Protein AF-0000000074542458 (afdb_homodimer)

Organism: Cytophaga hutchinsonii (strain ATCC 33406 / DSM 1761 / CIP 103989 / NBRC 15051 / NCIMB 9469 / D465) (NCBI:txid269798)

Foldseek 3Di:
DEWEWEAEQAKIKIWDDDPDPPPIDIFMFGGDALVVDALVRLLVRCVVGPLVPDDPLQVYAEYEAEYANFDDPVSQVRVCSSCVVSHDNHHYHYHYNQVLQCCQPQNQDWFKEWEAELFIWIFTDHRPDTPDTDDQPPLVVGRFNYLLVLLVVVLVCLLVVVDDPVLNVVLCVVDVDHNVRLVCCCPPNPPNSVVSSVSSVSLLVPCVDPVSVVSNLVSLLCCCVRGQVVDPPSLPGEYEYEADSCVSNVVSNCVSCVVVNHDYDYYYHHRVVSSVVSCSVVPD/DEWEWEAEQAKIKIWDDDPDPPPIDIFMFGGDALVVDALVRLLVRCVVRPLVPDDPLQPYAEYEAEYANFDDPVSQVRPCSSCVVSHDNHHYHYHYNQVLQCCLPQNQDWFKEWEAELFIWIFTDHRPDTPDTDDQVPLVVGRFNYLLVLLVVVLVCLLVVVDDPVLNVVLVVVDVDHNVRLVCCCPPNPPNSVVSSVSSVSLLVPCVDPVSVVSNLVSLLCCCVRGQVPDPPSLPGEYEYEADSCVSNVVSNCVSCVVVNHDYDYYYHHRVVSSVVSCSVVPD

Secondary structure (DSSP, 8-state):
-EEEEEE-SSEEEEEEE-SSTT--EEEEEE---TTT--HHHHHHHHHHHTGGG---GGG--EEEEEETT--SHHHHHHHHHHHGGGSSS-EEEEEEHHHHHHHHHHTTS-EEEEEESSSEEEEEE-SSSEEE-----HHHH--TTSHHHHHHHHHHHHHTT-S-HHHHHHHHHH-S--HHHHHHHHHTSS-HHHHHHTTHHHHHHTTTSHHHHHHHHHHHHHHHHHTGGGSTTTTTS-EEEESHHHHHTHHHHHHHHHHTT--EEEEES-SHHHHHHHHHHH--/-EEEEEE-SSEEEEEEE-SSTT--EEEEEE---TTT--HHHHHHHHHHHTGGG---GGG--EEEEEETT--SHHHHHHHHHHHGGGSSS-EEEEEEHHHHHHHHHHTTS-EEEEEESSSEEEEEE-SSSEEE-----HHHH--TTSHHHHHHHHHHHHHTT-S-HHHHHHHHHH-S--HHHHHHHHHTSS-HHHHHHTTHHHHHHTTTSHHHHHHHHHHHHHHHHHTGGGSTTTTTS-EEEESHHHHHTHHHHHHHHHHTT--EEEEES-SHHHHHHHHHHH--

Sequence (568 aa):
MIAIVDSGSTKSNWLFTGKKPGEDFSIRTTGINPYYQTVEEIQEALQKELVPNLPQISLITAVYFYGAGCELPAQQAVVARAISPLFNNCIVLVDSDLIAAARSVLGDETGICCISGTGSNTCYYDGKKIVRNINSLGLYMGDEGSGGFLGKLLARDYIRESMPLDIRARFEVFTADRKSDIMDKVYKKPFPNRYLASLAPFAILHKSDNYINELIEENFRLLFDNCICRYDDFEKLPVRFIGSIGLHLRDALEKVASDKKVKIDKIVDDPMQGLKEYHLKHTVMIAIVDSGSTKSNWLFTGKKPGEDFSIRTTGINPYYQTVEEIQEALQKELVPNLPQISLITAVYFYGAGCELPAQQAVVARAISPLFNNCIVLVDSDLIAAARSVLGDETGICCISGTGSNTCYYDGKKIVRNINSLGLYMGDEGSGGFLGKLLARDYIRESMPLDIRARFEVFTADRKSDIMDKVYKKPFPNRYLASLAPFAILHKSDNYINELIEENFRLLFDNCICRYDDFEKLPVRFIGSIGLHLRDALEKVASDKKVKIDKIVDDPMQGLKEYHLKHTV

InterPro domains:
  IPR043129 ATPase, nucleotide binding domain [SSF53067] (1-106)
  IPR043129 ATPase, nucleotide binding domain [SSF53067] (110-281)
  IPR052519 Eukaryotic-type N-acetylglucosamine Kinase [PTHR43190] (37-203)

Nearest PDB structures (foldseek):
  1zxo-assembly2_B  TM=9.609E-01  e=1.825E-32  Bacteroides thetaiotaomicron
  1zxo-assembly1_F  TM=9.566E-01  e=1.119E-31  Bacteroides thetaiotaomicron
  8oqk-assembly1_A-2  TM=9.320E-01  e=5.756E-31  Tannerella forsythia
  8oqx-assembly1_B  TM=9.581E-01  e=1.205E-29  Tannerella forsythia
  8ow9-assembly1_B  TM=9.131E-01  e=3.529E-30  Tannerella forsythia

Radius of gyration: 27.37 Å; Cα contacts (8 Å, |Δi|>4): 1146; chains: 2; bounding box: 51×84×66 Å

Solvent-accessible surface area (backbone atoms only — not comparable to full-atom values): 28735 Å² total; per-residue (Å²): 69,34,34,42,29,49,21,36,72,69,41,20,44,36,37,34,38,47,94,56,85,86,56,67,46,74,50,68,40,67,29,49,32,48,80,81,40,53,43,66,56,50,31,52,50,41,57,67,54,42,56,83,71,50,65,73,48,81,51,34,49,34,36,43,37,19,17,38,63,19,81,46,69,72,32,22,48,38,51,37,63,30,49,43,78,78,39,60,89,39,50,66,46,58,37,21,41,65,56,40,45,33,35,20,75,41,42,68,44,58,28,35,31,33,41,12,24,58,50,30,41,46,33,38,30,68,25,83,51,77,76,45,65,57,69,36,63,44,67,63,70,33,12,43,37,9,19,17,35,43,13,43,54,52,49,48,31,54,60,57,65,66,47,56,70,70,57,44,54,52,50,53,68,74,37,90,67,48,63,70,52,49,52,42,42,54,74,71,41,83,62,33,47,60,56,27,23,67,48,26,60,58,46,62,74,40,45,85,40,68,73,44,32,49,52,54,36,48,29,39,44,47,26,36,67,73,41,56,67,66,42,87,63,40,63,78,32,52,33,34,39,34,13,52,42,46,46,74,39,34,69,52,48,51,50,49,29,51,77,68,54,35,53,72,85,47,68,36,58,65,42,61,68,31,36,49,56,41,47,64,71,68,53,129,68,35,33,42,30,51,21,36,72,70,40,20,45,37,37,33,38,47,95,56,87,86,56,67,46,76,49,69,40,69,30,49,31,49,82,81,39,53,43,67,57,49,30,53,51,40,56,69,53,42,55,81,70,50,67,72,49,80,49,36,49,34,36,43,37,18,16,38,61,19,80,44,68,71,32,22,47,39,51,38,62,30,49,43,77,80,38,59,90,40,50,65,45,59,37,20,41,64,55,41,45,33,34,20,76,41,44,67,43,59,27,33,32,33,41,11,25,57,49,30,42,47,34,37,29,67,24,83,50,77,77,45,66,56,68,34,65,45,65,63,71,34,10,44,36,9,19,16,36,42,13,45,54,52,50,48,29,56,60,58,63,66,46,55,70,69,58,43,55,53,49,53,68,75,35,90,66,47,64,70,50,49,52,43,41,56,74,71,42,83,61,32,48,58,55,28,23,68,48,26,59,58,46,62,74,41,46,85,39,68,72,44,33,50,51,53,38,48,30,38,44,46,25,36,67,74,40,55,68,67,44,87,63,40,63,77,32,52,34,33,40,35,12,52,43,46,45,76,38,36,70,52,46,50,48,47,29,51,78,68,54,34,54,72,85,47,68,36,58,64,43,60,69,31,37,50,54,40,46,64,68,67,55,130

Structure (mmCIF, N/CA/C/O backbone):
data_AF-0000000074542458-model_v1
#
loop_
_entity.id
_entity.type
_entity.pdbx_description
1 polymer 'ATPase BadF/BadG/BcrA/BcrD type domain-containing protein'
#
loop_
_atom_site.group_PDB
_atom_site.id
_atom_site.type_symbol
_atom_site.label_atom_id
_atom_site.label_alt_id
_atom_site.label_comp_id
_atom_site.label_asym_id
_atom_site.label_entity_id
_atom_site.label_seq_id
_atom_site.pdbx_PDB_ins_code
_atom_site.Cartn_x
_atom_site.Cartn_y
_atom_site.Cartn_z
_atom_site.occupancy
_atom_site.B_iso_or_equiv
_atom_site.auth_seq_id
_atom_site.auth_comp_id
_atom_site.auth_asym_id
_atom_site.auth_atom_id
_atom_site.pdbx_PDB_model_num
ATOM 1 N N . MET A 1 1 ? 3.225 -32.094 -31.203 1 88.44 1 MET A N 1
ATOM 2 C CA . MET A 1 1 ? 3.957 -31.156 -30.359 1 88.44 1 MET A CA 1
ATOM 3 C C . MET A 1 1 ? 3.008 -30.156 -29.703 1 88.44 1 MET A C 1
ATOM 5 O O . MET A 1 1 ? 1.959 -29.828 -30.266 1 88.44 1 MET A O 1
ATOM 9 N N . ILE A 1 2 ? 3.324 -29.781 -28.469 1 92.44 2 ILE A N 1
ATOM 10 C CA . ILE A 1 2 ? 2.504 -28.797 -27.781 1 92.44 2 ILE A CA 1
ATOM 11 C C . ILE A 1 2 ? 3.373 -27.625 -27.328 1 92.44 2 ILE A C 1
ATOM 13 O O . ILE A 1 2 ? 4.594 -27.75 -27.219 1 92.44 2 ILE A O 1
ATOM 17 N N . ALA A 1 3 ? 2.66 -26.5 -27.141 1 94.38 3 ALA A N 1
ATOM 18 C CA . ALA A 1 3 ? 3.311 -25.344 -26.547 1 94.38 3 ALA A CA 1
ATOM 19 C C . ALA A 1 3 ? 2.777 -25.078 -25.141 1 94.38 3 ALA A C 1
ATOM 21 O O . ALA A 1 3 ? 1.563 -25.062 -24.922 1 94.38 3 ALA A O 1
ATOM 22 N N . ILE A 1 4 ? 3.709 -24.938 -24.219 1 96.56 4 ILE A N 1
ATOM 23 C CA . ILE A 1 4 ? 3.377 -24.531 -22.859 1 96.56 4 ILE A CA 1
ATOM 24 C C . ILE A 1 4 ? 3.961 -23.156 -22.562 1 96.56 4 ILE A C 1
ATOM 26 O O . ILE A 1 4 ? 5.164 -22.938 -22.703 1 96.56 4 ILE A O 1
ATOM 30 N N . VAL A 1 5 ? 3.031 -22.281 -22.094 1 97 5 VAL A N 1
ATOM 31 C CA . VAL A 1 5 ? 3.471 -20.891 -21.922 1 97 5 VAL A CA 1
ATOM 32 C C . VAL A 1 5 ? 3.234 -20.453 -20.484 1 97 5 VAL A C 1
ATOM 34 O O . VAL A 1 5 ? 2.127 -20.578 -19.953 1 97 5 VAL A O 1
ATOM 37 N N . ASP A 1 6 ? 4.207 -19.984 -19.859 1 95.88 6 ASP A N 1
ATOM 38 C CA . ASP A 1 6 ? 4.148 -19.266 -18.578 1 95.88 6 ASP A CA 1
ATOM 39 C C . ASP A 1 6 ? 4.434 -17.781 -18.766 1 95.88 6 ASP A C 1
ATOM 41 O O . ASP A 1 6 ? 5.562 -17.406 -19.094 1 95.88 6 ASP A O 1
ATOM 45 N N . SER A 1 7 ? 3.4 -17.031 -18.562 1 93.38 7 SER A N 1
ATOM 46 C CA . SER A 1 7 ? 3.525 -15.617 -18.906 1 93.38 7 SER A CA 1
ATOM 47 C C . SER A 1 7 ? 3.227 -14.734 -17.703 1 93.38 7 SER A C 1
ATOM 49 O O . SER A 1 7 ? 2.119 -14.766 -17.156 1 93.38 7 SER A O 1
ATOM 51 N N . GLY A 1 8 ? 4.242 -14.016 -17.25 1 83.5 8 GLY A N 1
ATOM 52 C CA . GLY A 1 8 ? 4.023 -12.906 -16.328 1 83.5 8 GLY A CA 1
ATOM 53 C C . GLY A 1 8 ? 3.811 -11.586 -17.047 1 83.5 8 GLY A C 1
ATOM 54 O O . GLY A 1 8 ? 3.65 -11.547 -18.266 1 83.5 8 GLY A O 1
ATOM 55 N N . SER A 1 9 ? 3.822 -10.469 -16.266 1 74.69 9 SER A N 1
ATOM 56 C CA . SER A 1 9 ? 3.633 -9.156 -16.875 1 74.69 9 SER A CA 1
ATOM 57 C C . SER A 1 9 ? 4.922 -8.656 -17.531 1 74.69 9 SER A C 1
ATOM 59 O O . SER A 1 9 ? 4.891 -7.738 -18.344 1 74.69 9 SER A O 1
ATOM 61 N N . THR A 1 10 ? 5.977 -9.281 -17.188 1 75.5 10 THR A N 1
ATOM 62 C CA . THR A 1 10 ? 7.258 -8.789 -17.688 1 75.5 10 THR A CA 1
ATOM 63 C C . THR A 1 10 ? 7.789 -9.703 -18.781 1 75.5 10 THR A C 1
ATOM 65 O O . THR A 1 10 ? 8.281 -9.234 -19.812 1 75.5 10 THR A O 1
ATOM 68 N N . LYS A 1 11 ? 7.707 -10.961 -18.625 1 87.06 11 LYS A N 1
ATOM 69 C CA . LYS A 1 11 ? 8.266 -11.914 -19.578 1 87.06 11 LYS A CA 1
ATOM 70 C C . LYS A 1 11 ? 7.352 -13.125 -19.734 1 87.06 11 LYS A C 1
ATOM 72 O O . LYS A 1 11 ? 6.562 -13.438 -18.844 1 87.06 11 LYS A O 1
ATOM 77 N N . SER A 1 12 ? 7.469 -13.734 -20.906 1 93.56 12 SER A N 1
ATOM 78 C CA . SER A 1 12 ? 6.777 -14.984 -21.203 1 93.56 12 SER A CA 1
ATOM 79 C C . SER A 1 12 ? 7.754 -16.062 -21.656 1 93.56 12 SER A C 1
ATOM 81 O O . SER A 1 12 ? 8.641 -15.797 -22.469 1 93.56 12 SER A O 1
ATOM 83 N N . ASN A 1 13 ? 7.652 -17.234 -21.078 1 95.44 13 ASN A N 1
ATOM 84 C CA . ASN A 1 13 ? 8.438 -18.391 -21.469 1 95.44 13 ASN A CA 1
ATOM 85 C C . ASN A 1 13 ? 7.582 -19.406 -22.234 1 95.44 13 ASN A C 1
ATOM 87 O O . ASN A 1 13 ? 6.633 -19.969 -21.672 1 95.44 13 ASN A O 1
ATOM 91 N N . TRP A 1 14 ? 7.961 -19.609 -23.5 1 95.81 14 TRP A N 1
ATOM 92 C CA . TRP A 1 14 ? 7.297 -20.594 -24.344 1 95.81 14 TRP A CA 1
ATOM 93 C C . TRP A 1 14 ? 8.125 -21.875 -24.453 1 95.81 14 TRP A C 1
ATOM 95 O O . TRP A 1 14 ? 9.266 -21.844 -24.922 1 95.81 14 TRP A O 1
ATOM 105 N N . LEU A 1 15 ? 7.566 -22.938 -24.031 1 95.62 15 LEU A N 1
ATOM 106 C CA . LEU A 1 15 ? 8.195 -24.234 -24.203 1 95.62 15 LEU A CA 1
ATOM 107 C C . LEU A 1 15 ? 7.453 -25.062 -25.25 1 95.62 15 LEU A C 1
ATOM 109 O O . LEU A 1 15 ? 6.246 -25.297 -25.125 1 95.62 15 LEU A O 1
ATOM 113 N N . PHE A 1 16 ? 8.148 -25.422 -26.312 1 93.25 16 PHE A N 1
ATOM 114 C CA . PHE A 1 16 ? 7.633 -26.375 -27.297 1 93.25 16 PHE A CA 1
ATOM 115 C C . PHE A 1 16 ? 8.188 -27.766 -27.047 1 93.25 16 PHE A C 1
ATOM 117 O O . PHE A 1 16 ? 9.406 -27.969 -27.047 1 93.25 16 PHE A O 1
ATOM 124 N N . THR A 1 17 ? 7.297 -28.609 -26.797 1 91.75 17 THR A N 1
ATOM 125 C CA . THR A 1 17 ? 7.762 -29.938 -26.422 1 91.75 17 THR A CA 1
ATOM 126 C C . THR A 1 17 ? 6.879 -31.016 -27.062 1 91.75 17 THR A C 1
ATOM 128 O O . THR A 1 17 ? 5.734 -30.734 -27.438 1 91.75 17 THR A O 1
ATOM 131 N N . GLY A 1 18 ? 7.551 -32.094 -27.375 1 82.38 18 GLY A N 1
ATOM 132 C CA . GLY A 1 18 ? 6.887 -33.281 -27.906 1 82.38 18 GLY A CA 1
ATOM 133 C C . GLY A 1 18 ? 7.184 -34.531 -27.094 1 82.38 18 GLY A C 1
ATOM 134 O O . GLY A 1 18 ? 7.883 -34.469 -26.094 1 82.38 18 GLY A O 1
ATOM 135 N N . LYS A 1 19 ? 6.43 -35.656 -27.422 1 72.12 19 LYS A N 1
ATOM 136 C CA . LYS A 1 19 ? 6.578 -36.906 -26.719 1 72.12 19 LYS A CA 1
ATOM 137 C C . LYS A 1 19 ? 7.98 -37.469 -26.906 1 72.12 19 LYS A C 1
ATOM 139 O O . LYS A 1 19 ? 8.453 -38.25 -26.062 1 72.12 19 LYS A O 1
ATOM 144 N N . LYS A 1 20 ? 8.594 -37.125 -28.016 1 73.19 20 LYS A N 1
ATOM 145 C CA . LYS A 1 20 ? 9.945 -37.625 -28.203 1 73.19 20 LYS A CA 1
ATOM 146 C C . LYS A 1 20 ? 10.969 -36.781 -27.469 1 73.19 20 LYS A C 1
ATOM 148 O O . LYS A 1 20 ? 10.945 -35.531 -27.547 1 73.19 20 LYS A O 1
ATOM 153 N N . PRO A 1 21 ? 11.773 -37.469 -26.672 1 66.56 21 PRO A N 1
ATOM 154 C CA . PRO A 1 21 ? 12.812 -36.75 -25.922 1 66.56 21 PRO A CA 1
ATOM 155 C C . PRO A 1 21 ? 13.781 -36 -26.828 1 66.56 21 PRO A C 1
ATOM 157 O O . PRO A 1 21 ? 14.109 -36.469 -27.922 1 66.56 21 PRO A O 1
ATOM 160 N N . GLY A 1 22 ? 14.281 -34.844 -26.562 1 69.5 22 GLY A N 1
ATOM 161 C CA . GLY A 1 22 ? 15.305 -34.094 -27.266 1 69.5 22 GLY A CA 1
ATOM 162 C C . GLY A 1 22 ? 14.727 -33.031 -28.172 1 69.5 22 GLY A C 1
ATOM 163 O O . GLY A 1 22 ? 15.477 -32.281 -28.812 1 69.5 22 GLY A O 1
ATOM 164 N N . GLU A 1 23 ? 13.469 -33 -28.188 1 76.62 23 GLU A N 1
ATOM 165 C CA . GLU A 1 23 ? 12.906 -32.062 -29.172 1 76.62 23 GLU A CA 1
ATOM 166 C C . GLU A 1 23 ? 12.414 -30.797 -28.484 1 76.62 23 GLU A C 1
ATOM 168 O O . GLU A 1 23 ? 11.758 -29.969 -29.109 1 76.62 23 GLU A O 1
ATOM 173 N N . ASP A 1 24 ? 12.789 -30.516 -27.281 1 89.12 24 ASP A N 1
ATOM 174 C CA . ASP A 1 24 ? 12.305 -29.328 -26.578 1 89.12 24 ASP A CA 1
ATOM 175 C C . ASP A 1 24 ? 12.977 -28.078 -27.125 1 89.12 24 ASP A C 1
ATOM 177 O O . ASP A 1 24 ? 14.172 -28.078 -27.422 1 89.12 24 ASP A O 1
ATOM 181 N N . PHE A 1 25 ? 12.172 -27.141 -27.391 1 90.12 25 PHE A N 1
ATOM 182 C CA . PHE A 1 25 ? 12.68 -25.844 -27.781 1 90.12 25 PHE A CA 1
ATOM 183 C C . PHE A 1 25 ? 11.898 -24.719 -27.109 1 90.12 25 PHE A C 1
ATOM 185 O O . PHE A 1 25 ? 10.688 -24.828 -26.906 1 90.12 25 PHE A O 1
ATOM 192 N N . SER A 1 26 ? 12.641 -23.672 -26.641 1 94 26 SER A N 1
ATOM 193 C CA . SER A 1 26 ? 12.008 -22.609 -25.891 1 94 26 SER A CA 1
ATOM 194 C C . SER A 1 26 ? 12.227 -21.25 -26.562 1 94 26 SER A C 1
ATOM 196 O O . SER A 1 26 ? 13.258 -21.031 -27.203 1 94 26 SER A O 1
ATOM 198 N N . ILE A 1 27 ? 11.242 -20.375 -26.422 1 94.75 27 ILE A N 1
ATOM 199 C CA . ILE A 1 27 ? 11.312 -18.984 -26.875 1 94.75 27 ILE A CA 1
ATOM 200 C C . ILE A 1 27 ? 10.867 -18.047 -25.75 1 94.75 27 ILE A C 1
ATOM 202 O O . ILE A 1 27 ? 9.938 -18.359 -25.016 1 94.75 27 ILE A O 1
ATOM 206 N N . ARG A 1 28 ? 11.578 -16.969 -25.594 1 94.31 28 ARG A N 1
ATOM 207 C CA . ARG A 1 28 ? 11.188 -15.938 -24.641 1 94.31 28 ARG A CA 1
ATOM 208 C C . ARG A 1 28 ? 10.586 -14.727 -25.328 1 94.31 28 ARG A C 1
ATOM 210 O O . ARG A 1 28 ? 11.055 -14.312 -26.391 1 94.31 28 ARG A O 1
ATOM 217 N N . THR A 1 29 ? 9.477 -14.266 -24.891 1 95.06 29 THR A N 1
ATOM 218 C CA . THR A 1 29 ? 8.852 -13.047 -25.391 1 95.06 29 THR A CA 1
ATOM 219 C C . THR A 1 29 ? 8.539 -12.094 -24.234 1 95.06 29 THR A C 1
ATOM 221 O O . THR A 1 29 ? 8.805 -12.406 -23.078 1 95.06 29 THR A O 1
ATOM 224 N N . THR A 1 30 ? 8.016 -10.945 -24.594 1 90.44 30 THR A N 1
ATOM 225 C CA . THR A 1 30 ? 7.559 -9.992 -23.594 1 90.44 30 THR A CA 1
ATOM 226 C C . THR A 1 30 ? 6.359 -10.547 -22.828 1 90.44 30 THR A C 1
ATOM 228 O O . THR A 1 30 ? 5.664 -11.438 -23.312 1 90.44 30 THR A O 1
ATOM 231 N N . GLY A 1 31 ? 6.223 -10.023 -21.703 1 90.25 31 GLY A N 1
ATOM 232 C CA . GLY A 1 31 ? 5.098 -10.43 -20.875 1 90.25 31 GLY A CA 1
ATOM 233 C C . GLY A 1 31 ? 3.756 -10.031 -21.469 1 90.25 31 GLY A C 1
ATOM 234 O O . GLY A 1 31 ? 3.658 -9.039 -22.188 1 90.25 31 GLY A O 1
ATOM 235 N N . ILE A 1 32 ? 2.771 -10.898 -21.234 1 89.25 32 ILE A N 1
ATOM 236 C CA . ILE A 1 32 ? 1.418 -10.688 -21.734 1 89.25 32 ILE A CA 1
ATOM 237 C C . ILE A 1 32 ? 0.443 -10.586 -20.562 1 89.25 32 ILE A C 1
ATOM 239 O O . ILE A 1 32 ? 0.335 -11.516 -19.75 1 89.25 32 ILE A O 1
ATOM 243 N N . ASN A 1 33 ? -0.197 -9.484 -20.406 1 86.38 33 ASN A N 1
ATOM 244 C CA . ASN A 1 33 ? -1.234 -9.266 -19.406 1 86.38 33 ASN A CA 1
ATOM 245 C C . ASN A 1 33 ? -2.469 -8.602 -20 1 86.38 33 ASN A C 1
ATOM 247 O O . ASN A 1 33 ? -2.463 -7.402 -20.281 1 86.38 33 ASN A O 1
ATOM 251 N N . PRO A 1 34 ? -3.529 -9.352 -20.141 1 89.56 34 PRO A N 1
ATOM 252 C CA . PRO A 1 34 ? -4.727 -8.867 -20.828 1 89.56 34 PRO A CA 1
ATOM 253 C C . PRO A 1 34 ? -5.445 -7.762 -20.062 1 89.56 34 PRO A C 1
ATOM 255 O O . PRO A 1 34 ? -6.352 -7.121 -20.594 1 89.56 34 PRO A O 1
ATOM 258 N N . TYR A 1 35 ? -5.043 -7.539 -18.859 1 76.12 35 TYR A N 1
ATOM 259 C CA . TYR A 1 35 ? -5.598 -6.414 -18.109 1 76.12 35 TYR A CA 1
ATOM 260 C C . TYR A 1 35 ? -5.086 -5.09 -18.656 1 76.12 35 TYR A C 1
ATOM 262 O O . TYR A 1 35 ? -5.77 -4.066 -18.562 1 76.12 35 TYR A O 1
ATOM 270 N N . TYR A 1 36 ? -3.969 -5.168 -19.266 1 78.56 36 TYR A N 1
ATOM 271 C CA . TYR A 1 36 ? -3.309 -3.938 -19.688 1 78.56 36 TYR A CA 1
ATOM 272 C C . TYR A 1 36 ? -3.121 -3.912 -21.203 1 78.56 36 TYR A C 1
ATOM 274 O O . TYR A 1 36 ? -2.729 -2.889 -21.766 1 78.56 36 TYR A O 1
ATOM 282 N N . GLN A 1 37 ? -3.326 -5.012 -21.859 1 86.31 37 GLN A N 1
ATOM 283 C CA . GLN A 1 37 ? -3.057 -5.137 -23.281 1 86.31 37 GLN A CA 1
ATOM 284 C C . GLN A 1 37 ? -4.305 -5.574 -24.047 1 86.31 37 GLN A C 1
ATOM 286 O O . GLN A 1 37 ? -5.074 -6.41 -23.562 1 86.31 37 GLN A O 1
ATOM 291 N N . THR A 1 38 ? -4.488 -4.949 -25.172 1 91.19 38 THR A N 1
ATOM 292 C CA . THR A 1 38 ? -5.555 -5.375 -26.062 1 91.19 38 THR A CA 1
ATOM 293 C C . THR A 1 38 ? -5.121 -6.582 -26.891 1 91.19 38 THR A C 1
ATOM 295 O O . THR A 1 38 ? -3.945 -6.953 -26.891 1 91.19 38 THR A O 1
ATOM 298 N N . VAL A 1 39 ? -6.121 -7.172 -27.594 1 95.44 39 VAL A N 1
ATOM 299 C CA . VAL A 1 39 ? -5.852 -8.289 -28.484 1 95.44 39 VAL A CA 1
ATOM 300 C C . VAL A 1 39 ? -4.816 -7.879 -29.531 1 95.44 39 VAL A C 1
ATOM 302 O O . VAL A 1 39 ? -3.852 -8.602 -29.781 1 95.44 39 VAL A O 1
ATOM 305 N N . GLU A 1 40 ? -4.988 -6.68 -30.031 1 95.75 40 GLU A N 1
ATOM 306 C CA . GLU A 1 40 ? -4.121 -6.188 -31.094 1 95.75 40 GLU A CA 1
ATOM 307 C C . GLU A 1 40 ? -2.695 -5.98 -30.594 1 95.75 40 GLU A C 1
ATOM 309 O O . GLU A 1 40 ? -1.733 -6.328 -31.281 1 95.75 40 GLU A O 1
ATOM 314 N N . GLU A 1 41 ? -2.578 -5.504 -29.453 1 93.62 41 GLU A N 1
ATOM 315 C CA . GLU A 1 41 ? -1.265 -5.258 -28.859 1 93.62 41 GLU A CA 1
ATOM 316 C C . GLU A 1 41 ? -0.516 -6.562 -28.609 1 93.62 41 GLU A C 1
ATOM 318 O O . GLU A 1 41 ? 0.682 -6.66 -28.891 1 93.62 41 GLU A O 1
ATOM 323 N N . ILE A 1 42 ? -1.203 -7.547 -28.125 1 94.62 42 ILE A N 1
ATOM 324 C CA . ILE A 1 42 ? -0.608 -8.852 -27.859 1 94.62 42 ILE A CA 1
ATOM 325 C C . ILE A 1 42 ? -0.194 -9.508 -29.172 1 94.62 42 ILE A C 1
ATOM 327 O O . ILE A 1 42 ? 0.918 -10.031 -29.297 1 94.62 42 ILE A O 1
ATOM 331 N N . GLN A 1 43 ? -1.062 -9.43 -30.109 1 94.88 43 GLN A N 1
ATOM 332 C CA . GLN A 1 43 ? -0.785 -10.031 -31.406 1 94.88 43 GLN A CA 1
ATOM 333 C C . GLN A 1 43 ? 0.441 -9.398 -32.062 1 94.88 43 GLN A C 1
ATOM 335 O O . GLN A 1 43 ? 1.278 -10.102 -32.625 1 94.88 43 GLN A O 1
ATOM 340 N N . GLU A 1 44 ? 0.489 -8.125 -32 1 95.12 44 GLU A N 1
ATOM 341 C CA . GLU A 1 44 ? 1.621 -7.414 -32.594 1 95.12 44 GLU A CA 1
ATOM 342 C C . GLU A 1 44 ? 2.934 -7.836 -31.922 1 95.12 44 GLU A C 1
ATOM 344 O O . GLU A 1 44 ? 3.93 -8.07 -32.625 1 95.12 44 GLU A O 1
ATOM 349 N N . ALA A 1 45 ? 2.934 -7.918 -30.641 1 93.62 45 ALA A N 1
ATOM 350 C CA . ALA A 1 45 ? 4.133 -8.32 -29.922 1 93.62 45 ALA A CA 1
ATOM 351 C C . ALA A 1 45 ? 4.551 -9.742 -30.297 1 93.62 45 ALA A C 1
ATOM 353 O O . ALA A 1 45 ? 5.73 -10 -30.547 1 93.62 45 ALA A O 1
ATOM 354 N N . LEU A 1 46 ? 3.604 -10.648 -30.375 1 94.38 46 LEU A N 1
ATOM 355 C CA . LEU A 1 46 ? 3.902 -12.047 -30.656 1 94.38 46 LEU A CA 1
ATOM 356 C C . LEU A 1 46 ? 4.324 -12.234 -32.094 1 94.38 46 LEU A C 1
ATOM 358 O O . LEU A 1 46 ? 5.16 -13.094 -32.406 1 94.38 46 LEU A O 1
ATOM 362 N N . GLN A 1 47 ? 3.725 -11.477 -33 1 93.62 47 GLN A N 1
ATOM 363 C CA . GLN A 1 47 ? 4.129 -11.523 -34.406 1 93.62 47 GLN A CA 1
ATOM 364 C C . GLN A 1 47 ? 5.598 -11.148 -34.562 1 93.62 47 GLN A C 1
ATOM 366 O O . GLN A 1 47 ? 6.309 -11.734 -35.375 1 93.62 47 GLN A O 1
ATOM 371 N N . LYS A 1 48 ? 5.977 -10.211 -33.75 1 94.94 48 LYS A N 1
ATOM 372 C CA . LYS A 1 48 ? 7.34 -9.695 -33.812 1 94.94 48 LYS A CA 1
ATOM 373 C C . LYS A 1 48 ? 8.32 -10.594 -33.062 1 94.94 48 LYS A C 1
ATOM 375 O O . LYS A 1 48 ? 9.43 -10.836 -33.531 1 94.94 48 LYS A O 1
ATOM 380 N N . GLU A 1 49 ? 7.926 -11.141 -31.938 1 95.31 49 GLU A N 1
ATOM 381 C CA . GLU A 1 49 ? 8.883 -11.773 -31.031 1 95.31 49 GLU A CA 1
ATOM 382 C C . GLU A 1 49 ? 8.812 -13.289 -31.109 1 95.31 49 GLU A C 1
ATOM 384 O O . GLU A 1 49 ? 9.797 -13.984 -30.828 1 95.31 49 GLU A O 1
ATOM 389 N N . LEU A 1 50 ? 7.668 -13.812 -31.5 1 94.31 50 LEU A N 1
ATOM 390 C CA . LEU A 1 50 ? 7.461 -15.258 -31.422 1 94.31 50 LEU A CA 1
ATOM 391 C C . LEU A 1 50 ? 7.504 -15.883 -32.812 1 94.31 50 LEU A C 1
ATOM 393 O O . LEU A 1 50 ? 8.25 -16.828 -33.031 1 94.31 50 LEU A O 1
ATOM 397 N N . VAL A 1 51 ? 6.836 -15.375 -33.812 1 90.56 51 VAL A N 1
ATOM 398 C CA . VAL A 1 51 ? 6.547 -15.984 -35.094 1 90.56 51 VAL A CA 1
ATOM 399 C C . VAL A 1 51 ? 7.848 -16.234 -35.844 1 90.56 51 VAL A C 1
ATOM 401 O O . VAL A 1 51 ? 8.047 -17.312 -36.406 1 90.56 51 VAL A O 1
ATOM 404 N N . PRO A 1 52 ? 8.766 -15.289 -35.812 1 91 52 PRO A N 1
ATOM 405 C CA . PRO A 1 52 ? 10 -15.516 -36.562 1 91 52 PRO A CA 1
ATOM 406 C C . PRO A 1 52 ? 10.797 -16.719 -36.062 1 91 52 PRO A C 1
ATOM 408 O O . PRO A 1 52 ? 11.625 -17.266 -36.781 1 91 52 PRO A O 1
ATOM 411 N N . ASN A 1 53 ? 10.547 -17.094 -34.875 1 88.69 53 ASN A N 1
ATOM 412 C CA . ASN A 1 53 ? 11.367 -18.125 -34.25 1 88.69 53 ASN A CA 1
ATOM 413 C C . ASN A 1 53 ? 10.594 -19.438 -34.062 1 88.69 53 ASN A C 1
ATOM 415 O O . ASN A 1 53 ? 11.102 -20.391 -33.469 1 88.69 53 ASN A O 1
ATOM 419 N N . LEU A 1 54 ? 9.422 -19.375 -34.562 1 85 54 LEU A N 1
ATOM 420 C CA . LEU A 1 54 ? 8.562 -20.531 -34.344 1 85 54 LEU A CA 1
ATOM 421 C C . LEU A 1 54 ? 9.023 -21.719 -35.188 1 85 54 LEU A C 1
ATOM 423 O O . LEU A 1 54 ? 9.422 -21.531 -36.344 1 85 54 LEU A O 1
ATOM 427 N N . PRO A 1 55 ? 9.086 -22.844 -34.531 1 73.62 55 PRO A N 1
ATOM 428 C CA . PRO A 1 55 ? 9.234 -24.031 -35.375 1 73.62 55 PRO A CA 1
ATOM 429 C C . PRO A 1 55 ? 8.094 -24.203 -36.375 1 73.62 55 PRO A C 1
ATOM 431 O O . PRO A 1 55 ? 7.223 -23.328 -36.469 1 73.62 55 PRO A O 1
ATOM 434 N N . GLN A 1 56 ? 8.18 -25.344 -37.062 1 76.19 56 GLN A N 1
ATOM 435 C CA . GLN A 1 56 ? 7.09 -25.625 -38 1 76.19 56 GLN A CA 1
ATOM 436 C C . GLN A 1 56 ? 5.738 -25.594 -37.281 1 76.19 56 GLN A C 1
ATOM 438 O O . GLN A 1 56 ? 5.438 -26.484 -36.5 1 76.19 56 GLN A O 1
ATOM 443 N N . ILE A 1 57 ? 4.977 -24.625 -37.531 1 73.5 57 ILE A N 1
ATOM 444 C CA . ILE A 1 57 ? 3.725 -24.281 -36.875 1 73.5 57 ILE A CA 1
ATOM 445 C C . ILE A 1 57 ? 2.744 -25.438 -37 1 73.5 57 ILE A C 1
ATOM 447 O O . ILE A 1 57 ? 1.947 -25.688 -36.062 1 73.5 57 ILE A O 1
ATOM 451 N N . SER A 1 58 ? 2.887 -26.047 -38.125 1 77.69 58 SER A N 1
ATOM 452 C CA . SER A 1 58 ? 1.952 -27.141 -38.406 1 77.69 58 SER A CA 1
ATOM 453 C C . SER A 1 58 ? 2.145 -28.297 -37.438 1 77.69 58 SER A C 1
ATOM 455 O O . SER A 1 58 ? 1.262 -29.141 -37.281 1 77.69 58 SER A O 1
ATOM 457 N N . LEU A 1 59 ? 3.213 -28.281 -36.719 1 82.56 59 LEU A N 1
ATOM 458 C CA . LEU A 1 59 ? 3.516 -29.375 -35.812 1 82.56 59 LEU A CA 1
ATOM 459 C C . LEU A 1 59 ? 2.893 -29.109 -34.438 1 82.56 59 LEU A C 1
ATOM 461 O O . LEU A 1 59 ? 2.779 -30.016 -33.625 1 82.56 59 LEU A O 1
ATOM 465 N N . ILE A 1 60 ? 2.49 -27.906 -34.25 1 88.25 60 ILE A N 1
ATOM 466 C CA . ILE A 1 60 ? 1.963 -27.547 -32.938 1 88.25 60 ILE A CA 1
ATOM 467 C C . ILE A 1 60 ? 0.459 -27.812 -32.906 1 88.25 60 ILE A C 1
ATOM 469 O O . ILE A 1 60 ? -0.304 -27.188 -33.656 1 88.25 60 ILE A O 1
ATOM 473 N N . THR A 1 61 ? 0.034 -28.672 -32.031 1 89.44 61 THR A N 1
ATOM 474 C CA . THR A 1 61 ? -1.362 -29.094 -32 1 89.44 61 THR A CA 1
ATOM 475 C C . THR A 1 61 ? -2.127 -28.375 -30.891 1 89.44 61 THR A C 1
ATOM 477 O O . THR A 1 61 ? -3.355 -28.297 -30.938 1 89.44 61 THR A O 1
ATOM 480 N N . ALA A 1 62 ? -1.422 -27.953 -29.875 1 93.62 62 ALA A N 1
ATOM 481 C CA . ALA A 1 62 ? -2.088 -27.266 -28.766 1 93.62 62 ALA A CA 1
ATOM 482 C C . ALA A 1 62 ? -1.16 -26.25 -28.109 1 93.62 62 ALA A C 1
ATOM 484 O O . ALA A 1 62 ? 0.053 -26.469 -28.031 1 93.62 62 ALA A O 1
ATOM 485 N N . VAL A 1 63 ? -1.771 -25.172 -27.656 1 95.31 63 VAL A N 1
ATOM 486 C CA . VAL A 1 63 ? -1.077 -24.156 -26.859 1 95.31 63 VAL A CA 1
ATOM 487 C C . VAL A 1 63 ? -1.74 -24.031 -25.5 1 95.31 63 VAL A C 1
ATOM 489 O O . VAL A 1 63 ? -2.926 -23.703 -25.406 1 95.31 63 VAL A O 1
ATOM 492 N N . TYR A 1 64 ? -0.963 -24.359 -24.516 1 96.81 64 TYR A N 1
ATOM 493 C CA . TYR A 1 64 ? -1.395 -24.125 -23.141 1 96.81 64 TYR A CA 1
ATOM 494 C C . TYR A 1 64 ? -0.759 -22.859 -22.578 1 96.81 64 TYR A C 1
ATOM 496 O O . TYR A 1 64 ? 0.404 -22.875 -22.172 1 96.81 64 TYR A O 1
ATOM 504 N N . PHE A 1 65 ? -1.616 -21.844 -22.484 1 97.31 65 PHE A N 1
ATOM 505 C CA . PHE A 1 65 ? -1.131 -20.547 -22.031 1 97.31 65 PHE A CA 1
ATOM 506 C C . PHE A 1 65 ? -1.563 -20.281 -20.594 1 97.31 65 PHE A C 1
ATOM 508 O O . PHE A 1 65 ? -2.758 -20.281 -20.297 1 97.31 65 PHE A O 1
ATOM 515 N N . TYR A 1 66 ? -0.555 -20.062 -19.781 1 96.81 66 TYR A N 1
ATOM 516 C CA . TYR A 1 66 ? -0.794 -19.656 -18.406 1 96.81 66 TYR A CA 1
ATOM 517 C C . TYR A 1 66 ? -0.241 -18.266 -18.141 1 96.81 66 TYR A C 1
ATOM 519 O O . TYR A 1 66 ? 0.958 -18.016 -18.297 1 96.81 66 TYR A O 1
ATOM 527 N N . GLY A 1 67 ? -1.137 -17.406 -17.656 1 92.38 67 GLY A N 1
ATOM 528 C CA . GLY A 1 67 ? -0.605 -16.062 -17.578 1 92.38 67 GLY A CA 1
ATOM 529 C C . GLY A 1 67 ? -1.174 -15.258 -16.422 1 92.38 67 GLY A C 1
ATOM 530 O O . GLY A 1 67 ? -2.229 -15.594 -15.883 1 92.38 67 GLY A O 1
ATOM 531 N N . ALA A 1 68 ? -0.408 -14.227 -16.078 1 84.94 68 ALA A N 1
ATOM 532 C CA . ALA A 1 68 ? -0.901 -13.203 -15.164 1 84.94 68 ALA A CA 1
ATOM 533 C C . ALA A 1 68 ? -2.133 -12.508 -15.734 1 84.94 68 ALA A C 1
ATOM 535 O O . ALA A 1 68 ? -2.195 -12.219 -16.922 1 84.94 68 ALA A O 1
ATOM 536 N N . GLY A 1 69 ? -3.113 -12.273 -14.867 1 82.62 69 GLY A N 1
ATOM 537 C CA . GLY A 1 69 ? -4.289 -11.531 -15.297 1 82.62 69 GLY A CA 1
ATOM 538 C C . GLY A 1 69 ? -5.305 -12.383 -16.016 1 82.62 69 GLY A C 1
ATOM 539 O O . GLY A 1 69 ? -6.285 -11.867 -16.562 1 82.62 69 GLY A O 1
ATOM 540 N N . CYS A 1 70 ? -5.109 -13.648 -16.062 1 91.38 70 CYS A N 1
ATOM 541 C CA . CYS A 1 70 ? -5.988 -14.547 -16.781 1 91.38 70 CYS A CA 1
ATOM 542 C C . CYS A 1 70 ? -6.898 -15.312 -15.836 1 91.38 70 CYS A C 1
ATOM 544 O O . CYS A 1 70 ? -7.152 -16.5 -16.031 1 91.38 70 CYS A O 1
ATOM 546 N N . GLU A 1 71 ? -7.355 -14.656 -14.883 1 84.56 71 GLU A N 1
ATOM 547 C CA . GLU A 1 71 ? -8.195 -15.289 -13.867 1 84.56 71 GLU A CA 1
ATOM 548 C C . GLU A 1 71 ? -9.625 -15.477 -14.367 1 84.56 71 GLU A C 1
ATOM 550 O O . GLU A 1 71 ? -10.281 -16.469 -14.047 1 84.56 71 GLU A O 1
ATOM 555 N N . LEU A 1 72 ? -10.109 -14.531 -15.195 1 85.56 72 LEU A N 1
ATOM 556 C CA . LEU A 1 72 ? -11.508 -14.547 -15.617 1 85.56 72 LEU A CA 1
ATOM 557 C C . LEU A 1 72 ? -11.625 -14.883 -17.094 1 85.56 72 LEU A C 1
ATOM 559 O O . LEU A 1 72 ? -10.711 -14.594 -17.875 1 85.56 72 LEU A O 1
ATOM 563 N N . PRO A 1 73 ? -12.758 -15.43 -17.453 1 90.88 73 PRO A N 1
ATOM 564 C CA . PRO A 1 73 ? -12.961 -15.852 -18.828 1 90.88 73 PRO A CA 1
ATOM 565 C C . PRO A 1 73 ? -12.781 -14.711 -19.828 1 90.88 73 PRO A C 1
ATOM 567 O O . PRO A 1 73 ? -12.25 -14.922 -20.922 1 90.88 73 PRO A O 1
ATOM 570 N N . ALA A 1 74 ? -13.18 -13.562 -19.406 1 89.81 74 ALA A N 1
ATOM 571 C CA . ALA A 1 74 ? -13.078 -12.422 -20.312 1 89.81 74 ALA A CA 1
ATOM 572 C C . ALA A 1 74 ? -11.625 -12.133 -20.672 1 89.81 74 ALA A C 1
ATOM 574 O O . ALA A 1 74 ? -11.305 -11.867 -21.828 1 89.81 74 ALA A O 1
ATOM 575 N N . GLN A 1 75 ? -10.766 -12.188 -19.719 1 90.62 75 GLN A N 1
ATOM 576 C CA . GLN A 1 75 ? -9.344 -11.961 -19.953 1 90.62 75 GLN A CA 1
ATOM 577 C C . GLN A 1 75 ? -8.719 -13.133 -20.703 1 90.62 75 GLN A C 1
ATOM 579 O O . GLN A 1 75 ? -7.844 -12.938 -21.547 1 90.62 75 GLN A O 1
ATOM 584 N N . GLN A 1 76 ? -9.188 -14.312 -20.391 1 95.06 76 GLN A N 1
ATOM 585 C CA . GLN A 1 76 ? -8.695 -15.5 -21.078 1 95.06 76 GLN A CA 1
ATOM 586 C C . GLN A 1 76 ? -9.031 -15.438 -22.562 1 95.06 76 GLN A C 1
ATOM 588 O O . GLN A 1 76 ? -8.219 -15.812 -23.406 1 95.06 76 GLN A O 1
ATOM 593 N N . ALA A 1 77 ? -10.18 -14.938 -22.859 1 95.12 77 ALA A N 1
ATOM 594 C CA . ALA A 1 77 ? -10.625 -14.844 -24.234 1 95.12 77 ALA A CA 1
ATOM 595 C C . ALA A 1 77 ? -9.766 -13.859 -25.031 1 95.12 77 ALA A C 1
ATOM 597 O O . ALA A 1 77 ? -9.484 -14.078 -26.203 1 95.12 77 ALA A O 1
ATOM 598 N N . VAL A 1 78 ? -9.359 -12.844 -24.406 1 95.19 78 VAL A N 1
ATOM 599 C CA . VAL A 1 78 ? -8.492 -11.852 -25.031 1 95.19 78 VAL A CA 1
ATOM 600 C C . VAL A 1 78 ? -7.191 -12.516 -25.484 1 95.19 78 VAL A C 1
ATOM 602 O O . VAL A 1 78 ? -6.758 -12.344 -26.625 1 95.19 78 VAL A O 1
ATOM 605 N N . VAL A 1 79 ? -6.625 -13.266 -24.625 1 96.56 79 VAL A N 1
ATOM 606 C CA . VAL A 1 79 ? -5.348 -13.914 -24.906 1 96.56 79 VAL A CA 1
ATOM 607 C C . VAL A 1 79 ? -5.539 -15 -25.953 1 96.56 79 VAL A C 1
ATOM 609 O O . VAL A 1 79 ? -4.738 -15.117 -26.891 1 96.56 79 VAL A O 1
ATOM 612 N N . ALA A 1 80 ? -6.582 -15.766 -25.844 1 96.31 80 ALA A N 1
ATOM 613 C CA . ALA A 1 80 ? -6.863 -16.828 -26.812 1 96.31 80 ALA A CA 1
ATOM 614 C C . ALA A 1 80 ? -7.051 -16.25 -28.203 1 96.31 80 ALA A C 1
ATOM 616 O O . ALA A 1 80 ? -6.543 -16.812 -29.188 1 96.31 80 ALA A O 1
ATOM 617 N N . ARG A 1 81 ? -7.727 -15.172 -28.328 1 95.44 81 ARG A N 1
ATOM 618 C CA . ARG A 1 81 ? -7.98 -14.523 -29.609 1 95.44 81 ARG A CA 1
ATOM 619 C C . ARG A 1 81 ? -6.688 -14 -30.219 1 95.44 81 ARG A C 1
ATOM 621 O O . ARG A 1 81 ? -6.523 -14 -31.438 1 95.44 81 ARG A O 1
ATOM 628 N N . ALA A 1 82 ? -5.852 -13.602 -29.328 1 96.06 82 ALA A N 1
ATOM 629 C CA . ALA A 1 82 ? -4.586 -13.047 -29.797 1 96.06 82 ALA A CA 1
ATOM 630 C C . ALA A 1 82 ? -3.654 -14.141 -30.297 1 96.06 82 ALA A C 1
ATOM 632 O O . ALA A 1 82 ? -2.91 -13.945 -31.266 1 96.06 82 ALA A O 1
ATOM 633 N N . ILE A 1 83 ? -3.723 -15.258 -29.703 1 95.44 83 ILE A N 1
ATOM 634 C CA . ILE A 1 83 ? -2.74 -16.312 -29.938 1 95.44 83 ILE A CA 1
ATOM 635 C C . ILE A 1 83 ? -3.229 -17.234 -31.062 1 95.44 83 ILE A C 1
ATOM 637 O O . ILE A 1 83 ? -2.434 -17.688 -31.891 1 95.44 83 ILE A O 1
ATOM 641 N N . SER A 1 84 ? -4.512 -17.469 -31.172 1 93.75 84 SER A N 1
ATOM 642 C CA . SER A 1 84 ? -5.102 -18.484 -32.031 1 93.75 84 SER A CA 1
ATOM 643 C C . SER A 1 84 ? -4.719 -18.266 -33.5 1 93.75 84 SER A C 1
ATOM 645 O O . SER A 1 84 ? -4.367 -19.203 -34.219 1 93.75 84 SER A O 1
ATOM 647 N N . PRO A 1 85 ? -4.723 -17.016 -33.906 1 91.44 85 PRO A N 1
ATOM 648 C CA . PRO A 1 85 ? -4.43 -16.797 -35.344 1 91.44 85 PRO A CA 1
ATOM 649 C C . PRO A 1 85 ? -2.977 -17.109 -35.688 1 91.44 85 PRO A C 1
ATOM 651 O O . PRO A 1 85 ? -2.637 -17.234 -36.875 1 91.44 85 PRO A O 1
ATOM 654 N N . LEU A 1 86 ? -2.17 -17.141 -34.719 1 89.25 86 LEU A N 1
ATOM 655 C CA . LEU A 1 86 ? -0.747 -17.344 -34.969 1 89.25 86 LEU A CA 1
ATOM 656 C C . LEU A 1 86 ? -0.453 -18.797 -35.312 1 89.25 86 LEU A C 1
ATOM 658 O O . LEU A 1 86 ? 0.617 -19.125 -35.844 1 89.25 86 LEU A O 1
ATOM 662 N N . PHE A 1 87 ? -1.404 -19.609 -34.906 1 86.88 87 PHE A N 1
ATOM 663 C CA . PHE A 1 87 ? -1.227 -21.047 -35.125 1 86.88 87 PHE A CA 1
ATOM 664 C C . PHE A 1 87 ? -2.342 -21.609 -36 1 86.88 87 PHE A C 1
ATOM 666 O O . PHE A 1 87 ? -3.475 -21.125 -35.938 1 86.88 87 PHE A O 1
ATOM 673 N N . ASN A 1 88 ? -1.918 -22.516 -36.844 1 78.19 88 ASN A N 1
ATOM 674 C CA . ASN A 1 88 ? -2.889 -23.172 -37.719 1 78.19 88 ASN A CA 1
ATOM 675 C C . ASN A 1 88 ? -3.451 -24.438 -37.094 1 78.19 88 ASN A C 1
ATOM 677 O O . ASN A 1 88 ? -2.695 -25.328 -36.688 1 78.19 88 ASN A O 1
ATOM 681 N N . ASN A 1 89 ? -4.844 -24.578 -36.969 1 80.75 89 ASN A N 1
ATOM 682 C CA . ASN A 1 89 ? -5.516 -25.781 -36.469 1 80.75 89 ASN A CA 1
ATOM 683 C C . ASN A 1 89 ? -5.035 -26.172 -35.094 1 80.75 89 ASN A C 1
ATOM 685 O O . ASN A 1 89 ? -4.738 -27.344 -34.844 1 80.75 89 ASN A O 1
ATOM 689 N N . CYS A 1 90 ? -4.727 -25.266 -34.312 1 86.88 90 CYS A N 1
ATOM 690 C CA . CYS A 1 90 ? -4.234 -25.531 -32.938 1 86.88 90 CYS A CA 1
ATOM 691 C C . CYS A 1 90 ? -5.281 -25.156 -31.906 1 86.88 90 CYS A C 1
ATOM 693 O O . CYS A 1 90 ? -6.055 -24.219 -32.094 1 86.88 90 CYS A O 1
ATOM 695 N N . ILE A 1 91 ? -5.43 -26.016 -30.875 1 92.62 91 ILE A N 1
ATOM 696 C CA . ILE A 1 91 ? -6.266 -25.688 -29.719 1 92.62 91 ILE A CA 1
ATOM 697 C C . ILE A 1 91 ? -5.5 -24.766 -28.766 1 92.62 91 ILE A C 1
ATOM 699 O O . ILE A 1 91 ? -4.348 -25.047 -28.422 1 92.62 91 ILE A O 1
ATOM 703 N N . VAL A 1 92 ? -6.156 -23.609 -28.391 1 95.88 92 VAL A N 1
ATOM 704 C CA . VAL A 1 92 ? -5.523 -22.688 -27.469 1 95.88 92 VAL A CA 1
ATOM 705 C C . VAL A 1 92 ? -6.301 -22.641 -26.156 1 95.88 92 VAL A C 1
ATOM 707 O O . VAL A 1 92 ? -7.4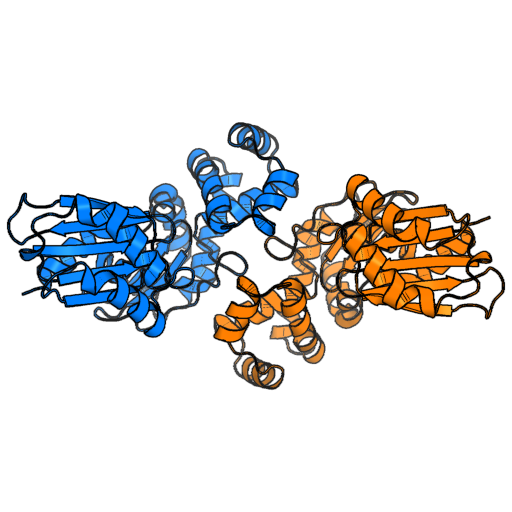8 -22.281 -26.141 1 95.88 92 VAL A O 1
ATOM 710 N N . LEU A 1 93 ? -5.691 -23.062 -25.109 1 95.88 93 LEU A N 1
ATOM 711 C CA . LEU A 1 93 ? -6.27 -23.047 -23.766 1 95.88 93 LEU A CA 1
ATOM 712 C C . LEU A 1 93 ? -5.539 -22.047 -22.891 1 95.88 93 LEU A C 1
ATOM 714 O O . LEU A 1 93 ? -4.309 -22.062 -22.797 1 95.88 93 LEU A O 1
ATOM 718 N N . VAL A 1 94 ? -6.32 -21.156 -22.297 1 96.88 94 VAL A N 1
ATOM 719 C CA . VAL A 1 94 ? -5.738 -20.094 -21.484 1 96.88 94 VAL A CA 1
ATOM 720 C C . VAL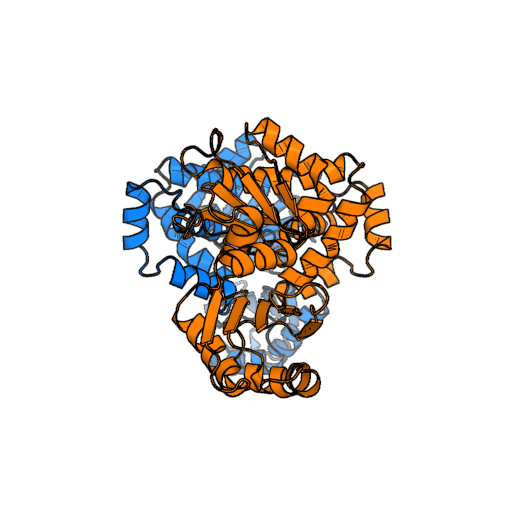 A 1 94 ? -6.215 -20.219 -20.047 1 96.88 94 VAL A C 1
ATOM 722 O O . VAL A 1 94 ? -7.406 -20.422 -19.797 1 96.88 94 VAL A O 1
ATOM 725 N N . ASP A 1 95 ? -5.27 -20.172 -19.156 1 95.44 95 ASP A N 1
ATOM 726 C CA . ASP A 1 95 ? -5.586 -20.188 -17.734 1 95.44 95 ASP A CA 1
ATOM 727 C C . ASP A 1 95 ? -4.664 -19.25 -16.953 1 95.44 95 ASP A C 1
ATOM 729 O O . ASP A 1 95 ? -3.783 -18.609 -17.531 1 95.44 95 ASP A O 1
ATOM 733 N N . SER A 1 96 ? -4.867 -19.172 -15.703 1 94 96 SER A N 1
ATOM 734 C CA . SER A 1 96 ? -4.121 -18.234 -14.859 1 94 96 SER A CA 1
ATOM 735 C C . SER A 1 96 ? -2.77 -18.828 -14.453 1 94 96 SER A C 1
ATOM 737 O O . SER A 1 96 ? -2.559 -20.031 -14.539 1 94 96 SER A O 1
ATOM 739 N N . ASP A 1 97 ? -1.962 -17.922 -14.031 1 92.5 97 ASP A N 1
ATOM 740 C CA . ASP A 1 97 ? -0.667 -18.328 -13.492 1 92.5 97 ASP A CA 1
ATOM 741 C C . ASP A 1 97 ? -0.837 -19.203 -12.242 1 92.5 97 ASP A C 1
ATOM 743 O O . ASP A 1 97 ? -0.009 -20.062 -11.969 1 92.5 97 ASP A O 1
ATOM 747 N N . LEU A 1 98 ? -1.899 -19.031 -11.578 1 94.5 98 LEU A N 1
ATOM 748 C CA . LEU A 1 98 ? -2.143 -19.797 -10.359 1 94.5 98 LEU A CA 1
ATOM 749 C C . LEU A 1 98 ? -2.443 -21.25 -10.688 1 94.5 98 LEU A C 1
ATOM 751 O O . LEU A 1 98 ? -1.972 -22.156 -9.992 1 94.5 98 LEU A O 1
ATOM 755 N N . ILE A 1 99 ? -3.18 -21.453 -11.719 1 96.12 99 ILE A N 1
ATOM 756 C CA . ILE A 1 99 ? -3.441 -22.812 -12.172 1 96.12 99 ILE A CA 1
ATOM 757 C C . ILE A 1 99 ? -2.143 -23.469 -12.656 1 96.12 99 ILE A C 1
ATOM 759 O O . ILE A 1 99 ? -1.899 -24.641 -12.406 1 96.12 99 ILE A O 1
ATOM 763 N N . ALA A 1 100 ? -1.372 -22.656 -13.344 1 96.56 100 ALA A N 1
ATOM 764 C CA . ALA A 1 100 ? -0.063 -23.141 -13.773 1 96.56 100 ALA A CA 1
ATOM 765 C C . ALA A 1 100 ? 0.76 -23.625 -12.578 1 96.56 100 ALA A C 1
ATOM 767 O O . ALA A 1 100 ? 1.354 -24.703 -12.617 1 96.56 100 ALA A O 1
ATOM 768 N N . ALA A 1 101 ? 0.769 -22.828 -11.602 1 96.56 101 ALA A N 1
ATOM 769 C CA . ALA A 1 101 ? 1.529 -23.156 -10.398 1 96.56 101 ALA A CA 1
ATOM 770 C C . ALA A 1 101 ? 1.006 -24.438 -9.75 1 96.56 101 ALA A C 1
ATOM 772 O O . ALA A 1 101 ? 1.782 -25.344 -9.43 1 96.56 101 ALA A O 1
ATOM 773 N N . ALA A 1 102 ? -0.26 -24.531 -9.617 1 97.75 102 ALA A N 1
ATOM 774 C CA . ALA A 1 102 ? -0.881 -25.688 -8.977 1 97.75 102 ALA A CA 1
ATOM 775 C C . ALA A 1 102 ? -0.583 -26.969 -9.75 1 97.75 102 ALA A C 1
ATOM 777 O O . ALA A 1 102 ? -0.153 -27.969 -9.172 1 97.75 102 ALA A O 1
ATOM 778 N N . ARG A 1 103 ? -0.769 -26.906 -11.047 1 97.5 103 ARG A N 1
ATOM 779 C CA . ARG A 1 103 ? -0.517 -28.078 -11.883 1 97.5 103 ARG A CA 1
ATOM 780 C C . ARG A 1 103 ? 0.959 -28.453 -11.859 1 97.5 103 ARG A C 1
ATOM 782 O O . ARG A 1 103 ? 1.301 -29.641 -11.906 1 97.5 103 ARG A O 1
ATOM 789 N N . SER A 1 104 ? 1.758 -27.484 -11.797 1 97.69 104 SER A N 1
ATOM 790 C CA . SER A 1 104 ? 3.199 -27.719 -11.82 1 97.69 104 SER A CA 1
ATOM 791 C C . SER A 1 104 ? 3.662 -28.453 -10.562 1 97.69 104 SER A C 1
ATOM 793 O O . SER A 1 104 ? 4.441 -29.406 -10.656 1 97.69 104 SER A O 1
ATOM 795 N N . VAL A 1 105 ? 3.178 -28.078 -9.398 1 97.88 105 VAL A N 1
ATOM 796 C CA . VAL A 1 105 ? 3.805 -28.594 -8.188 1 97.88 105 VAL A CA 1
ATOM 797 C C . VAL A 1 105 ? 2.904 -29.641 -7.543 1 97.88 105 VAL A C 1
ATOM 799 O O . VAL A 1 105 ? 3.373 -30.484 -6.777 1 97.88 105 VAL A O 1
ATOM 802 N N . LEU A 1 106 ? 1.62 -29.641 -7.879 1 97.75 106 LEU A N 1
ATOM 803 C CA . LEU A 1 106 ? 0.71 -30.594 -7.246 1 97.75 106 LEU A CA 1
ATOM 804 C C . LEU A 1 106 ? 0.246 -31.656 -8.242 1 97.75 106 LEU A C 1
ATOM 806 O O . LEU A 1 106 ? -0.21 -32.719 -7.848 1 97.75 106 LEU A O 1
ATOM 810 N N . GLY A 1 107 ? 0.289 -31.297 -9.523 1 96.94 107 GLY A N 1
ATOM 811 C CA . GLY A 1 107 ? -0.209 -32.25 -10.516 1 96.94 107 GLY A CA 1
ATOM 812 C C . GLY A 1 107 ? -1.666 -32.594 -10.312 1 96.94 107 GLY A C 1
ATOM 813 O O . GLY A 1 107 ? -2.543 -31.734 -10.359 1 96.94 107 GLY A O 1
ATOM 814 N N . ASP A 1 108 ? -1.847 -33.906 -9.922 1 97.56 108 ASP A N 1
ATOM 815 C CA . ASP A 1 108 ? -3.207 -34.375 -9.695 1 97.56 108 ASP A CA 1
ATOM 816 C C . ASP A 1 108 ? -3.5 -34.531 -8.203 1 97.56 108 ASP A C 1
ATOM 818 O O . ASP A 1 108 ? -4.539 -35.094 -7.824 1 97.56 108 ASP A O 1
ATOM 822 N N . GLU A 1 109 ? -2.627 -34.094 -7.371 1 97.38 109 GLU A N 1
ATOM 823 C CA . GLU A 1 109 ? -2.779 -34.219 -5.922 1 97.38 109 GLU A CA 1
ATOM 824 C C . GLU A 1 109 ? -3.518 -33.031 -5.344 1 97.38 109 GLU A C 1
ATOM 826 O O . GLU A 1 109 ? -3.346 -31.891 -5.816 1 97.38 109 GLU A O 1
ATOM 831 N N . THR A 1 110 ? -4.32 -33.281 -4.312 1 97.69 110 THR A N 1
ATOM 832 C CA . THR A 1 110 ? -4.973 -32.219 -3.545 1 97.69 110 THR A CA 1
ATOM 833 C C . THR A 1 110 ? -3.977 -31.547 -2.611 1 97.69 110 THR A C 1
ATOM 835 O O . THR A 1 110 ? -3.139 -32.219 -1.997 1 97.69 110 THR A O 1
ATOM 838 N N . GLY A 1 111 ? -4.043 -30.25 -2.578 1 98.06 111 GLY A N 1
ATOM 839 C CA . GLY A 1 111 ? -3.15 -29.531 -1.683 1 98.06 111 GLY A CA 1
ATOM 840 C C . GLY A 1 111 ? -3.225 -28.016 -1.847 1 98.06 111 GLY A C 1
ATOM 841 O O . GLY A 1 111 ? -4.141 -27.5 -2.49 1 98.06 111 GLY A O 1
ATOM 842 N N . ILE A 1 112 ? -2.359 -27.312 -1.128 1 98.31 112 ILE A N 1
ATOM 843 C CA . ILE A 1 112 ? -2.238 -25.859 -1.203 1 98.31 112 ILE A CA 1
ATOM 844 C C . ILE A 1 112 ? -0.999 -25.484 -2.014 1 98.31 112 ILE A C 1
ATOM 846 O O . ILE A 1 112 ? 0.09 -26.016 -1.771 1 98.31 112 ILE A O 1
ATOM 850 N N . CYS A 1 113 ? -1.206 -24.672 -3.012 1 98.06 113 CYS A N 1
ATOM 851 C CA . CYS A 1 113 ? -0.123 -24.125 -3.822 1 98.06 113 CYS A CA 1
ATOM 852 C C . CYS A 1 113 ? 0.097 -22.656 -3.516 1 98.06 113 CYS A C 1
ATOM 854 O O . CYS A 1 113 ? -0.863 -21.906 -3.352 1 98.06 113 CYS A O 1
ATOM 856 N N . CYS A 1 114 ? 1.389 -22.312 -3.473 1 98.06 114 CYS A N 1
ATOM 857 C CA . CYS A 1 114 ? 1.741 -20.922 -3.176 1 98.06 114 CYS A CA 1
ATOM 858 C C . CYS A 1 114 ? 2.729 -20.375 -4.203 1 98.06 114 CYS A C 1
ATOM 860 O O . CYS A 1 114 ? 3.689 -21.062 -4.566 1 98.06 114 CYS A O 1
ATOM 862 N N . ILE A 1 115 ? 2.434 -19.281 -4.711 1 95.44 115 ILE A N 1
ATOM 863 C CA . ILE A 1 115 ? 3.383 -18.531 -5.523 1 95.44 115 ILE A CA 1
ATOM 864 C C . ILE A 1 115 ? 4.102 -17.5 -4.66 1 95.44 115 ILE A C 1
ATOM 866 O O . ILE A 1 115 ? 3.461 -16.766 -3.904 1 95.44 115 ILE A O 1
ATOM 870 N N . SER A 1 116 ? 5.395 -17.453 -4.699 1 96.19 116 SER A N 1
ATOM 871 C CA . SER A 1 116 ? 6.223 -16.5 -3.969 1 96.19 116 SER A CA 1
ATOM 872 C C . SER A 1 116 ? 7.348 -15.953 -4.844 1 96.19 116 SER A C 1
ATOM 874 O O . SER A 1 116 ? 8.492 -16.406 -4.742 1 96.19 116 SER A O 1
ATOM 876 N N . GLY A 1 117 ? 7.102 -15.023 -5.668 1 92.5 117 GLY A N 1
ATOM 877 C CA . GLY A 1 117 ? 8.023 -14.32 -6.543 1 92.5 117 GLY A CA 1
ATOM 878 C C . GLY A 1 117 ? 7.934 -12.812 -6.418 1 92.5 117 GLY A C 1
ATOM 879 O O . GLY A 1 117 ? 7.992 -12.266 -5.312 1 92.5 117 GLY A O 1
ATOM 880 N N . THR A 1 118 ? 7.66 -12.148 -7.59 1 88.88 118 THR A N 1
ATOM 881 C CA . THR A 1 118 ? 7.414 -10.711 -7.539 1 88.88 118 THR A CA 1
ATOM 882 C C . THR A 1 118 ? 6.184 -10.398 -6.691 1 88.88 118 THR A C 1
ATOM 884 O O . THR A 1 118 ? 6.215 -9.5 -5.848 1 88.88 118 THR A O 1
ATOM 887 N N . GLY A 1 119 ? 5.191 -11.102 -6.988 1 91.94 119 GLY A N 1
ATOM 888 C CA . GLY A 1 119 ? 4.004 -11.125 -6.152 1 91.94 119 GLY A CA 1
ATOM 889 C C . GLY A 1 119 ? 3.773 -12.461 -5.477 1 91.94 119 GLY A C 1
ATOM 890 O O . GLY A 1 119 ? 4.617 -13.352 -5.555 1 91.94 119 GLY A O 1
ATOM 891 N N . SER A 1 120 ? 2.693 -12.539 -4.781 1 94.88 120 SER A N 1
ATOM 892 C CA . SER A 1 120 ? 2.326 -13.789 -4.133 1 94.88 120 SER A CA 1
ATOM 893 C C . SER A 1 120 ? 0.869 -14.148 -4.406 1 94.88 120 SER A C 1
ATOM 895 O O . SER A 1 120 ? 0.083 -13.297 -4.824 1 94.88 120 SER A O 1
ATOM 897 N N . ASN A 1 121 ? 0.625 -15.398 -4.32 1 94.56 121 ASN A N 1
ATOM 898 C CA . ASN A 1 121 ? -0.729 -15.93 -4.434 1 94.56 121 ASN A CA 1
ATOM 899 C C . ASN A 1 121 ? -0.825 -17.344 -3.873 1 94.56 121 ASN A C 1
ATOM 901 O O . ASN A 1 121 ? 0.189 -18.031 -3.734 1 94.56 121 ASN A O 1
ATOM 905 N N . THR A 1 122 ? -2.008 -17.703 -3.438 1 97.38 122 THR A N 1
ATOM 906 C CA . THR A 1 122 ? -2.221 -19.047 -2.893 1 97.38 122 THR A CA 1
ATOM 907 C C . THR A 1 122 ? -3.557 -19.609 -3.363 1 97.38 122 THR A C 1
ATOM 909 O O . THR A 1 122 ? -4.465 -18.859 -3.723 1 97.38 122 THR A O 1
ATOM 912 N N . CYS A 1 123 ? -3.641 -20.938 -3.377 1 97.56 123 CYS A N 1
ATOM 913 C CA . CYS A 1 123 ? -4.934 -21.547 -3.646 1 97.56 123 CYS A CA 1
ATOM 914 C C . CYS A 1 123 ? -5.004 -22.953 -3.057 1 97.56 123 CYS A C 1
ATOM 916 O O . CYS A 1 123 ? -3.973 -23.578 -2.797 1 97.56 123 CYS A O 1
ATOM 918 N N . TYR A 1 124 ? -6.199 -23.344 -2.746 1 98.19 124 TYR A N 1
ATOM 919 C CA . TYR A 1 124 ? -6.523 -24.75 -2.508 1 98.19 124 TYR A CA 1
ATOM 920 C C . TYR A 1 124 ? -6.934 -25.438 -3.801 1 98.19 124 TYR A C 1
ATOM 922 O O . TYR A 1 124 ? -7.895 -25.031 -4.453 1 98.19 124 TYR A O 1
ATOM 930 N N . TYR A 1 125 ? -6.172 -26.438 -4.18 1 97.88 125 TYR A N 1
ATOM 931 C CA . TYR A 1 125 ? -6.316 -27.219 -5.41 1 97.88 125 TYR A CA 1
ATOM 932 C C . TYR A 1 125 ? -6.754 -28.641 -5.113 1 97.88 125 TYR A C 1
ATOM 934 O O . TYR A 1 125 ? -6.203 -29.297 -4.219 1 97.88 125 TYR A O 1
ATOM 942 N N . ASP A 1 126 ? -7.773 -29.156 -5.809 1 97.81 126 ASP A N 1
ATOM 943 C CA . ASP A 1 126 ? -8.32 -30.469 -5.469 1 97.81 126 ASP A CA 1
ATOM 944 C C . ASP A 1 126 ? -7.73 -31.562 -6.363 1 97.81 126 ASP A C 1
ATOM 946 O O . ASP A 1 126 ? -8.227 -32.688 -6.387 1 97.81 126 ASP A O 1
ATOM 950 N N . GLY A 1 127 ? -6.77 -31.188 -7.148 1 96.62 127 GLY A N 1
ATOM 951 C CA . GLY A 1 127 ? -6.16 -32.125 -8.086 1 96.62 127 GLY A CA 1
ATOM 952 C C . GLY A 1 127 ? -6.59 -31.891 -9.516 1 96.62 127 GLY A C 1
ATOM 953 O O . GLY A 1 127 ? -5.984 -32.438 -10.445 1 96.62 127 GLY A O 1
ATOM 954 N N . LYS A 1 128 ? -7.605 -31.094 -9.68 1 95.56 128 LYS A N 1
ATOM 955 C CA . LYS A 1 128 ? -8.125 -30.828 -11.016 1 95.56 128 LYS A CA 1
ATOM 956 C C . LYS A 1 128 ? -8.344 -29.328 -11.219 1 95.56 128 LYS A C 1
ATOM 958 O O . LYS A 1 128 ? -8.047 -28.781 -12.281 1 95.56 128 LYS A O 1
ATOM 963 N N . LYS A 1 129 ? -8.891 -28.734 -10.219 1 95.62 129 LYS A N 1
ATOM 964 C CA . LYS A 1 129 ? -9.211 -27.312 -10.32 1 95.62 129 LYS A CA 1
ATOM 965 C C . LYS A 1 129 ? -8.93 -26.594 -9 1 95.62 129 LYS A C 1
ATOM 967 O O . LYS A 1 129 ? -8.773 -27.234 -7.961 1 95.62 129 LYS A O 1
ATOM 972 N N . ILE A 1 130 ? -8.867 -25.328 -9.062 1 96.06 130 ILE A N 1
ATOM 973 C CA . ILE A 1 130 ? -8.781 -24.5 -7.863 1 96.06 130 ILE A CA 1
ATOM 974 C C . ILE A 1 130 ? -10.156 -24.391 -7.207 1 96.06 130 ILE A C 1
ATOM 976 O O . ILE A 1 130 ? -11.109 -23.906 -7.828 1 96.06 130 ILE A O 1
ATOM 980 N N . VAL A 1 131 ? -10.211 -24.766 -5.988 1 96.81 131 VAL A N 1
ATOM 981 C CA . VAL A 1 131 ? -11.477 -24.812 -5.273 1 96.81 131 VAL A CA 1
ATOM 982 C C . VAL A 1 131 ? -11.656 -23.531 -4.457 1 96.81 131 VAL A C 1
ATOM 984 O O . VAL A 1 131 ? -12.773 -23.062 -4.27 1 96.81 131 VAL A O 1
ATOM 987 N N . ARG A 1 132 ? -10.57 -23.047 -3.959 1 96 132 ARG A N 1
ATOM 988 C CA . ARG A 1 132 ? -10.586 -21.844 -3.145 1 96 132 ARG A CA 1
ATOM 989 C C . ARG A 1 132 ? -9.312 -21.016 -3.346 1 96 132 ARG A C 1
ATOM 991 O O . ARG A 1 132 ? -8.227 -21.594 -3.475 1 96 132 ARG A O 1
ATOM 998 N N . ASN A 1 133 ? -9.484 -19.797 -3.457 1 95.56 133 ASN A N 1
ATOM 999 C CA . ASN A 1 133 ? -8.383 -18.844 -3.557 1 95.56 133 ASN A CA 1
ATOM 1000 C C . ASN A 1 133 ? -8.594 -17.656 -2.633 1 95.56 133 ASN A C 1
ATOM 1002 O O . ASN A 1 133 ? -9.656 -17.016 -2.66 1 95.56 133 ASN A O 1
ATOM 1006 N N . ILE A 1 134 ? -7.711 -17.469 -1.74 1 94.56 134 ILE A N 1
ATOM 1007 C CA . ILE A 1 134 ? -7.723 -16.281 -0.91 1 94.56 134 ILE A CA 1
ATOM 1008 C C . ILE A 1 134 ? -6.98 -15.148 -1.625 1 94.56 134 ILE A C 1
ATOM 1010 O O . ILE A 1 134 ? -5.801 -15.281 -1.957 1 94.56 134 ILE A O 1
ATOM 1014 N N . ASN A 1 135 ? -7.668 -14.039 -1.772 1 92.38 135 ASN A N 1
ATOM 1015 C CA . ASN A 1 135 ? -7.129 -12.93 -2.543 1 92.38 135 ASN A CA 1
ATOM 1016 C C . ASN A 1 135 ? -5.836 -12.398 -1.932 1 92.38 135 ASN A C 1
ATOM 1018 O O . ASN A 1 135 ? -5.758 -12.172 -0.722 1 92.38 135 ASN A O 1
ATOM 1022 N N . SER A 1 136 ? -4.855 -12.258 -2.705 1 91.62 136 SER A N 1
ATOM 1023 C CA . SER A 1 136 ? -3.566 -11.742 -2.254 1 91.62 136 SER A CA 1
ATOM 1024 C C . SER A 1 136 ? -3.617 -10.227 -2.057 1 91.62 136 SER A C 1
ATOM 1026 O O . SER A 1 136 ? -2.734 -9.648 -1.419 1 91.62 136 SER A O 1
ATOM 1028 N N . LEU A 1 137 ? -4.492 -9.508 -2.666 1 92.5 137 LEU A N 1
ATOM 1029 C CA . LEU A 1 137 ? -4.824 -8.102 -2.516 1 92.5 137 LEU A CA 1
ATOM 1030 C C . LEU A 1 137 ? -3.799 -7.219 -3.221 1 92.5 137 LEU A C 1
ATOM 1032 O O . LEU A 1 137 ? -3.885 -5.988 -3.162 1 92.5 137 LEU A O 1
ATOM 1036 N N . GLY A 1 138 ? -2.822 -7.789 -3.852 1 88 138 GLY A N 1
ATOM 1037 C CA . GLY A 1 138 ? -1.813 -6.988 -4.527 1 88 138 GLY A CA 1
ATOM 1038 C C . GLY A 1 138 ? -0.917 -6.227 -3.572 1 88 138 GLY A C 1
ATOM 1039 O O . GLY A 1 138 ? -1.103 -6.289 -2.355 1 88 138 GLY A O 1
ATOM 1040 N N . LEU A 1 139 ? -0.015 -5.496 -4.152 1 84.62 139 LEU A N 1
ATOM 1041 C CA . LEU A 1 139 ? 1.084 -4.906 -3.396 1 84.62 139 LEU A CA 1
ATOM 1042 C C . LEU A 1 139 ? 0.568 -3.854 -2.422 1 84.62 139 LEU A C 1
ATOM 1044 O O . LEU A 1 139 ? 1.036 -3.771 -1.285 1 84.62 139 LEU A O 1
ATOM 1048 N N . TYR A 1 140 ? -0.41 -3.076 -2.77 1 85.56 140 TYR A N 1
ATOM 1049 C CA . TYR A 1 140 ? -0.826 -1.922 -1.981 1 85.56 140 TYR A CA 1
ATOM 1050 C C . TYR A 1 140 ? -1.575 -2.359 -0.728 1 85.56 140 TYR A C 1
ATOM 1052 O O . TYR A 1 140 ? -1.523 -1.682 0.301 1 85.56 140 TYR A O 1
ATOM 1060 N N . MET A 1 141 ? -2.201 -3.545 -0.814 1 92.19 141 MET A N 1
ATOM 1061 C CA . MET A 1 141 ? -3.027 -3.947 0.321 1 92.19 141 MET A CA 1
ATOM 1062 C C . MET A 1 141 ? -2.58 -5.301 0.866 1 92.19 141 MET A C 1
ATOM 1064 O O . MET A 1 141 ? -3.008 -5.711 1.946 1 92.19 141 MET A O 1
ATOM 1068 N N . GLY A 1 142 ? -1.683 -5.898 0.165 1 93.88 142 GLY A N 1
ATOM 1069 C CA . GLY A 1 142 ? -1.255 -7.227 0.572 1 93.88 142 GLY A CA 1
ATOM 1070 C C . GLY A 1 142 ? 0.018 -7.68 -0.118 1 93.88 142 GLY A C 1
ATOM 1071 O O . GLY A 1 142 ? 1.028 -6.977 -0.094 1 93.88 142 GLY A O 1
ATOM 1072 N N . ASP A 1 143 ? -0.012 -8.906 -0.643 1 94.25 143 ASP A N 1
ATOM 1073 C CA . ASP A 1 143 ? 1.084 -9.516 -1.391 1 94.25 143 ASP A CA 1
ATOM 1074 C C . ASP A 1 143 ? 2.197 -9.977 -0.454 1 94.25 143 ASP A C 1
ATOM 1076 O O . ASP A 1 143 ? 3.369 -10 -0.838 1 94.25 143 ASP A O 1
ATOM 1080 N N . GLU A 1 144 ? 1.807 -10.352 0.759 1 97.5 144 GLU A N 1
ATOM 1081 C CA . GLU A 1 144 ? 2.785 -10.859 1.715 1 97.5 144 GLU A CA 1
ATOM 1082 C C . GLU A 1 144 ? 3.445 -12.141 1.203 1 97.5 144 GLU A C 1
ATOM 1084 O O . GLU A 1 144 ? 2.807 -12.938 0.518 1 97.5 144 GLU A O 1
ATOM 1089 N N . GLY A 1 145 ? 4.66 -12.312 1.565 1 98 145 GLY A N 1
ATOM 1090 C CA . GLY A 1 145 ? 5.414 -13.477 1.118 1 98 145 GLY A CA 1
ATOM 1091 C C . GLY A 1 145 ? 6.086 -13.266 -0.227 1 98 145 GLY A C 1
ATOM 1092 O O . GLY A 1 145 ? 6.797 -14.148 -0.713 1 98 145 GLY A O 1
ATOM 1093 N N . SER A 1 146 ? 5.914 -12.156 -0.829 1 97 146 SER A N 1
ATOM 1094 C CA . SER A 1 146 ? 6.48 -11.867 -2.143 1 97 146 SER A CA 1
ATOM 1095 C C . SER A 1 146 ? 7.754 -11.031 -2.025 1 97 146 SER A C 1
ATOM 1097 O O . SER A 1 146 ? 8.078 -10.531 -0.945 1 97 146 SER A O 1
ATOM 1099 N N . GLY A 1 147 ? 8.406 -10.969 -3.152 1 96.88 147 GLY A N 1
ATOM 1100 C CA . GLY A 1 147 ? 9.523 -10.047 -3.23 1 96.88 147 GLY A CA 1
ATOM 1101 C C . GLY A 1 147 ? 9.109 -8.594 -3.162 1 96.88 147 GLY A C 1
ATOM 1102 O O . GLY A 1 147 ? 9.812 -7.762 -2.58 1 96.88 147 GLY A O 1
ATOM 1103 N N . GLY A 1 148 ? 7.996 -8.32 -3.814 1 95.19 148 GLY A N 1
ATOM 1104 C CA . GLY A 1 148 ? 7.477 -6.965 -3.732 1 95.19 148 GLY A CA 1
ATOM 1105 C C . GLY A 1 148 ? 7.223 -6.508 -2.307 1 95.19 148 GLY A C 1
ATOM 1106 O O . GLY A 1 148 ? 7.629 -5.41 -1.92 1 95.19 148 GLY A O 1
ATOM 1107 N N . PHE A 1 149 ? 6.586 -7.359 -1.565 1 97.06 149 PHE A N 1
ATOM 1108 C CA . PHE A 1 149 ? 6.285 -7.02 -0.18 1 97.06 149 PHE A CA 1
ATOM 1109 C C . PHE A 1 149 ? 7.566 -6.91 0.641 1 97.06 149 PHE A C 1
ATOM 1111 O O . PHE A 1 149 ? 7.691 -6.02 1.483 1 97.06 149 PHE A O 1
ATOM 1118 N N . LEU A 1 150 ? 8.461 -7.797 0.43 1 98 150 LEU A N 1
ATOM 1119 C CA . LEU A 1 150 ? 9.742 -7.742 1.128 1 98 150 LEU A CA 1
ATOM 1120 C C . LEU A 1 150 ? 10.484 -6.453 0.8 1 98 150 LEU A C 1
ATOM 1122 O O . LEU A 1 150 ? 11.047 -5.812 1.69 1 98 150 LEU A O 1
ATOM 1126 N N . GLY A 1 151 ? 10.508 -6.137 -0.462 1 97.62 151 GLY A N 1
ATOM 1127 C CA . GLY A 1 151 ? 11.07 -4.859 -0.868 1 97.62 151 GLY A CA 1
ATOM 1128 C C . GLY A 1 151 ? 10.398 -3.672 -0.203 1 97.62 151 GLY A C 1
ATOM 1129 O O . GLY A 1 151 ? 11.062 -2.697 0.154 1 97.62 151 GLY A O 1
ATOM 1130 N N . LYS A 1 152 ? 9.109 -3.762 -0.072 1 97.06 152 LYS A N 1
ATOM 1131 C CA . LYS A 1 152 ? 8.336 -2.725 0.609 1 97.06 152 LYS A CA 1
ATOM 1132 C C . LYS A 1 152 ? 8.789 -2.564 2.057 1 97.06 152 LYS A C 1
ATOM 1134 O O . LYS A 1 152 ? 8.938 -1.443 2.549 1 97.06 152 LYS A O 1
ATOM 1139 N N . LEU A 1 153 ? 8.977 -3.68 2.74 1 97.38 153 LEU A N 1
ATOM 1140 C CA . LEU A 1 153 ? 9.453 -3.637 4.117 1 97.38 153 LEU A CA 1
ATOM 1141 C C . LEU A 1 153 ? 10.82 -2.965 4.199 1 97.38 153 LEU A C 1
ATOM 1143 O O . LEU A 1 153 ? 11.07 -2.158 5.098 1 97.38 153 LEU A O 1
ATOM 1147 N N . LEU A 1 154 ? 11.68 -3.27 3.289 1 98.19 154 LEU A N 1
ATOM 1148 C CA . LEU A 1 154 ? 13.008 -2.664 3.248 1 98.19 154 LEU A CA 1
ATOM 1149 C C . LEU A 1 154 ? 12.914 -1.163 3 1 98.19 154 LEU A C 1
ATOM 1151 O O . LEU A 1 154 ? 13.555 -0.374 3.701 1 98.19 154 LEU A O 1
ATOM 1155 N N . ALA A 1 155 ? 12.125 -0.813 2.025 1 97.56 155 ALA A N 1
ATOM 1156 C CA . ALA A 1 155 ? 11.969 0.592 1.659 1 97.56 155 ALA A CA 1
ATOM 1157 C C . ALA A 1 155 ? 11.398 1.402 2.822 1 97.56 155 ALA A C 1
ATOM 1159 O O . ALA A 1 155 ? 11.883 2.5 3.113 1 97.56 155 ALA A O 1
ATOM 1160 N N . ARG A 1 156 ? 10.391 0.867 3.412 1 96.31 156 ARG A N 1
ATOM 1161 C CA . ARG A 1 156 ? 9.758 1.519 4.555 1 96.31 156 ARG A CA 1
ATOM 1162 C C . ARG A 1 156 ? 10.766 1.799 5.656 1 96.31 156 ARG A C 1
ATOM 1164 O O . ARG A 1 156 ? 10.867 2.926 6.148 1 96.31 156 ARG A O 1
ATOM 1171 N N . ASP A 1 157 ? 11.531 0.775 6.016 1 96.75 157 ASP A N 1
ATOM 1172 C CA . ASP A 1 157 ? 12.492 0.908 7.109 1 96.75 157 ASP A CA 1
ATOM 1173 C C . ASP A 1 157 ? 13.617 1.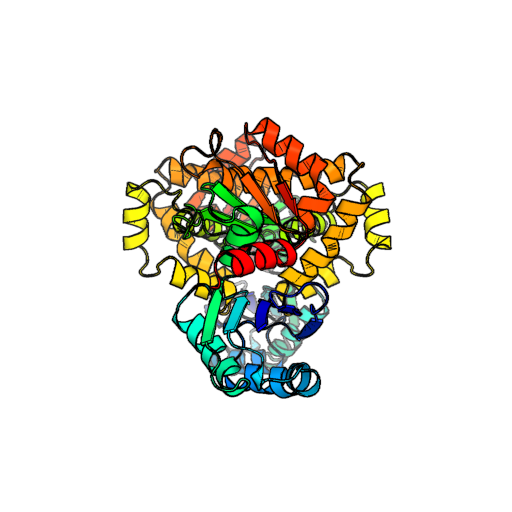867 6.734 1 96.75 157 ASP A C 1
ATOM 1175 O O . ASP A 1 157 ? 14.141 2.586 7.59 1 96.75 157 ASP A O 1
ATOM 1179 N N . TYR A 1 158 ? 14.016 1.857 5.48 1 97.75 158 TYR A N 1
ATOM 1180 C CA . TYR A 1 158 ? 15.047 2.768 4.996 1 97.75 158 TYR A CA 1
ATOM 1181 C C . TYR A 1 158 ? 14.578 4.215 5.086 1 97.75 158 TYR A C 1
ATOM 1183 O O . TYR A 1 158 ? 15.281 5.062 5.648 1 97.75 158 TYR A O 1
ATOM 1191 N N . ILE A 1 159 ? 13.367 4.484 4.633 1 96.25 159 ILE A N 1
ATOM 1192 C CA . ILE A 1 159 ? 12.852 5.844 4.547 1 96.25 159 ILE A CA 1
ATOM 1193 C C . ILE A 1 159 ? 12.562 6.375 5.949 1 96.25 159 ILE A C 1
ATOM 1195 O O . ILE A 1 159 ? 12.836 7.539 6.246 1 96.25 159 ILE A O 1
ATOM 1199 N N . ARG A 1 160 ? 12.125 5.477 6.836 1 94.56 160 ARG A N 1
ATOM 1200 C CA . ARG A 1 160 ? 11.789 5.906 8.188 1 94.56 160 ARG A CA 1
ATOM 1201 C C . ARG A 1 160 ? 12.992 5.816 9.117 1 94.56 160 ARG A C 1
ATOM 1203 O O . ARG A 1 160 ? 12.867 5.973 10.328 1 94.56 160 ARG A O 1
ATOM 1210 N N . GLU A 1 161 ? 14.141 5.406 8.57 1 93.56 161 GLU A N 1
ATOM 1211 C CA . GLU A 1 161 ? 15.406 5.363 9.289 1 93.56 161 GLU A CA 1
ATOM 1212 C C . GLU A 1 161 ? 15.352 4.391 10.461 1 93.56 161 GLU A C 1
ATOM 1214 O O . GLU A 1 161 ? 15.82 4.699 11.555 1 93.56 161 GLU A O 1
ATOM 1219 N N . SER A 1 162 ? 14.734 3.312 10.156 1 93 162 SER A N 1
ATOM 1220 C CA . SER A 1 162 ? 14.617 2.283 11.188 1 93 162 SER A CA 1
ATOM 1221 C C . SER A 1 162 ? 15.609 1.151 10.945 1 93 162 SER A C 1
ATOM 1223 O O . SER A 1 162 ? 15.734 0.24 11.773 1 93 162 SER A O 1
ATOM 1225 N N . MET A 1 163 ? 16.375 1.23 9.859 1 95.62 163 MET A N 1
ATOM 1226 C CA . MET A 1 163 ? 17.422 0.251 9.594 1 95.62 163 MET A CA 1
ATOM 1227 C C . MET A 1 163 ? 18.625 0.496 10.492 1 95.62 163 MET A C 1
ATOM 1229 O O . MET A 1 163 ? 19.047 1.641 10.672 1 95.62 163 MET A O 1
ATOM 1233 N N . PRO A 1 164 ? 19.156 -0.627 10.977 1 97.31 164 PRO A N 1
ATOM 1234 C CA . PRO A 1 164 ? 20.438 -0.434 11.633 1 97.31 164 PRO A CA 1
ATOM 1235 C C . PRO A 1 164 ? 21.469 0.255 10.727 1 97.31 164 PRO A C 1
ATOM 1237 O O . PRO A 1 164 ? 21.469 0.036 9.516 1 97.31 164 PRO A O 1
ATOM 1240 N N . LEU A 1 165 ? 22.375 1.02 11.352 1 97.19 165 LEU A N 1
ATOM 1241 C CA . LEU A 1 165 ? 23.297 1.888 10.625 1 97.19 165 LEU A CA 1
ATOM 1242 C C . LEU A 1 165 ? 24.141 1.083 9.641 1 97.19 165 LEU A C 1
ATOM 1244 O O . LEU A 1 165 ? 24.375 1.516 8.508 1 97.19 165 LEU A O 1
ATOM 1248 N N . ASP A 1 166 ? 24.609 -0.038 10.039 1 97.69 166 ASP A N 1
ATOM 1249 C CA . ASP A 1 166 ? 25.453 -0.858 9.18 1 97.69 166 ASP A CA 1
ATOM 1250 C C . ASP A 1 166 ? 24.672 -1.401 7.984 1 97.69 166 ASP A C 1
ATOM 1252 O O . ASP A 1 166 ? 25.188 -1.459 6.867 1 97.69 166 ASP A O 1
ATOM 1256 N N . ILE A 1 167 ? 23.453 -1.835 8.211 1 98.25 167 ILE A N 1
ATOM 1257 C CA . ILE A 1 167 ? 22.594 -2.342 7.145 1 98.25 167 ILE A CA 1
ATOM 1258 C C . ILE A 1 167 ? 22.234 -1.206 6.188 1 98.25 167 ILE A C 1
ATOM 1260 O O . ILE A 1 167 ? 22.203 -1.398 4.969 1 98.25 167 ILE A O 1
ATOM 1264 N N . ARG A 1 168 ? 22 -0.055 6.766 1 97.94 168 ARG A N 1
ATOM 1265 C CA . ARG A 1 168 ? 21.672 1.118 5.961 1 97.94 168 ARG A CA 1
ATOM 1266 C C . ARG A 1 168 ? 22.812 1.444 4.992 1 97.94 168 ARG A C 1
ATOM 1268 O O . ARG A 1 168 ? 22.578 1.722 3.816 1 97.94 168 ARG A O 1
ATOM 1275 N N . ALA A 1 169 ? 24.016 1.424 5.512 1 97.81 169 ALA A N 1
ATOM 1276 C CA . ALA A 1 169 ? 25.188 1.704 4.676 1 97.81 169 ALA A CA 1
ATOM 1277 C C . ALA A 1 169 ? 25.297 0.702 3.529 1 97.81 169 ALA A C 1
ATOM 1279 O O . ALA A 1 169 ? 25.562 1.082 2.389 1 97.81 169 ALA A O 1
ATOM 1280 N N . ARG A 1 170 ? 25.078 -0.56 3.811 1 98.06 170 ARG A N 1
ATOM 1281 C CA . ARG A 1 170 ? 25.125 -1.6 2.789 1 98.06 170 ARG A CA 1
ATOM 1282 C C . ARG A 1 170 ? 24.016 -1.429 1.767 1 98.06 170 ARG A C 1
ATOM 1284 O O . ARG A 1 170 ? 24.203 -1.687 0.577 1 98.06 170 ARG A O 1
ATOM 1291 N N . PHE A 1 171 ? 22.859 -1.024 2.291 1 98.5 171 PHE A N 1
ATOM 1292 C CA . PHE A 1 171 ? 21.703 -0.804 1.416 1 98.5 171 PHE A CA 1
ATOM 1293 C C . PHE A 1 171 ? 21.984 0.328 0.434 1 98.5 171 PHE A C 1
ATOM 1295 O O . PHE A 1 171 ? 21.641 0.234 -0.744 1 98.5 171 PHE A O 1
ATOM 1302 N N . GLU A 1 172 ? 22.609 1.327 0.885 1 97.75 172 GLU A N 1
ATOM 1303 C CA . GLU A 1 172 ? 22.906 2.498 0.063 1 97.75 172 GLU A CA 1
ATOM 1304 C C . GLU A 1 172 ? 23.984 2.189 -0.975 1 97.75 172 GLU A C 1
ATOM 1306 O O . GLU A 1 172 ? 24.047 2.836 -2.023 1 97.75 172 GLU A O 1
ATOM 1311 N N . VAL A 1 173 ? 24.812 1.214 -0.725 1 97.75 173 VAL A N 1
ATOM 1312 C CA . VAL A 1 173 ? 25.766 0.729 -1.717 1 97.75 173 VAL A CA 1
ATOM 1313 C C . VAL A 1 173 ? 25.047 -0.138 -2.746 1 97.75 173 VAL A C 1
ATOM 1315 O O . VAL A 1 173 ? 25.344 -0.069 -3.941 1 97.75 173 VAL A O 1
ATOM 1318 N N . PHE A 1 174 ? 24.094 -0.894 -2.365 1 98 174 PHE A N 1
ATOM 1319 C CA . PHE A 1 174 ? 23.375 -1.844 -3.201 1 98 174 PHE A CA 1
ATOM 1320 C C . PHE A 1 174 ? 22.562 -1.117 -4.266 1 98 174 PHE A C 1
ATOM 1322 O O . PHE A 1 174 ? 22.453 -1.586 -5.398 1 98 174 PHE A O 1
ATOM 1329 N N . THR A 1 175 ? 21.953 -0.009 -3.867 1 97 175 THR A N 1
ATOM 1330 C CA . THR A 1 175 ? 21.141 0.752 -4.812 1 97 175 THR A CA 1
ATOM 1331 C C . THR A 1 175 ? 21.547 2.221 -4.82 1 97 175 THR A C 1
ATOM 1333 O O . THR A 1 175 ? 21.922 2.771 -3.785 1 97 175 THR A O 1
ATOM 1336 N N . ALA A 1 176 ? 21.391 2.85 -5.941 1 95.12 176 ALA A N 1
ATOM 1337 C CA . ALA A 1 176 ? 21.672 4.273 -6.09 1 95.12 176 ALA A CA 1
ATOM 1338 C C . ALA A 1 176 ? 20.484 5.117 -5.641 1 95.12 176 ALA A C 1
ATOM 1340 O O . ALA A 1 176 ? 20.625 6.32 -5.395 1 95.12 176 ALA A O 1
ATOM 1341 N N . ASP A 1 177 ? 19.359 4.465 -5.547 1 95.81 177 ASP A N 1
ATOM 1342 C CA . ASP A 1 177 ? 18.141 5.199 -5.199 1 95.81 177 ASP A CA 1
ATOM 1343 C C . ASP A 1 177 ? 18.141 5.594 -3.723 1 95.81 177 ASP A C 1
ATOM 1345 O O . ASP A 1 177 ? 18.531 4.801 -2.863 1 95.81 177 ASP A O 1
ATOM 1349 N N . ARG A 1 178 ? 17.797 6.848 -3.535 1 96.31 178 ARG A N 1
ATOM 1350 C CA . ARG A 1 178 ? 17.656 7.359 -2.178 1 96.31 178 ARG A CA 1
ATOM 1351 C C . ARG A 1 178 ? 16.188 7.57 -1.826 1 96.31 178 ARG A C 1
ATOM 1353 O O . ARG A 1 178 ? 15.297 7.16 -2.576 1 96.31 178 ARG A O 1
ATOM 1360 N N . LYS A 1 179 ? 15.891 8.07 -0.633 1 94.44 179 LYS A N 1
ATOM 1361 C CA . LYS A 1 179 ? 14.539 8.133 -0.077 1 94.44 179 LYS A CA 1
ATOM 1362 C C . LYS A 1 179 ? 13.562 8.742 -1.072 1 94.44 179 LYS A C 1
ATOM 1364 O O . LYS A 1 179 ? 12.531 8.148 -1.385 1 94.44 179 LYS A O 1
ATOM 1369 N N . SER A 1 180 ? 13.93 9.891 -1.655 1 90.5 180 SER A N 1
ATOM 1370 C CA . SER A 1 180 ? 13.047 10.594 -2.578 1 90.5 180 SER A CA 1
ATOM 1371 C C . SER A 1 180 ? 12.852 9.805 -3.867 1 90.5 180 SER A C 1
ATOM 1373 O O . SER A 1 180 ? 11.758 9.805 -4.441 1 90.5 180 SER A O 1
ATOM 1375 N N . ASP A 1 181 ? 13.93 9.133 -4.309 1 95.06 181 ASP A N 1
ATOM 1376 C CA . ASP A 1 181 ? 13.844 8.32 -5.52 1 95.06 181 ASP A CA 1
ATOM 1377 C C . ASP A 1 181 ? 12.859 7.164 -5.336 1 95.06 181 ASP A C 1
ATOM 1379 O O . ASP A 1 181 ? 12.047 6.887 -6.219 1 95.06 181 ASP A O 1
ATOM 1383 N N . ILE A 1 182 ? 12.93 6.535 -4.199 1 95.44 182 ILE A N 1
ATOM 1384 C CA . ILE A 1 182 ? 12.086 5.379 -3.902 1 95.44 182 ILE A CA 1
ATOM 1385 C C . ILE A 1 182 ? 10.625 5.809 -3.842 1 95.44 182 ILE A C 1
ATOM 1387 O O . ILE A 1 182 ? 9.758 5.164 -4.438 1 95.44 182 ILE A O 1
ATOM 1391 N N . MET A 1 183 ? 10.367 6.91 -3.232 1 91.44 183 MET A N 1
ATOM 1392 C CA . MET A 1 183 ? 9.008 7.426 -3.145 1 91.44 183 MET A CA 1
ATOM 1393 C C . MET A 1 183 ? 8.453 7.734 -4.531 1 91.44 183 MET A C 1
ATOM 1395 O O . MET A 1 183 ? 7.297 7.422 -4.824 1 91.44 183 MET A O 1
ATOM 1399 N N . ASP A 1 184 ? 9.281 8.289 -5.336 1 90.38 184 ASP A N 1
ATOM 1400 C CA . ASP A 1 184 ? 8.875 8.633 -6.695 1 90.38 184 ASP A CA 1
ATOM 1401 C C . ASP A 1 184 ? 8.547 7.375 -7.504 1 90.38 184 ASP A C 1
ATOM 1403 O O . ASP A 1 184 ? 7.527 7.324 -8.195 1 90.38 184 ASP A O 1
ATOM 1407 N N . LYS A 1 185 ? 9.328 6.398 -7.398 1 92.12 185 LYS A N 1
ATOM 1408 C CA . LYS A 1 185 ? 9.164 5.164 -8.164 1 92.12 185 LYS A CA 1
ATOM 1409 C C . LYS A 1 185 ? 7.934 4.391 -7.699 1 92.12 185 LYS A C 1
ATOM 1411 O O . LYS A 1 185 ? 7.27 3.732 -8.5 1 92.12 185 LYS A O 1
ATOM 1416 N N . VAL A 1 186 ? 7.605 4.496 -6.434 1 91 186 VAL A N 1
ATOM 1417 C CA . VAL A 1 186 ? 6.496 3.734 -5.875 1 91 186 VAL A CA 1
ATOM 1418 C C . VAL A 1 186 ? 5.176 4.43 -6.203 1 91 186 VAL A C 1
ATOM 1420 O O . VAL A 1 186 ? 4.18 3.77 -6.512 1 91 186 VAL A O 1
ATOM 1423 N N . TYR A 1 187 ? 5.148 5.707 -6.227 1 85.25 187 TYR A N 1
ATOM 1424 C CA . TYR A 1 187 ? 3.857 6.383 -6.258 1 85.25 187 TYR A CA 1
ATOM 1425 C C . TYR A 1 187 ? 3.602 7.012 -7.621 1 85.25 187 TYR A C 1
ATOM 1427 O O . TYR A 1 187 ? 2.453 7.27 -7.988 1 85.25 187 TYR A O 1
ATOM 1435 N N . LYS A 1 188 ? 4.637 7.223 -8.367 1 83.19 188 LYS A N 1
ATOM 1436 C CA . LYS A 1 188 ? 4.426 8.016 -9.578 1 83.19 188 LYS A CA 1
ATOM 1437 C C . LYS A 1 188 ? 4.789 7.215 -10.82 1 83.19 188 LYS A C 1
ATOM 1439 O 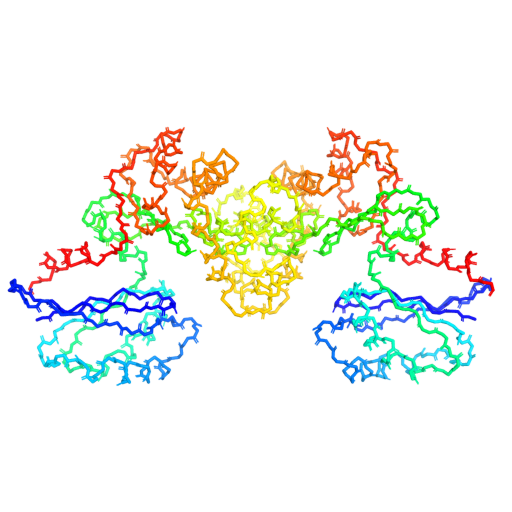O . LYS A 1 188 ? 4.293 7.496 -11.914 1 83.19 188 LYS A O 1
ATOM 1444 N N . LYS A 1 189 ? 5.746 6.312 -10.688 1 84.44 189 LYS A N 1
ATOM 1445 C CA . LYS A 1 189 ? 6.184 5.543 -11.844 1 84.44 189 LYS A CA 1
ATOM 1446 C C . LYS A 1 189 ? 5.352 4.273 -12.008 1 84.44 189 LYS A C 1
ATOM 1448 O O . LYS A 1 189 ? 4.711 3.818 -11.062 1 84.44 189 LYS A O 1
ATOM 1453 N N . PRO A 1 190 ? 5.332 3.744 -13.234 1 82.75 190 PRO A N 1
ATOM 1454 C CA . PRO A 1 190 ? 4.613 2.486 -13.453 1 82.75 190 PRO A CA 1
ATOM 1455 C C . PRO A 1 190 ? 5.305 1.29 -12.805 1 82.75 190 PRO A C 1
ATOM 1457 O O . PRO A 1 190 ? 6.52 1.313 -12.594 1 82.75 190 PRO A O 1
ATOM 1460 N N . PHE A 1 191 ? 4.555 0.262 -12.453 1 82.44 191 PHE A N 1
ATOM 1461 C CA . PHE A 1 191 ? 4.984 -1.049 -11.977 1 82.44 191 PHE A CA 1
ATOM 1462 C C . PHE A 1 191 ? 5.754 -0.926 -10.672 1 82.44 191 PHE A C 1
ATOM 1464 O O . PHE A 1 191 ? 6.859 -1.452 -10.547 1 82.44 191 PHE A O 1
ATOM 1471 N N . PRO A 1 192 ? 5.141 -0.27 -9.727 1 89.12 192 PRO A N 1
ATOM 1472 C CA . PRO A 1 192 ? 5.805 -0.15 -8.43 1 89.12 192 PRO A CA 1
ATOM 1473 C C . PRO A 1 192 ? 6.121 -1.506 -7.801 1 89.12 192 PRO A C 1
ATOM 1475 O O . PRO A 1 192 ? 7.117 -1.641 -7.086 1 89.12 192 PRO A O 1
ATOM 1478 N N . ASN A 1 193 ? 5.34 -2.488 -8.141 1 88.69 193 ASN A N 1
ATOM 1479 C CA . ASN A 1 193 ? 5.57 -3.83 -7.621 1 88.69 193 ASN A CA 1
ATOM 1480 C C . ASN A 1 193 ? 6.898 -4.402 -8.117 1 88.69 193 ASN A C 1
ATOM 1482 O O . ASN A 1 193 ? 7.641 -5.016 -7.344 1 88.69 193 ASN A O 1
ATOM 1486 N N . ARG A 1 194 ? 7.141 -4.23 -9.352 1 87.38 194 ARG A N 1
ATOM 1487 C CA . ARG A 1 194 ? 8.398 -4.699 -9.914 1 87.38 194 ARG A CA 1
ATOM 1488 C C . ARG A 1 194 ? 9.586 -3.961 -9.297 1 87.38 194 ARG A C 1
ATOM 1490 O O . ARG A 1 194 ? 10.625 -4.562 -9.023 1 87.38 194 ARG A O 1
ATOM 1497 N N . TYR A 1 195 ? 9.43 -2.723 -9.195 1 93.19 195 TYR A N 1
ATOM 1498 C CA . TYR A 1 195 ? 10.5 -1.925 -8.609 1 93.19 195 TYR A CA 1
ATOM 1499 C C . TYR A 1 195 ? 10.82 -2.404 -7.195 1 93.19 195 TYR A C 1
ATOM 1501 O O . TYR A 1 195 ? 11.984 -2.662 -6.871 1 93.19 195 TYR A O 1
ATOM 1509 N N . LEU A 1 196 ? 9.805 -2.52 -6.375 1 95.25 196 LEU A N 1
ATOM 1510 C CA . LEU A 1 196 ? 10.031 -2.951 -5 1 95.25 196 LEU A CA 1
ATOM 1511 C C . LEU A 1 196 ? 10.617 -4.359 -4.961 1 95.25 196 LEU A C 1
ATOM 1513 O O . LEU A 1 196 ? 11.5 -4.641 -4.148 1 95.25 196 LEU A O 1
ATOM 1517 N N . ALA A 1 197 ? 10.156 -5.184 -5.848 1 94.31 197 ALA A N 1
ATOM 1518 C CA . ALA A 1 197 ? 10.703 -6.539 -5.922 1 94.31 197 ALA A CA 1
ATOM 1519 C C . ALA A 1 197 ? 12.188 -6.516 -6.273 1 94.31 197 ALA A C 1
ATOM 1521 O O . ALA A 1 197 ? 12.938 -7.41 -5.879 1 94.31 197 ALA A O 1
ATOM 1522 N N . SER A 1 198 ? 12.578 -5.527 -6.973 1 95.56 198 SER A N 1
ATOM 1523 C CA . SER A 1 198 ? 13.984 -5.41 -7.359 1 95.56 198 SER A CA 1
ATOM 1524 C C . SER A 1 198 ? 14.867 -5.094 -6.156 1 95.56 198 SER A C 1
ATOM 1526 O O . SER A 1 198 ? 16.094 -5.211 -6.23 1 95.56 198 SER A O 1
ATOM 1528 N N . LEU A 1 199 ? 14.305 -4.742 -5.023 1 97.75 199 LEU A N 1
ATOM 1529 C CA . LEU A 1 199 ? 15.062 -4.492 -3.805 1 97.75 199 LEU A CA 1
ATOM 1530 C C . LEU A 1 199 ? 15.234 -5.773 -2.998 1 97.75 199 LEU A C 1
ATOM 1532 O O . LEU A 1 199 ? 16.094 -5.84 -2.107 1 97.75 199 LEU A O 1
ATOM 1536 N N . ALA A 1 200 ? 14.461 -6.77 -3.279 1 97.44 200 ALA A N 1
ATOM 1537 C CA . ALA A 1 200 ? 14.391 -7.992 -2.482 1 97.44 200 ALA A CA 1
ATOM 1538 C C . ALA A 1 200 ? 15.719 -8.742 -2.512 1 97.44 200 ALA A C 1
ATOM 1540 O O . ALA A 1 200 ? 16.109 -9.367 -1.52 1 97.44 200 ALA A O 1
ATOM 1541 N N . PRO A 1 201 ? 16.469 -8.719 -3.619 1 98.19 201 PRO A N 1
ATOM 1542 C CA . PRO A 1 201 ? 17.75 -9.414 -3.635 1 98.19 201 PRO A CA 1
ATOM 1543 C C . PRO A 1 201 ? 18.688 -8.945 -2.525 1 98.19 201 PRO A C 1
ATOM 1545 O O . PRO A 1 201 ? 19.531 -9.711 -2.059 1 98.19 201 PRO A O 1
ATOM 1548 N N . PHE A 1 202 ? 18.609 -7.703 -2.061 1 98.75 202 PHE A N 1
ATOM 1549 C CA . PHE A 1 202 ? 19.406 -7.223 -0.938 1 98.75 202 PHE A CA 1
ATOM 1550 C C . PHE A 1 202 ? 19.172 -8.086 0.295 1 98.75 202 PHE A C 1
ATOM 1552 O O . PHE A 1 202 ? 20.125 -8.43 0.999 1 98.75 202 PHE A O 1
ATOM 1559 N N . ALA A 1 203 ? 17.859 -8.367 0.551 1 98.69 203 ALA A N 1
ATOM 1560 C CA . ALA A 1 203 ? 17.516 -9.203 1.702 1 98.69 203 ALA A CA 1
ATOM 1561 C C . ALA A 1 203 ? 18.094 -10.609 1.546 1 98.69 203 ALA A C 1
ATOM 1563 O O . ALA A 1 203 ? 18.562 -11.203 2.518 1 98.69 203 ALA A O 1
ATOM 1564 N N . ILE A 1 204 ? 18.062 -11.109 0.333 1 98.38 204 ILE A N 1
ATOM 1565 C CA . ILE A 1 204 ? 18.609 -12.438 0.061 1 98.38 204 ILE A CA 1
ATOM 1566 C C . ILE A 1 204 ? 20.109 -12.453 0.33 1 98.38 204 ILE A C 1
ATOM 1568 O O . ILE A 1 204 ? 20.625 -13.367 0.976 1 98.38 204 ILE A O 1
ATOM 1572 N N . LEU A 1 205 ? 20.766 -11.414 -0.071 1 98.12 205 LEU A N 1
ATOM 1573 C CA . LEU A 1 205 ? 22.203 -11.297 0.075 1 98.12 205 LEU A CA 1
ATOM 1574 C C . LEU A 1 205 ? 22.609 -11.203 1.545 1 98.12 205 LEU A C 1
ATOM 1576 O O . LEU A 1 205 ? 23.688 -11.656 1.934 1 98.12 205 LEU A O 1
ATOM 1580 N N . HIS A 1 206 ? 21.781 -10.68 2.369 1 98.44 206 HIS A N 1
ATOM 1581 C CA . HIS A 1 206 ? 22.125 -10.414 3.76 1 98.44 206 HIS A CA 1
ATOM 1582 C C . HIS A 1 206 ? 21.219 -11.195 4.715 1 98.44 206 HIS A C 1
ATOM 1584 O O . HIS A 1 206 ? 20.953 -10.742 5.832 1 98.44 206 HIS A O 1
ATOM 1590 N N . LYS A 1 207 ? 20.719 -12.344 4.289 1 97.94 207 LYS A N 1
ATOM 1591 C CA . LYS A 1 207 ? 19.703 -13.094 5.027 1 97.94 207 LYS A CA 1
ATOM 1592 C C . LYS A 1 207 ? 20.281 -13.641 6.336 1 97.94 207 LYS A C 1
ATOM 1594 O O . LYS A 1 207 ? 19.516 -14.062 7.215 1 97.94 207 LYS A O 1
ATOM 1599 N N . SER A 1 208 ? 21.578 -13.57 6.508 1 97.25 208 SER A N 1
ATOM 1600 C CA . SER A 1 208 ? 22.219 -14.055 7.734 1 97.25 208 SER A CA 1
ATOM 1601 C C . SER A 1 208 ? 22.172 -12.992 8.828 1 97.25 208 SER A C 1
ATOM 1603 O O . SER A 1 208 ? 22.438 -13.289 10 1 97.25 208 SER A O 1
ATOM 1605 N N . ASP A 1 209 ? 21.984 -11.711 8.406 1 97.88 209 ASP A N 1
ATOM 1606 C CA . ASP A 1 209 ? 21.859 -10.633 9.383 1 97.88 209 ASP A CA 1
ATOM 1607 C C . ASP A 1 209 ? 20.547 -10.742 10.156 1 97.88 209 ASP A C 1
ATOM 1609 O O . ASP A 1 209 ? 19.484 -10.977 9.57 1 97.88 209 ASP A O 1
ATOM 1613 N N . ASN A 1 210 ? 20.625 -10.539 11.438 1 97.81 210 ASN A N 1
ATOM 1614 C CA . ASN A 1 210 ? 19.469 -10.742 12.305 1 97.81 210 ASN A CA 1
ATOM 1615 C C . ASN A 1 210 ? 18.312 -9.812 11.93 1 97.81 210 ASN A C 1
ATOM 1617 O O . ASN A 1 210 ? 17.156 -10.242 11.875 1 97.81 210 ASN A O 1
ATOM 1621 N N . TYR A 1 211 ? 18.625 -8.586 11.711 1 98.19 211 TYR A N 1
ATOM 1622 C CA . TYR A 1 211 ? 17.609 -7.605 11.359 1 98.19 211 TYR A CA 1
ATOM 1623 C C . TYR A 1 211 ? 16.922 -7.98 10.047 1 98.19 211 TYR A C 1
ATOM 1625 O O . TYR A 1 211 ? 15.688 -7.961 9.961 1 98.19 211 TYR A O 1
ATOM 1633 N N . ILE A 1 212 ? 17.719 -8.367 9.078 1 98.69 212 ILE A N 1
ATOM 1634 C CA . ILE A 1 212 ? 17.188 -8.727 7.77 1 98.69 212 ILE A CA 1
ATOM 1635 C C . ILE A 1 212 ? 16.391 -10.016 7.875 1 98.69 212 ILE A C 1
ATOM 1637 O O . ILE A 1 212 ? 15.312 -10.133 7.277 1 98.69 212 ILE A O 1
ATOM 1641 N N . ASN A 1 213 ? 16.922 -10.906 8.602 1 98.5 213 ASN A N 1
ATOM 1642 C CA . ASN A 1 213 ? 16.234 -12.18 8.766 1 98.5 213 ASN A CA 1
ATOM 1643 C C . ASN A 1 213 ? 14.859 -11.984 9.414 1 98.5 213 ASN A C 1
ATOM 1645 O O . ASN A 1 213 ? 13.906 -12.688 9.086 1 98.5 213 ASN A O 1
ATOM 1649 N N . GLU A 1 214 ? 14.773 -11.102 10.305 1 98.25 214 GLU A N 1
ATOM 1650 C CA . GLU A 1 214 ? 13.492 -10.805 10.938 1 98.25 214 GLU A CA 1
ATOM 1651 C C . GLU A 1 214 ? 12.492 -10.25 9.922 1 98.25 214 GLU A C 1
ATOM 1653 O O . GLU A 1 214 ? 11.297 -10.578 9.977 1 98.25 214 GLU A O 1
ATOM 1658 N N . LEU A 1 215 ? 12.961 -9.43 9.039 1 98.44 215 LEU A N 1
ATOM 1659 C CA . LEU A 1 215 ? 12.094 -8.891 8 1 98.44 215 LEU A CA 1
ATOM 1660 C C . LEU A 1 215 ? 11.602 -10 7.074 1 98.44 215 LEU A C 1
ATOM 1662 O O . LEU A 1 215 ? 10.438 -10.016 6.68 1 98.44 215 LEU A O 1
ATOM 1666 N N . ILE A 1 216 ? 12.523 -10.875 6.777 1 98.81 216 ILE A N 1
ATOM 1667 C CA . ILE A 1 216 ? 12.195 -12.008 5.914 1 98.81 216 ILE A CA 1
ATOM 1668 C C . ILE A 1 216 ? 11.133 -12.875 6.586 1 98.81 216 ILE A C 1
ATOM 1670 O O . ILE A 1 216 ? 10.125 -13.227 5.965 1 98.81 216 ILE A O 1
ATOM 1674 N N . GLU A 1 217 ? 11.297 -13.156 7.801 1 98.75 217 GLU A N 1
ATOM 1675 C CA . GLU A 1 217 ? 10.352 -14 8.531 1 98.75 217 GLU A CA 1
ATOM 1676 C C . GLU A 1 217 ? 9.008 -13.305 8.68 1 98.75 217 GLU A C 1
ATOM 1678 O O . GLU A 1 217 ? 7.957 -13.953 8.625 1 98.75 217 GLU A O 1
ATOM 1683 N N . GLU A 1 218 ? 9.094 -12.031 8.93 1 98.25 218 GLU A N 1
ATOM 1684 C CA . GLU A 1 218 ? 7.848 -11.273 9 1 98.25 218 GLU A CA 1
ATOM 1685 C C . GLU A 1 218 ? 7.062 -11.383 7.691 1 98.25 218 GLU A C 1
ATOM 1687 O O . GLU A 1 218 ? 5.848 -11.586 7.707 1 98.25 218 GLU A O 1
ATOM 1692 N N . ASN A 1 219 ? 7.758 -11.219 6.609 1 98.5 219 ASN A N 1
ATOM 1693 C CA . ASN A 1 219 ? 7.168 -11.352 5.281 1 98.5 219 ASN A CA 1
ATOM 1694 C C . ASN A 1 219 ? 6.438 -12.68 5.121 1 98.5 219 ASN A C 1
ATOM 1696 O O . ASN A 1 219 ? 5.285 -12.711 4.68 1 98.5 219 ASN A O 1
ATOM 1700 N N . PHE A 1 220 ? 7.035 -13.758 5.543 1 98.81 220 PHE A N 1
ATOM 1701 C CA . PHE A 1 220 ? 6.441 -15.086 5.398 1 98.81 220 PHE A CA 1
ATOM 1702 C C . PHE A 1 220 ? 5.375 -15.312 6.461 1 98.81 220 PHE A C 1
ATOM 1704 O O . PHE A 1 220 ? 4.344 -15.938 6.188 1 98.81 220 PHE A O 1
ATOM 1711 N N . ARG A 1 221 ? 5.621 -14.867 7.672 1 98.69 221 ARG A N 1
ATOM 1712 C CA . ARG A 1 221 ? 4.617 -15.023 8.719 1 98.69 221 ARG A CA 1
ATOM 1713 C C . ARG A 1 221 ? 3.285 -14.414 8.305 1 98.69 221 ARG A C 1
ATOM 1715 O O . ARG A 1 221 ? 2.227 -15 8.531 1 98.69 221 ARG A O 1
ATOM 1722 N N . LEU A 1 222 ? 3.395 -13.297 7.723 1 97.81 222 LEU A N 1
ATOM 1723 C CA . LEU A 1 222 ? 2.178 -12.617 7.281 1 97.81 222 LEU A CA 1
ATOM 1724 C C . LEU A 1 222 ? 1.496 -13.398 6.164 1 97.81 222 LEU A C 1
ATOM 1726 O O . LEU A 1 222 ? 0.266 -13.469 6.109 1 97.81 222 LEU A O 1
ATOM 1730 N N . LEU A 1 223 ? 2.229 -13.984 5.254 1 98.31 223 LEU A N 1
ATOM 1731 C CA . LEU A 1 223 ? 1.658 -14.844 4.223 1 98.31 223 LEU A CA 1
ATOM 1732 C C . LEU A 1 223 ? 0.89 -16 4.844 1 98.31 223 LEU A C 1
ATOM 1734 O O . LEU A 1 223 ? -0.239 -16.297 4.441 1 98.31 223 LEU A O 1
ATOM 1738 N N . PHE A 1 224 ? 1.512 -16.609 5.816 1 98.38 224 PHE A N 1
ATOM 1739 C CA . PHE A 1 224 ? 0.887 -17.75 6.469 1 98.38 224 PHE A CA 1
ATOM 1740 C C . PHE A 1 224 ? -0.357 -17.328 7.238 1 98.38 224 PHE A C 1
ATOM 1742 O O . PHE A 1 224 ? -1.419 -17.938 7.098 1 98.38 224 PHE A O 1
ATOM 1749 N N . ASP A 1 225 ? -0.265 -16.297 7.941 1 97.12 225 ASP A N 1
ATOM 1750 C CA . ASP A 1 225 ? -1.371 -15.852 8.781 1 97.12 225 ASP A CA 1
ATOM 1751 C C . ASP A 1 225 ? -2.551 -15.383 7.934 1 97.12 225 ASP A C 1
ATOM 1753 O O . ASP A 1 225 ? -3.707 -15.633 8.273 1 97.12 225 ASP A O 1
ATOM 1757 N N . ASN A 1 226 ? -2.217 -14.758 6.875 1 96.31 226 ASN A N 1
ATOM 1758 C CA . ASN A 1 226 ? -3.264 -14.07 6.125 1 96.31 226 ASN A CA 1
ATOM 1759 C C . ASN A 1 226 ? -3.805 -14.938 4.992 1 96.31 226 ASN A C 1
ATOM 1761 O O . ASN A 1 226 ? -4.875 -14.656 4.445 1 96.31 226 ASN A O 1
ATOM 1765 N N . CYS A 1 227 ? -3.104 -15.969 4.641 1 97 227 CYS A N 1
ATOM 1766 C CA . CYS A 1 227 ? -3.551 -16.75 3.498 1 97 227 CYS A CA 1
ATOM 1767 C C . CYS A 1 227 ? -3.482 -18.25 3.805 1 97 227 CYS A C 1
ATOM 1769 O O . CYS A 1 227 ? -4.5 -18.875 4.117 1 97 227 CYS A O 1
ATOM 1771 N N . ILE A 1 228 ? -2.338 -18.797 4.02 1 97.88 228 ILE A N 1
ATOM 1772 C CA . ILE A 1 228 ? -2.129 -20.234 4.035 1 97.88 228 ILE A CA 1
ATOM 1773 C C . ILE A 1 228 ? -2.896 -20.859 5.203 1 97.88 228 ILE A C 1
ATOM 1775 O O . ILE A 1 228 ? -3.615 -21.844 5.027 1 97.88 228 ILE A O 1
ATOM 1779 N N . CYS A 1 229 ? -2.814 -20.281 6.367 1 97.69 229 CYS A N 1
ATOM 1780 C CA . CYS A 1 229 ? -3.412 -20.859 7.562 1 97.69 229 CYS A CA 1
ATOM 1781 C C . CYS A 1 229 ? -4.918 -20.625 7.59 1 97.69 229 CYS A C 1
ATOM 1783 O O . CYS A 1 229 ? -5.602 -21.062 8.523 1 97.69 229 CYS A O 1
ATOM 1785 N N . ARG A 1 230 ? -5.406 -20.016 6.613 1 96 230 ARG A N 1
ATOM 1786 C CA . ARG A 1 230 ? -6.84 -19.75 6.559 1 96 230 ARG A CA 1
ATOM 1787 C C . ARG A 1 230 ? -7.562 -20.828 5.742 1 96 230 ARG A C 1
ATOM 1789 O O . ARG A 1 230 ? -8.797 -20.859 5.723 1 96 230 ARG A O 1
ATOM 1796 N N . TYR A 1 231 ? -6.848 -21.625 5.02 1 96.62 231 TYR A N 1
ATOM 1797 C CA . TYR A 1 231 ? -7.469 -22.75 4.32 1 96.62 231 TYR A CA 1
ATOM 1798 C C . TYR A 1 231 ? -7.848 -23.859 5.297 1 96.62 231 TYR A C 1
ATOM 1800 O O . TYR A 1 231 ? -7.121 -24.125 6.254 1 96.62 231 TYR A O 1
ATOM 1808 N N . ASP A 1 232 ? -8.984 -24.547 4.945 1 94.81 232 ASP A N 1
ATOM 1809 C CA . ASP A 1 232 ? -9.422 -25.656 5.781 1 94.81 232 ASP A CA 1
ATOM 1810 C C . ASP A 1 232 ? -8.383 -26.781 5.781 1 94.81 232 ASP A C 1
ATOM 1812 O O . ASP A 1 232 ? -7.844 -27.141 4.73 1 94.81 232 ASP A O 1
ATOM 1816 N N . ASP A 1 233 ? -7.977 -27.297 6.945 1 94 233 ASP A N 1
ATOM 1817 C CA . ASP A 1 233 ? -7.121 -28.453 7.141 1 94 233 ASP A CA 1
ATOM 1818 C C . ASP A 1 233 ? -5.719 -28.203 6.59 1 94 233 ASP A C 1
ATOM 1820 O O . ASP A 1 233 ? -5.07 -29.125 6.09 1 94 233 ASP A O 1
ATOM 1824 N N . PHE A 1 234 ? -5.305 -26.938 6.594 1 96 234 PHE A N 1
ATOM 1825 C CA . PHE A 1 234 ? -4.008 -26.578 6.027 1 96 234 PHE A CA 1
ATOM 1826 C C . PHE A 1 234 ? -2.898 -27.422 6.656 1 96 234 PHE A C 1
ATOM 1828 O O . PHE A 1 234 ? -1.888 -27.703 6.012 1 96 234 PHE A O 1
ATOM 1835 N N . GLU A 1 235 ? -3.053 -27.906 7.859 1 95.81 235 GLU A N 1
ATOM 1836 C CA . GLU A 1 235 ? -2.02 -28.656 8.562 1 95.81 235 GLU A CA 1
ATOM 1837 C C . GLU A 1 235 ? -1.872 -30.062 7.996 1 95.81 235 GLU A C 1
ATOM 1839 O O . GLU A 1 235 ? -0.833 -30.703 8.172 1 95.81 235 GLU A O 1
ATOM 1844 N N . LYS A 1 236 ? -2.918 -30.5 7.324 1 95.44 236 LYS A N 1
ATOM 1845 C CA . LYS A 1 236 ? -2.943 -31.875 6.836 1 95.44 236 LYS A CA 1
ATOM 1846 C C . LYS A 1 236 ? -2.676 -31.922 5.332 1 95.44 236 LYS A C 1
ATOM 1848 O O . LYS A 1 236 ? -2.51 -33 4.766 1 95.44 236 LYS A O 1
ATOM 1853 N N . LEU A 1 237 ? -2.629 -30.828 4.742 1 95.44 237 LEU A N 1
ATOM 1854 C CA . LEU A 1 237 ? -2.475 -30.766 3.295 1 95.44 237 LEU A CA 1
ATOM 1855 C C . LEU A 1 237 ? -1.021 -30.516 2.912 1 95.44 237 LEU A C 1
ATOM 1857 O O . LEU A 1 237 ? -0.302 -29.812 3.629 1 95.44 237 LEU A O 1
ATOM 1861 N N . PRO A 1 238 ? -0.613 -31.125 1.809 1 96.38 238 PRO A N 1
ATOM 1862 C CA . PRO A 1 238 ? 0.674 -30.656 1.29 1 96.38 238 PRO A CA 1
ATOM 1863 C C . PRO A 1 238 ? 0.643 -29.188 0.875 1 96.38 238 PRO A C 1
ATOM 1865 O O . PRO A 1 238 ? -0.331 -28.734 0.268 1 96.38 238 PRO A O 1
ATOM 1868 N N . VAL A 1 239 ? 1.671 -28.469 1.293 1 98.12 239 VAL A N 1
ATOM 1869 C CA . VAL A 1 239 ? 1.861 -27.078 0.886 1 98.12 239 VAL A CA 1
ATOM 1870 C C . VAL A 1 239 ? 3.137 -26.953 0.055 1 98.12 239 VAL A C 1
ATOM 1872 O O . VAL A 1 239 ? 4.227 -27.281 0.527 1 98.12 239 VAL A O 1
ATOM 1875 N N . ARG A 1 240 ? 2.984 -26.516 -1.197 1 98.5 240 ARG A N 1
ATOM 1876 C CA . ARG A 1 240 ? 4.117 -26.453 -2.115 1 98.5 240 ARG A CA 1
ATOM 1877 C C . ARG A 1 240 ? 4.238 -25.078 -2.746 1 98.5 240 ARG A C 1
ATOM 1879 O O . ARG A 1 240 ? 3.23 -24.406 -2.971 1 98.5 240 ARG A O 1
ATOM 1886 N N . PHE A 1 241 ? 5.508 -24.688 -2.971 1 98.19 241 PHE A N 1
ATOM 1887 C CA . PHE A 1 241 ? 5.781 -23.312 -3.383 1 98.19 241 PHE A CA 1
ATOM 1888 C C . PHE A 1 241 ? 6.41 -23.281 -4.77 1 98.19 241 PHE A C 1
ATOM 1890 O O . PHE A 1 241 ? 7.168 -24.188 -5.133 1 98.19 241 PHE A O 1
ATOM 1897 N N . ILE A 1 242 ? 6.082 -22.219 -5.434 1 96.56 242 ILE A N 1
ATOM 1898 C CA . ILE A 1 242 ? 6.758 -21.859 -6.676 1 96.56 242 ILE A CA 1
ATOM 1899 C C . ILE A 1 242 ? 7.164 -20.391 -6.641 1 96.56 242 ILE A C 1
ATOM 1901 O O . ILE A 1 242 ? 6.367 -19.531 -6.258 1 96.56 242 ILE A O 1
ATOM 1905 N N . GLY A 1 243 ? 8.438 -20.172 -7.008 1 95 243 GLY A N 1
ATOM 1906 C CA . GLY A 1 243 ? 8.898 -18.797 -7.117 1 95 243 GLY A CA 1
ATOM 1907 C C . GLY A 1 243 ? 10.273 -18.578 -6.512 1 95 243 GLY A C 1
ATOM 1908 O O . GLY A 1 243 ? 10.648 -19.25 -5.547 1 95 243 GLY A O 1
ATOM 1909 N N . SER A 1 244 ? 10.945 -17.562 -6.938 1 94.25 244 SER A N 1
ATOM 1910 C CA . SER A 1 244 ? 12.336 -17.312 -6.57 1 94.25 244 SER A CA 1
ATOM 1911 C C . SER A 1 244 ? 12.461 -16.891 -5.109 1 94.25 244 SER A C 1
ATOM 1913 O O . SER A 1 244 ? 13.422 -17.266 -4.434 1 94.25 244 SER A O 1
ATOM 1915 N N . ILE A 1 245 ? 11.516 -16.156 -4.602 1 96.81 245 ILE A N 1
ATOM 1916 C CA . ILE A 1 245 ? 11.594 -15.672 -3.227 1 96.81 245 ILE A CA 1
ATOM 1917 C C . ILE A 1 245 ? 11.461 -16.844 -2.258 1 96.81 245 ILE A C 1
ATOM 1919 O O . ILE A 1 245 ? 12.266 -16.984 -1.333 1 96.81 245 ILE A O 1
ATOM 1923 N N . GLY A 1 246 ? 10.445 -17.688 -2.547 1 97.56 246 GLY A N 1
ATOM 1924 C CA . GLY A 1 246 ? 10.32 -18.875 -1.729 1 97.56 246 GLY A CA 1
ATOM 1925 C C . GLY A 1 246 ? 11.547 -19.766 -1.776 1 97.56 246 GLY A C 1
ATOM 1926 O O . GLY A 1 246 ? 11.977 -20.312 -0.75 1 97.56 246 GLY A O 1
ATOM 1927 N N . LEU A 1 247 ? 12.141 -19.875 -2.93 1 97.38 247 LEU A N 1
ATOM 1928 C CA . LEU A 1 247 ? 13.273 -20.766 -3.121 1 97.38 247 LEU A CA 1
ATOM 1929 C C . LEU A 1 247 ? 14.523 -20.203 -2.461 1 97.38 247 LEU A C 1
ATOM 1931 O O . LEU A 1 247 ? 15.195 -20.906 -1.692 1 97.38 247 LEU A O 1
ATOM 1935 N N . HIS A 1 248 ? 14.859 -18.953 -2.689 1 97.81 248 HIS A N 1
ATOM 1936 C CA . HIS A 1 248 ? 16.094 -18.375 -2.211 1 97.81 248 HIS A CA 1
ATOM 1937 C C . HIS A 1 248 ? 16.047 -18.125 -0.707 1 97.81 248 HIS A C 1
ATOM 1939 O O . HIS A 1 248 ? 17.094 -17.984 -0.061 1 97.81 248 HIS A O 1
ATOM 1945 N N . LEU A 1 249 ? 14.867 -18.078 -0.226 1 98.38 249 LEU A N 1
ATOM 1946 C CA . LEU A 1 249 ? 14.711 -17.844 1.206 1 98.38 249 LEU A CA 1
ATOM 1947 C C . LEU A 1 249 ? 14.07 -19.047 1.884 1 98.38 249 LEU A C 1
ATOM 1949 O O . LEU A 1 249 ? 13.281 -18.891 2.822 1 98.38 249 LEU A O 1
ATOM 1953 N N . ARG A 1 250 ? 14.391 -20.188 1.375 1 97.56 250 ARG A N 1
ATOM 1954 C CA . ARG A 1 250 ? 13.758 -21.438 1.776 1 97.56 250 ARG A CA 1
ATOM 1955 C C . ARG A 1 250 ? 13.938 -21.688 3.27 1 97.56 250 ARG A C 1
ATOM 1957 O O . ARG A 1 250 ? 13.023 -22.188 3.934 1 97.56 250 ARG A O 1
ATOM 1964 N N . ASP A 1 251 ? 15.086 -21.359 3.832 1 97.62 251 ASP A N 1
ATOM 1965 C CA . ASP A 1 251 ? 15.328 -21.625 5.246 1 97.62 251 ASP A CA 1
ATOM 1966 C C . ASP A 1 251 ? 14.344 -20.859 6.129 1 97.62 251 ASP A C 1
ATOM 1968 O O . ASP A 1 251 ? 13.742 -21.453 7.035 1 97.62 251 ASP A O 1
ATOM 1972 N N . ALA A 1 252 ? 14.234 -19.594 5.852 1 98.38 252 ALA A N 1
ATOM 1973 C CA . ALA A 1 252 ? 13.297 -18.766 6.613 1 98.38 252 ALA A CA 1
ATOM 1974 C C . ALA A 1 252 ? 11.859 -19.219 6.375 1 98.38 252 ALA A C 1
ATOM 1976 O O . ALA A 1 252 ? 11.047 -19.25 7.305 1 98.38 252 ALA A O 1
ATOM 1977 N N . LEU A 1 253 ? 11.57 -19.547 5.141 1 98.56 253 LEU A N 1
ATOM 1978 C CA . LEU A 1 253 ? 10.242 -20.016 4.777 1 98.56 253 LEU A CA 1
ATOM 1979 C C . LEU A 1 253 ? 9.883 -21.281 5.555 1 98.56 253 LEU A C 1
ATOM 1981 O O . LEU A 1 253 ? 8.805 -21.375 6.137 1 98.56 253 LEU A O 1
ATOM 1985 N N . GLU A 1 254 ? 10.773 -22.188 5.582 1 98 254 GLU A N 1
ATOM 1986 C CA . GLU A 1 254 ? 10.547 -23.469 6.262 1 98 254 GLU A CA 1
ATOM 1987 C C . GLU A 1 254 ? 10.461 -23.281 7.773 1 98 254 GLU A C 1
ATOM 1989 O O . GLU A 1 254 ? 9.703 -23.969 8.453 1 98 254 GLU A O 1
ATOM 1994 N N . LYS A 1 255 ? 11.242 -22.391 8.266 1 98.12 255 LYS A N 1
ATOM 1995 C CA . LYS A 1 255 ? 11.172 -22.094 9.695 1 98.12 255 LYS A CA 1
ATOM 1996 C C . LYS A 1 255 ? 9.789 -21.578 10.07 1 98.12 255 LYS A C 1
ATOM 1998 O O . LYS A 1 255 ? 9.18 -22.062 11.031 1 98.12 255 LYS A O 1
ATOM 2003 N N . VAL A 1 256 ? 9.344 -20.594 9.336 1 98.5 256 VAL A N 1
ATOM 2004 C CA . VAL A 1 256 ? 8.031 -20.031 9.617 1 98.5 256 VAL A CA 1
ATOM 2005 C C . VAL A 1 256 ? 6.949 -21.094 9.445 1 98.5 256 VAL A C 1
ATOM 2007 O O . VAL A 1 256 ? 6.004 -21.172 10.227 1 98.5 256 VAL A O 1
ATOM 2010 N N . ALA A 1 257 ? 7.09 -21.891 8.43 1 98.31 257 ALA A N 1
ATOM 2011 C CA . ALA A 1 257 ? 6.141 -22.984 8.195 1 98.31 257 ALA A CA 1
ATOM 2012 C C . ALA A 1 257 ? 6.078 -23.922 9.391 1 98.31 257 ALA A C 1
ATOM 2014 O O . ALA A 1 257 ? 4.992 -24.312 9.82 1 98.31 257 ALA A O 1
ATOM 2015 N N . SER A 1 258 ? 7.223 -24.266 9.883 1 97.56 258 SER A N 1
ATOM 2016 C CA . SER A 1 258 ? 7.301 -25.156 11.039 1 97.56 258 SER A CA 1
ATOM 2017 C C . SER A 1 258 ? 6.621 -24.547 12.258 1 97.56 258 SER A C 1
ATOM 2019 O O . SER A 1 258 ? 5.875 -25.219 12.969 1 97.56 258 SER A O 1
ATOM 2021 N N . ASP A 1 259 ? 6.887 -23.281 12.477 1 97.94 259 ASP A N 1
ATOM 2022 C CA . ASP A 1 259 ? 6.258 -22.562 13.586 1 97.94 259 ASP A CA 1
ATOM 2023 C C . ASP A 1 259 ? 4.734 -22.594 13.461 1 97.94 259 ASP A C 1
ATOM 2025 O O . ASP A 1 259 ? 4.027 -22.594 14.469 1 97.94 259 ASP A O 1
ATOM 2029 N N . LYS A 1 260 ? 4.23 -22.672 12.234 1 97.75 260 LYS A N 1
ATOM 2030 C CA . LYS A 1 260 ? 2.795 -22.625 11.969 1 97.75 260 LYS A CA 1
ATOM 2031 C C . LYS A 1 260 ? 2.229 -24.031 11.781 1 97.75 260 LYS A C 1
ATOM 2033 O O . LYS A 1 260 ? 1.061 -24.188 11.422 1 97.75 260 LYS A O 1
ATOM 2038 N N . LYS A 1 261 ? 3.074 -25.016 11.93 1 96.31 261 LYS A N 1
ATOM 2039 C CA . LYS A 1 261 ? 2.703 -26.422 11.82 1 96.31 261 LYS A CA 1
ATOM 2040 C C . LYS A 1 261 ? 2.293 -26.766 10.391 1 96.31 261 LYS A C 1
ATOM 2042 O O . LYS A 1 261 ? 1.348 -27.531 10.18 1 96.31 261 LYS A O 1
ATOM 2047 N N . VAL A 1 262 ? 2.957 -26.109 9.469 1 97.06 262 VAL A N 1
ATOM 2048 C CA . VAL A 1 262 ? 2.75 -26.391 8.047 1 97.06 262 VAL A CA 1
ATOM 2049 C C . VAL A 1 262 ? 3.953 -27.141 7.488 1 97.06 262 VAL A C 1
ATOM 2051 O O . VAL A 1 262 ? 5.098 -26.828 7.82 1 97.06 262 VAL A O 1
ATOM 2054 N N . LYS A 1 263 ? 3.658 -28.109 6.715 1 90.94 263 LYS A N 1
ATOM 2055 C CA . LYS A 1 263 ? 4.73 -28.891 6.094 1 90.94 263 LYS A CA 1
ATOM 2056 C C . LYS A 1 263 ? 4.91 -28.5 4.629 1 90.94 263 LYS A C 1
ATOM 2058 O O . LYS A 1 263 ? 3.996 -28.672 3.82 1 90.94 263 LYS A O 1
ATOM 2063 N N . ILE A 1 264 ? 6.09 -28.031 4.281 1 96.25 264 ILE A N 1
ATOM 2064 C CA . ILE A 1 264 ? 6.453 -27.734 2.902 1 96.25 264 ILE A CA 1
ATOM 2065 C C . ILE A 1 264 ? 7.402 -28.812 2.367 1 96.25 264 ILE A C 1
ATOM 2067 O O . ILE A 1 264 ? 8.484 -29.016 2.922 1 96.25 264 ILE A O 1
ATOM 2071 N N . ASP A 1 265 ? 7.02 -29.484 1.325 1 93.69 265 ASP A N 1
ATOM 2072 C CA . ASP A 1 265 ? 7.867 -30.578 0.849 1 93.69 265 ASP A CA 1
ATOM 2073 C C . ASP A 1 265 ? 8.398 -30.281 -0.553 1 93.69 265 ASP A C 1
ATOM 2075 O O . ASP A 1 265 ? 9.211 -31.047 -1.085 1 93.69 265 ASP A O 1
ATOM 2079 N N . LYS A 1 266 ? 7.934 -29.219 -1.164 1 97.25 266 LYS A N 1
ATOM 2080 C CA . LYS A 1 266 ? 8.398 -28.891 -2.508 1 97.25 266 LYS A CA 1
ATOM 2081 C C . LYS A 1 266 ? 8.414 -27.375 -2.73 1 97.25 266 LYS A C 1
ATOM 2083 O O . LYS A 1 266 ? 7.422 -26.688 -2.475 1 97.25 266 LYS A O 1
ATOM 2088 N N . ILE A 1 267 ? 9.562 -26.875 -3.137 1 97.56 267 ILE A N 1
ATOM 2089 C CA . ILE A 1 267 ? 9.766 -25.484 -3.553 1 97.56 267 ILE A CA 1
ATOM 2090 C C . ILE A 1 267 ? 10.531 -25.453 -4.871 1 97.56 267 ILE A C 1
ATOM 2092 O O . ILE A 1 267 ? 11.656 -25.953 -4.953 1 97.56 267 ILE A O 1
ATOM 2096 N N . VAL A 1 268 ? 9.922 -24.844 -5.867 1 96.81 268 VAL A N 1
ATOM 2097 C CA . VAL A 1 268 ? 10.602 -24.781 -7.156 1 96.81 268 VAL A CA 1
ATOM 2098 C C . VAL A 1 268 ? 10.664 -23.344 -7.637 1 96.81 268 VAL A C 1
ATOM 2100 O O . VAL A 1 268 ? 9.922 -22.484 -7.152 1 96.81 268 VAL A O 1
ATOM 2103 N N . ASP A 1 269 ? 11.523 -23.141 -8.539 1 94.06 269 ASP A N 1
ATOM 2104 C CA . ASP A 1 269 ? 11.773 -21.781 -9.016 1 94.06 269 ASP A CA 1
ATOM 2105 C C . ASP A 1 269 ? 10.695 -21.344 -10.008 1 94.06 269 ASP A C 1
ATOM 2107 O O . ASP A 1 269 ? 10.133 -20.25 -9.883 1 94.06 269 ASP A O 1
ATOM 2111 N N . ASP A 1 270 ? 10.453 -22.172 -10.992 1 93.25 270 ASP A N 1
ATOM 2112 C CA . ASP A 1 270 ? 9.461 -21.844 -12.008 1 93.25 270 ASP A CA 1
ATOM 2113 C C . ASP A 1 270 ? 8.586 -23.047 -12.336 1 93.25 270 ASP A C 1
ATOM 2115 O O . ASP A 1 270 ? 8.93 -24.188 -11.992 1 93.25 270 ASP A O 1
ATOM 2119 N N . PRO A 1 271 ? 7.523 -22.828 -13.008 1 95.88 271 PRO A N 1
ATOM 2120 C CA . PRO A 1 271 ? 6.527 -23.906 -13.156 1 95.88 271 PRO A CA 1
ATOM 2121 C C . PRO A 1 271 ? 6.766 -24.766 -14.398 1 95.88 271 PRO A C 1
ATOM 2123 O O . PRO A 1 271 ? 6.102 -25.781 -14.578 1 95.88 271 PRO A O 1
ATOM 2126 N N . MET A 1 272 ? 7.754 -24.484 -15.203 1 95.56 272 MET A N 1
ATOM 2127 C CA . MET A 1 272 ? 7.789 -25.016 -16.562 1 95.56 272 MET A CA 1
ATOM 2128 C C . MET A 1 272 ? 8.031 -26.531 -16.531 1 95.56 272 MET A C 1
ATOM 2130 O O . MET A 1 272 ? 7.355 -27.281 -17.234 1 95.56 272 MET A O 1
ATOM 2134 N N . GLN A 1 273 ? 8.992 -26.938 -15.781 1 94.38 273 GLN A N 1
ATOM 2135 C CA . GLN A 1 273 ? 9.281 -28.375 -15.742 1 94.38 273 GLN A CA 1
ATOM 2136 C C . GLN A 1 273 ? 8.078 -29.156 -15.242 1 94.38 273 GLN A C 1
ATOM 2138 O O . GLN A 1 273 ? 7.738 -30.203 -15.805 1 94.38 273 GLN A O 1
ATOM 2143 N N . GLY A 1 274 ? 7.488 -28.656 -14.211 1 96.19 274 GLY A N 1
ATOM 2144 C CA . GLY A 1 274 ? 6.293 -29.312 -13.695 1 96.19 274 GLY A CA 1
ATOM 2145 C C . GLY A 1 274 ? 5.129 -29.281 -14.672 1 96.19 274 GLY A C 1
ATOM 2146 O O . GLY A 1 274 ? 4.375 -30.234 -14.773 1 96.19 274 GLY A O 1
ATOM 2147 N N . LEU A 1 275 ? 5.016 -28.219 -15.344 1 96.5 275 LEU A N 1
ATOM 2148 C CA . LEU A 1 275 ? 3.955 -28.094 -16.344 1 96.5 275 LEU A CA 1
ATOM 2149 C C . LEU A 1 275 ? 4.176 -29.078 -17.5 1 96.5 275 LEU A C 1
ATOM 2151 O O . LEU A 1 275 ? 3.223 -29.656 -18 1 96.5 275 LEU A O 1
ATOM 2155 N N . LYS A 1 276 ? 5.422 -29.156 -17.906 1 94.75 276 LYS A N 1
ATOM 2156 C CA . LYS A 1 276 ? 5.742 -30.109 -18.953 1 94.75 276 LYS A CA 1
ATOM 2157 C C . LYS A 1 276 ? 5.312 -31.531 -18.562 1 94.75 276 LY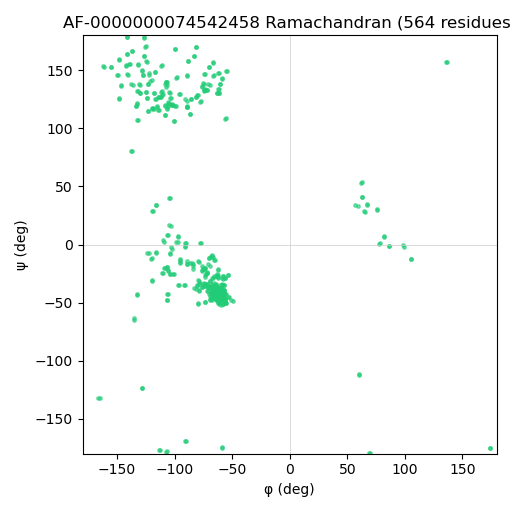S A C 1
ATOM 2159 O O . LYS A 1 276 ? 4.629 -32.219 -19.328 1 94.75 276 LYS A O 1
ATOM 2164 N N . GLU A 1 277 ? 5.703 -31.875 -17.406 1 94.31 277 GLU A N 1
ATOM 2165 C CA . GLU A 1 277 ? 5.352 -33.219 -16.922 1 94.31 277 GLU A CA 1
ATOM 2166 C C . GLU A 1 277 ? 3.836 -33.375 -16.844 1 94.31 277 GLU A C 1
ATOM 2168 O O . GLU A 1 277 ? 3.311 -34.438 -17.234 1 94.31 277 GLU A O 1
ATOM 2173 N N . TYR A 1 278 ? 3.176 -32.438 -16.406 1 96.19 278 TYR A N 1
ATOM 2174 C CA . TYR A 1 278 ? 1.724 -32.469 -16.266 1 96.19 278 TYR A CA 1
ATOM 2175 C C . TYR A 1 278 ? 1.054 -32.656 -17.625 1 96.19 278 TYR A C 1
ATOM 2177 O O . TYR A 1 278 ? 0.188 -33.5 -17.781 1 96.19 278 TYR A O 1
ATOM 2185 N N . HIS A 1 279 ? 1.427 -31.906 -18.562 1 94.62 279 HIS A N 1
ATOM 2186 C CA . HIS A 1 279 ? 0.745 -31.922 -19.844 1 94.62 279 HIS A CA 1
ATOM 2187 C C . HIS A 1 279 ? 1.114 -33.156 -20.656 1 94.62 279 HIS A C 1
ATOM 2189 O O . HIS A 1 279 ? 0.29 -33.688 -21.406 1 94.62 279 HIS A O 1
ATOM 2195 N N . LEU A 1 280 ? 2.344 -33.594 -20.516 1 91.44 280 LEU A N 1
ATOM 2196 C CA . LEU A 1 280 ? 2.721 -34.812 -21.203 1 91.44 280 LEU A CA 1
ATOM 2197 C C . LEU A 1 280 ? 1.95 -36 -20.641 1 91.44 280 LEU A C 1
ATOM 2199 O O . LEU A 1 280 ? 1.671 -36.969 -21.359 1 91.44 280 LEU A O 1
ATOM 2203 N N . LYS A 1 281 ? 1.594 -35.875 -19.453 1 91.19 281 LYS A N 1
ATOM 2204 C CA . LYS A 1 281 ? 0.796 -36.938 -18.812 1 91.19 281 LYS A CA 1
ATOM 2205 C C . LYS A 1 281 ? -0.671 -36.844 -19.219 1 91.19 281 LYS A C 1
ATOM 2207 O O . LYS A 1 281 ? -1.371 -37.844 -19.297 1 91.19 281 LYS A O 1
ATOM 2212 N N . HIS A 1 282 ? -1.155 -35.719 -19.469 1 89.88 282 HIS A N 1
ATOM 2213 C CA . HIS A 1 282 ? -2.588 -35.5 -19.656 1 89.88 282 HIS A CA 1
ATOM 2214 C C . HIS A 1 282 ? -2.936 -35.281 -21.125 1 89.88 282 HIS A C 1
ATOM 2216 O O . HIS A 1 282 ? -4.109 -35.312 -21.484 1 89.88 282 HIS A O 1
ATOM 2222 N N . THR A 1 283 ? -1.981 -34.875 -21.859 1 75.5 283 THR A N 1
ATOM 2223 C CA . THR A 1 283 ? -2.246 -34.75 -23.281 1 75.5 283 THR A CA 1
ATOM 2224 C C . THR A 1 283 ? -2.008 -36.062 -24.016 1 75.5 283 THR A C 1
ATOM 2226 O O . THR A 1 283 ? -1.013 -36.75 -23.766 1 75.5 283 THR A O 1
ATOM 2229 N N . VAL A 1 284 ? -3.162 -36.719 -24.562 1 56.28 284 VAL A N 1
ATOM 2230 C CA . VAL A 1 284 ? -3.191 -37.938 -25.359 1 56.28 284 VAL A CA 1
ATOM 2231 C C . VAL A 1 284 ? -2.541 -37.688 -26.719 1 56.28 284 VAL A C 1
ATOM 2233 O O . VAL A 1 284 ? -2.783 -36.656 -27.344 1 56.28 284 VAL A O 1
ATOM 2236 N N . MET B 1 1 ? -6.125 43.375 5.992 1 88.5 1 MET B N 1
ATOM 2237 C CA . MET B 1 1 ? -6.758 42.062 5.93 1 88.5 1 MET B CA 1
ATOM 2238 C C . MET B 1 1 ? -5.793 41.031 5.379 1 88.5 1 MET B C 1
ATOM 2240 O O . MET B 1 1 ? -4.906 41.344 4.586 1 88.5 1 MET B O 1
ATOM 2244 N N . ILE B 1 2 ? -5.895 39.812 5.906 1 92.44 2 ILE B N 1
ATOM 2245 C CA . ILE B 1 2 ? -5.047 38.75 5.41 1 92.44 2 ILE B CA 1
ATOM 2246 C C . ILE B 1 2 ? -5.918 37.562 4.957 1 92.44 2 ILE B C 1
ATOM 2248 O O . ILE B 1 2 ? -7.078 37.469 5.363 1 92.44 2 ILE B O 1
ATOM 2252 N N . ALA B 1 3 ? -5.289 36.781 4.09 1 94.38 3 ALA B N 1
ATOM 2253 C CA . ALA B 1 3 ? -5.914 35.5 3.686 1 94.38 3 ALA B CA 1
ATOM 2254 C C . ALA B 1 3 ? -5.145 34.312 4.238 1 94.38 3 ALA B C 1
ATOM 2256 O O . ALA B 1 3 ? -3.916 34.25 4.121 1 94.38 3 ALA B O 1
ATOM 2257 N N . ILE B 1 4 ? -5.887 33.438 4.871 1 96.62 4 ILE B N 1
ATOM 2258 C CA . ILE B 1 4 ? -5.336 32.188 5.34 1 96.62 4 ILE B CA 1
ATOM 2259 C C . ILE B 1 4 ? -5.977 31.016 4.578 1 96.62 4 ILE B C 1
ATOM 2261 O O . ILE B 1 4 ? -7.203 30.891 4.551 1 96.62 4 ILE B O 1
ATOM 2265 N N . VAL B 1 5 ? -5.055 30.188 4.012 1 97.06 5 VAL B N 1
ATOM 2266 C CA . VAL B 1 5 ? -5.582 29.141 3.141 1 97.06 5 VAL B CA 1
ATOM 2267 C C . VAL B 1 5 ? -5.113 27.781 3.637 1 97.06 5 VAL B C 1
ATOM 2269 O O . VAL B 1 5 ? -3.916 27.562 3.85 1 97.06 5 VAL B O 1
ATOM 2272 N N . ASP B 1 6 ? -5.973 26.906 3.852 1 96.06 6 ASP B N 1
ATOM 2273 C CA . ASP B 1 6 ? -5.734 25.484 4.078 1 96.06 6 ASP B CA 1
ATOM 2274 C C . ASP B 1 6 ? -6.188 24.656 2.879 1 96.06 6 ASP B C 1
ATOM 2276 O O . ASP B 1 6 ? -7.387 24.547 2.607 1 96.06 6 ASP B O 1
ATOM 2280 N N . SER B 1 7 ? -5.207 24.125 2.238 1 93.62 7 SER B N 1
ATOM 2281 C CA . SER B 1 7 ? -5.527 23.469 0.975 1 93.62 7 SER B CA 1
ATOM 2282 C C . SER B 1 7 ? -5.074 22 0.981 1 93.62 7 SER B C 1
ATOM 2284 O O . SER B 1 7 ? -3.885 21.719 1.123 1 93.62 7 SER B O 1
ATOM 2286 N N . GLY B 1 8 ? -6.039 21.109 0.908 1 84.06 8 GLY B N 1
ATOM 2287 C CA . GLY B 1 8 ? -5.742 19.719 0.579 1 84.06 8 GLY B CA 1
ATOM 2288 C C . GLY B 1 8 ? -5.801 19.438 -0.91 1 84.06 8 GLY B C 1
ATOM 2289 O O . GLY B 1 8 ? -5.898 20.359 -1.721 1 84.06 8 GLY B O 1
ATOM 2290 N N . SER B 1 9 ? -5.758 18.141 -1.282 1 75.06 9 SER B N 1
ATOM 2291 C CA . SER B 1 9 ? -5.816 17.766 -2.695 1 75.06 9 SER B CA 1
ATOM 2292 C C . SER B 1 9 ? -7.25 17.812 -3.217 1 75.06 9 SER B C 1
ATOM 2294 O O . SER B 1 9 ? -7.473 17.859 -4.43 1 75.06 9 SER B O 1
ATOM 2296 N N . THR B 1 10 ? -8.156 17.875 -2.312 1 75.94 10 THR B N 1
ATOM 2297 C CA . THR B 1 10 ? -9.547 17.812 -2.734 1 75.94 10 THR B CA 1
ATOM 2298 C C . THR B 1 10 ? -10.203 19.188 -2.619 1 75.94 10 THR B C 1
ATOM 2300 O O . THR B 1 10 ? -10.93 19.609 -3.521 1 75.94 10 THR B O 1
ATOM 2303 N N . LYS B 1 11 ? -9.969 19.891 -1.584 1 87.25 11 LYS B N 1
ATOM 2304 C CA . LYS B 1 11 ? -10.609 21.172 -1.345 1 87.25 11 LYS B CA 1
ATOM 2305 C C . LYS B 1 11 ? -9.641 22.156 -0.698 1 87.25 11 LYS B C 1
ATOM 2307 O O . LYS B 1 11 ? -8.672 21.75 -0.06 1 87.25 11 LYS B O 1
ATOM 2312 N N . SER B 1 12 ? -9.938 23.422 -0.934 1 93.75 12 SER B N 1
ATOM 2313 C CA . SER B 1 12 ? -9.203 24.516 -0.298 1 93.75 12 SER B CA 1
ATOM 2314 C C . SER B 1 12 ? -10.156 25.453 0.435 1 93.75 12 SER B C 1
ATOM 2316 O O . SER B 1 12 ? -11.203 25.828 -0.094 1 93.75 12 SER B O 1
ATOM 2318 N N . ASN B 1 13 ? -9.828 25.766 1.652 1 95.56 13 ASN B N 1
ATOM 2319 C CA . ASN B 1 13 ? -10.562 26.75 2.449 1 95.56 13 ASN B CA 1
ATOM 2320 C C . ASN B 1 13 ? -9.789 28.047 2.596 1 95.56 13 ASN B C 1
ATOM 2322 O O . ASN B 1 13 ? -8.703 28.062 3.178 1 95.56 13 ASN B O 1
ATOM 2326 N N . TRP B 1 14 ? -10.391 29.109 2.062 1 95.88 14 TRP B N 1
ATOM 2327 C CA . TRP B 1 14 ? -9.812 30.453 2.17 1 95.88 14 TRP B CA 1
ATOM 2328 C C . TRP B 1 14 ? -10.523 31.266 3.244 1 95.88 14 TRP B C 1
ATOM 2330 O O . TRP B 1 14 ? -11.734 31.5 3.154 1 95.88 14 TRP B O 1
ATOM 2340 N N . LEU B 1 15 ? -9.805 31.672 4.203 1 95.62 15 LEU B N 1
ATOM 2341 C CA . LEU B 1 15 ? -10.336 32.594 5.215 1 95.62 15 LEU B CA 1
ATOM 2342 C C . LEU B 1 15 ? -9.734 33.969 5.062 1 95.62 15 LEU B C 1
ATOM 2344 O O . LEU B 1 15 ? -8.508 34.125 5.082 1 95.62 15 LEU B O 1
ATOM 2348 N N . PHE B 1 16 ? -10.578 34.938 4.832 1 93.25 16 PHE B N 1
ATOM 2349 C CA . PHE B 1 16 ? -10.188 36.344 4.848 1 93.25 16 PHE B CA 1
ATOM 2350 C C . PHE B 1 16 ? -10.555 37 6.176 1 93.25 16 PHE B C 1
ATOM 2352 O O . PHE B 1 16 ? -11.719 37 6.566 1 93.25 16 PHE B O 1
ATOM 2359 N N . THR B 1 17 ? -9.57 37.438 6.797 1 91.75 17 THR B N 1
ATOM 2360 C CA . THR B 1 17 ? -9.828 37.938 8.133 1 91.75 17 THR B CA 1
ATOM 2361 C C . THR B 1 17 ? -8.984 39.188 8.406 1 91.75 17 THR B C 1
ATOM 2363 O O . THR B 1 17 ? -7.977 39.438 7.738 1 91.75 17 THR B O 1
ATOM 2366 N N . GLY B 1 18 ? -9.594 40.062 9.195 1 82.62 18 GLY B N 1
ATOM 2367 C CA . GLY B 1 18 ? -8.938 41.281 9.656 1 82.62 18 GLY B CA 1
ATOM 2368 C C . GLY B 1 18 ? -8.945 41.438 11.164 1 82.62 18 GLY B C 1
ATOM 2369 O O . GLY B 1 18 ? -9.445 40.562 11.875 1 82.62 18 GLY B O 1
ATOM 2370 N N . LYS B 1 19 ? -8.164 42.438 11.703 1 72.75 19 LYS B N 1
ATOM 2371 C CA . LYS B 1 19 ? -8.047 42.656 13.141 1 72.75 19 LYS B CA 1
ATOM 2372 C C . LYS B 1 19 ? -9.391 43.031 13.75 1 72.75 19 LYS B C 1
ATOM 2374 O O . LYS B 1 19 ? -9.617 42.812 14.945 1 72.75 19 LYS B O 1
ATOM 2379 N N . LYS B 1 20 ? -10.219 43.625 12.922 1 73.12 20 LYS B N 1
ATOM 2380 C CA . LYS B 1 20 ? -11.531 43.969 13.461 1 73.12 20 LYS B CA 1
ATOM 2381 C C . LYS B 1 20 ? -12.469 42.781 13.453 1 73.12 20 LYS B C 1
ATOM 2383 O O . LYS B 1 20 ? -12.578 42.062 12.438 1 73.12 20 LYS B O 1
ATOM 2388 N N . PRO B 1 21 ? -13.055 42.5 14.617 1 66.56 21 PRO B N 1
ATOM 2389 C CA . PRO B 1 21 ? -13.984 41.375 14.719 1 66.56 21 PRO B CA 1
ATOM 2390 C C . PRO B 1 21 ? -15.18 41.5 13.773 1 66.56 21 PRO B C 1
ATOM 2392 O O . PRO B 1 21 ? -15.656 42.625 13.539 1 66.56 21 PRO B O 1
ATOM 2395 N N . GLY B 1 22 ? -15.75 40.531 13.148 1 69.81 22 GLY B N 1
ATOM 2396 C CA . GLY B 1 22 ? -16.969 40.5 12.344 1 69.81 22 GLY B CA 1
ATOM 2397 C C . GLY B 1 22 ? -16.688 40.594 10.852 1 69.81 22 GLY B C 1
ATOM 2398 O O . GLY B 1 22 ? -17.625 40.531 10.047 1 69.81 22 GLY B O 1
ATOM 2399 N N . GLU B 1 23 ? -15.484 40.688 10.547 1 77.31 23 GLU B N 1
ATOM 2400 C CA . GLU B 1 23 ? -15.234 40.906 9.125 1 77.31 23 GLU B CA 1
ATOM 2401 C C . GLU B 1 23 ? -14.719 39.625 8.469 1 77.31 23 GLU B C 1
ATOM 2403 O O . GLU B 1 23 ? -14.242 39.656 7.328 1 77.31 23 GLU B O 1
ATOM 2408 N N . ASP B 1 24 ? -14.867 38.469 9.07 1 89.19 24 ASP B N 1
ATOM 2409 C CA . ASP B 1 24 ? -14.359 37.25 8.477 1 89.19 24 ASP B CA 1
ATOM 2410 C C . ASP B 1 24 ? -15.219 36.812 7.297 1 89.19 24 ASP B C 1
ATOM 2412 O O . ASP B 1 24 ? -16.453 36.906 7.348 1 89.19 24 ASP B O 1
ATOM 2416 N N . PHE B 1 25 ? -14.555 36.5 6.266 1 90.19 25 PHE B N 1
ATOM 2417 C CA . PHE B 1 25 ? -15.227 35.938 5.098 1 90.19 25 PHE B CA 1
ATOM 2418 C C . PHE B 1 25 ? -14.445 34.75 4.52 1 90.19 25 PHE B C 1
ATOM 2420 O O . PHE B 1 25 ? -13.211 34.781 4.5 1 90.19 25 PHE B O 1
ATOM 2427 N N . SER B 1 26 ? -15.188 33.688 4.152 1 94 26 SER B N 1
ATOM 2428 C CA . SER B 1 26 ? -14.523 32.469 3.672 1 94 26 SER B CA 1
ATOM 2429 C C . SER B 1 26 ? -14.992 32.094 2.268 1 94 26 SER B C 1
ATOM 2431 O O . SER B 1 26 ? -16.141 32.375 1.899 1 94 26 SER B O 1
ATOM 2433 N N . ILE B 1 27 ? -14.078 31.531 1.485 1 94.81 27 ILE B N 1
ATOM 2434 C CA . ILE B 1 27 ? -14.359 31 0.156 1 94.81 27 ILE B CA 1
ATOM 2435 C C . ILE B 1 27 ? -13.797 29.578 0.038 1 94.81 27 ILE B C 1
ATOM 2437 O O . ILE B 1 27 ? -12.711 29.297 0.549 1 94.81 27 ILE B O 1
ATOM 2441 N N . ARG B 1 28 ? -14.562 28.703 -0.551 1 94.5 28 ARG B N 1
ATOM 2442 C CA . ARG B 1 28 ? -14.094 27.344 -0.816 1 94.5 28 ARG B CA 1
ATOM 2443 C C . ARG B 1 28 ? -13.75 27.156 -2.291 1 94.5 28 ARG B C 1
ATOM 2445 O O . ARG B 1 28 ? -14.453 27.672 -3.166 1 94.5 28 ARG B O 1
ATOM 2452 N N . THR B 1 29 ? -12.625 26.625 -2.584 1 95.19 29 THR B N 1
ATOM 2453 C CA . THR B 1 29 ? -12.227 26.281 -3.943 1 95.19 29 THR B CA 1
ATOM 2454 C C . THR B 1 29 ? -11.781 24.812 -4.027 1 95.19 29 THR B C 1
ATOM 2456 O O . THR B 1 29 ? -11.789 24.109 -3.02 1 95.19 29 THR B O 1
ATOM 2459 N N . THR B 1 30 ? -11.438 24.406 -5.219 1 90.69 30 THR B N 1
ATOM 2460 C CA . THR B 1 30 ? -10.883 23.078 -5.414 1 90.69 30 THR B CA 1
ATOM 2461 C C . THR B 1 30 ? -9.508 22.953 -4.75 1 90.69 30 THR B C 1
ATOM 2463 O O . THR B 1 30 ? -8.844 23.953 -4.508 1 90.69 30 THR B O 1
ATOM 2466 N N . GLY B 1 31 ? -9.203 21.766 -4.492 1 90.38 31 GLY B N 1
ATOM 2467 C CA . GLY B 1 31 ? -7.906 21.5 -3.893 1 90.38 31 GLY B CA 1
ATOM 2468 C C . GLY B 1 31 ? -6.746 21.812 -4.816 1 90.38 31 GLY B C 1
ATOM 2469 O O . GLY B 1 31 ? -6.879 21.75 -6.039 1 90.38 31 GLY B O 1
ATOM 2470 N N . ILE B 1 32 ? -5.66 22.297 -4.199 1 89.62 32 ILE B N 1
ATOM 2471 C CA . ILE B 1 32 ? -4.453 22.672 -4.93 1 89.62 32 ILE B CA 1
ATOM 2472 C C . ILE B 1 32 ? -3.281 21.812 -4.477 1 89.62 32 ILE B C 1
ATOM 2474 O O . ILE B 1 32 ? -2.936 21.797 -3.291 1 89.62 32 ILE B O 1
ATOM 2478 N N . ASN B 1 33 ? -2.727 21.031 -5.348 1 86.62 33 ASN B N 1
ATOM 2479 C CA . ASN B 1 33 ? -1.537 20.219 -5.094 1 86.62 33 ASN B CA 1
ATOM 2480 C C . ASN B 1 33 ? -0.512 20.375 -6.215 1 86.62 33 ASN B C 1
ATOM 2482 O O . ASN B 1 33 ? -0.682 19.797 -7.297 1 86.62 33 ASN B O 1
ATOM 2486 N N . PRO B 1 34 ? 0.571 21.078 -5.941 1 89.81 34 PRO B N 1
ATOM 2487 C CA . PRO B 1 34 ? 1.559 21.406 -6.977 1 89.81 34 PRO B CA 1
ATOM 2488 C C . PRO B 1 34 ? 2.309 20.172 -7.48 1 89.81 34 PRO B C 1
ATOM 2490 O O . PRO B 1 34 ? 3.031 20.25 -8.477 1 89.81 34 PRO B O 1
ATOM 2493 N N . TYR B 1 35 ? 2.131 19.062 -6.828 1 76.38 35 TYR B N 1
ATOM 2494 C CA . TYR B 1 35 ? 2.717 17.828 -7.336 1 76.38 35 TYR B CA 1
ATOM 2495 C C . TYR B 1 35 ? 1.983 1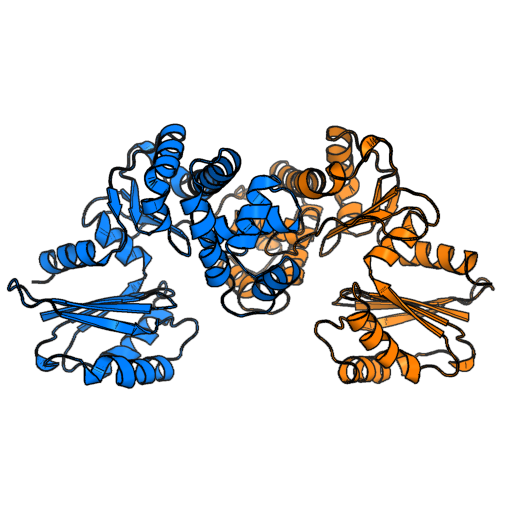7.344 -8.586 1 76.38 35 TYR B C 1
ATOM 2497 O O . TYR B 1 35 ? 2.57 16.672 -9.445 1 76.38 35 TYR B O 1
ATOM 2505 N N . TYR B 1 36 ? 0.781 17.766 -8.68 1 78.69 36 TYR B N 1
ATOM 2506 C CA . TYR B 1 36 ? -0.063 17.25 -9.75 1 78.69 36 TYR B CA 1
ATOM 2507 C C . TYR B 1 36 ? -0.544 18.375 -10.664 1 78.69 36 TYR B C 1
ATOM 2509 O O . TYR B 1 36 ? -1.122 18.109 -11.727 1 78.69 36 TYR B O 1
ATOM 2517 N N . GLN B 1 37 ? -0.37 19.578 -10.258 1 86.5 37 GLN B N 1
ATOM 2518 C CA . GLN B 1 37 ? -0.902 20.734 -10.992 1 86.5 37 GLN B CA 1
ATOM 2519 C C . GLN B 1 37 ? 0.208 21.703 -11.359 1 86.5 37 GLN B C 1
ATOM 2521 O O . GLN B 1 37 ? 1.126 21.938 -10.57 1 86.5 37 GLN B O 1
ATOM 2526 N N . THR B 1 38 ? 0.116 22.188 -12.57 1 91.38 38 THR B N 1
ATOM 2527 C CA . THR B 1 38 ? 1.026 23.25 -13 1 91.38 38 THR B CA 1
ATOM 2528 C C . THR B 1 38 ? 0.55 24.609 -12.508 1 91.38 38 THR B C 1
ATOM 2530 O O . THR B 1 38 ? -0.567 24.734 -12 1 91.38 38 THR B O 1
ATOM 2533 N N . VAL B 1 39 ? 1.446 25.609 -12.68 1 95.5 39 VAL B N 1
ATOM 2534 C CA . VAL B 1 39 ? 1.109 26.984 -12.328 1 95.5 39 VAL B CA 1
ATOM 2535 C C . VAL B 1 39 ? -0.14 27.422 -13.086 1 95.5 39 VAL B C 1
ATOM 2537 O O . VAL B 1 39 ? -1.066 27.984 -12.5 1 95.5 39 VAL B O 1
ATOM 2540 N N . GLU B 1 40 ? -0.174 27.062 -14.328 1 95.88 40 GLU B N 1
ATOM 2541 C CA . GLU B 1 40 ? -1.273 27.484 -15.195 1 95.88 40 GLU B CA 1
ATOM 2542 C C . GLU B 1 40 ? -2.588 26.828 -14.773 1 95.88 40 GLU B C 1
ATOM 2544 O O . GLU B 1 40 ? -3.631 27.484 -14.742 1 95.88 40 GLU B O 1
ATOM 2549 N N . GLU B 1 41 ? -2.531 25.641 -14.414 1 93.81 41 GLU B N 1
ATOM 2550 C CA . GLU B 1 41 ? -3.725 24.906 -13.992 1 93.81 41 GLU B CA 1
ATOM 2551 C C . GLU B 1 41 ? -4.289 25.469 -12.695 1 93.81 41 GLU B C 1
ATOM 2553 O O . GLU B 1 41 ? -5.504 25.641 -12.562 1 93.81 41 GLU B O 1
ATOM 2558 N N . ILE B 1 42 ? -3.432 25.812 -11.781 1 94.69 42 ILE B N 1
ATOM 2559 C CA . ILE B 1 42 ? -3.84 26.375 -10.508 1 94.69 42 ILE B CA 1
ATOM 2560 C C . ILE B 1 42 ? -4.441 27.766 -10.727 1 94.69 42 ILE B C 1
ATOM 2562 O O . ILE B 1 42 ? -5.504 28.078 -10.188 1 94.69 42 ILE B O 1
ATOM 2566 N N . GLN B 1 43 ? -3.781 28.516 -11.523 1 94.94 43 GLN B N 1
ATOM 2567 C CA . GLN B 1 43 ? -4.25 29.859 -11.805 1 94.94 43 GLN B CA 1
ATOM 2568 C C . GLN B 1 43 ? -5.633 29.844 -12.453 1 94.94 43 GLN B C 1
ATOM 2570 O O . GLN B 1 43 ? -6.496 30.656 -12.109 1 94.94 43 GLN B O 1
ATOM 2575 N N . GLU B 1 44 ? -5.781 28.984 -13.375 1 95.25 44 GLU B N 1
ATOM 2576 C CA . GLU B 1 44 ? -7.066 28.859 -14.062 1 95.25 44 GLU B CA 1
ATOM 2577 C C . GLU B 1 44 ? -8.18 28.5 -13.086 1 95.25 44 GLU B C 1
ATOM 2579 O O . GLU B 1 44 ? -9.266 29.094 -13.133 1 95.25 44 GLU B O 1
ATOM 2584 N N . ALA B 1 45 ? -7.941 27.578 -12.234 1 93.75 45 ALA B N 1
ATOM 2585 C CA . ALA B 1 45 ? -8.93 27.172 -11.242 1 93.75 45 ALA B CA 1
ATOM 2586 C C . ALA B 1 45 ? -9.289 28.312 -10.312 1 93.75 45 ALA B C 1
ATOM 2588 O O . ALA B 1 45 ? -10.461 28.562 -10.031 1 93.75 45 ALA B O 1
ATOM 2589 N N . LEU B 1 46 ? -8.289 29.062 -9.859 1 94.44 46 LEU B N 1
ATOM 2590 C CA . LEU B 1 46 ? -8.5 30.125 -8.898 1 94.44 46 LEU B CA 1
ATOM 2591 C C . LEU B 1 46 ? -9.18 31.328 -9.562 1 94.44 46 LEU B C 1
ATOM 2593 O O . LEU B 1 46 ? -9.977 32.031 -8.93 1 94.44 46 LEU B O 1
ATOM 2597 N N . GLN B 1 47 ? -8.828 31.578 -10.805 1 93.69 47 GLN B N 1
ATOM 2598 C CA . GLN B 1 47 ? -9.492 32.656 -11.547 1 93.69 47 GLN B CA 1
ATOM 2599 C C . GLN B 1 47 ? -10.992 32.375 -11.656 1 93.69 47 GLN B C 1
ATOM 2601 O O . GLN B 1 47 ? -11.797 33.312 -11.57 1 93.69 47 GLN B O 1
ATOM 2606 N N . LYS B 1 48 ? -11.289 31.125 -11.781 1 94.94 48 LYS B N 1
ATOM 2607 C CA . LYS B 1 48 ? -12.688 30.734 -11.969 1 94.94 48 LYS B CA 1
ATOM 2608 C C . LYS B 1 48 ? -13.414 30.641 -10.633 1 94.94 48 LYS B C 1
ATOM 2610 O O . LYS B 1 48 ? -14.57 31.047 -10.523 1 94.94 48 LYS B O 1
ATOM 2615 N N . GLU B 1 49 ? -12.758 30.156 -9.586 1 95.25 49 GLU B N 1
ATOM 2616 C CA . GLU B 1 49 ? -13.461 29.766 -8.367 1 95.25 49 GLU B CA 1
ATOM 2617 C C . GLU B 1 49 ? -13.266 30.812 -7.266 1 95.25 49 GLU B C 1
ATOM 2619 O O . GLU B 1 49 ? -14.109 30.953 -6.379 1 95.25 49 GLU B O 1
ATOM 2624 N N . LEU B 1 50 ? -12.18 31.547 -7.336 1 94.19 50 LEU B N 1
ATOM 2625 C CA . LEU B 1 50 ? -11.828 32.438 -6.227 1 94.19 50 LEU B CA 1
ATOM 2626 C C . LEU B 1 50 ? -12.086 33.906 -6.594 1 94.19 50 LEU B C 1
ATOM 2628 O O . LEU B 1 50 ? -12.766 34.625 -5.859 1 94.19 50 LEU B O 1
ATOM 2632 N N . VAL B 1 51 ? -11.68 34.406 -7.715 1 90.5 51 VAL B N 1
ATOM 2633 C CA . VAL B 1 51 ? -11.594 35.812 -8.102 1 90.5 51 VAL B CA 1
ATOM 2634 C C . VAL B 1 51 ? -12.992 36.438 -8.125 1 90.5 51 VAL B C 1
ATOM 2636 O O . VAL B 1 51 ? -13.195 37.531 -7.602 1 90.5 51 VAL B O 1
ATOM 2639 N N . PRO B 1 52 ? -13.961 35.719 -8.641 1 90.81 52 PRO B N 1
ATOM 2640 C CA . PRO B 1 52 ? -15.297 36.312 -8.703 1 90.81 52 PRO B CA 1
ATOM 2641 C C . PRO B 1 52 ? -15.867 36.625 -7.316 1 90.81 52 PRO B C 1
ATOM 2643 O O . PRO B 1 52 ? -16.766 37.438 -7.184 1 90.81 52 PRO B O 1
ATOM 2646 N N . ASN B 1 53 ? -15.359 35.969 -6.336 1 88.44 53 ASN B N 1
ATOM 2647 C CA . ASN B 1 53 ? -15.945 36.062 -5.004 1 88.44 53 ASN B CA 1
ATOM 2648 C C . ASN B 1 53 ? -15.031 36.844 -4.051 1 88.44 53 ASN B C 1
ATOM 2650 O O . ASN B 1 53 ? -15.328 36.969 -2.859 1 88.44 53 ASN B O 1
ATOM 2654 N N . LEU B 1 54 ? -13.992 37.281 -4.621 1 84.75 54 LEU B N 1
ATOM 2655 C CA . LEU B 1 54 ? -13.008 37.938 -3.777 1 84.75 54 LEU B CA 1
ATOM 2656 C C . LEU B 1 54 ? -13.516 39.312 -3.311 1 84.75 54 LEU B C 1
ATOM 2658 O O . LEU B 1 54 ? -14.148 40.031 -4.082 1 84.75 54 LEU B O 1
ATOM 2662 N N . PRO B 1 55 ? -13.352 39.531 -2.029 1 73.25 55 PRO B N 1
ATOM 2663 C CA . PRO B 1 55 ? -13.555 40.906 -1.606 1 73.25 55 PRO B CA 1
ATOM 2664 C C . PRO B 1 55 ? -12.617 41.875 -2.316 1 73.25 55 PRO B C 1
ATOM 2666 O O . PRO B 1 55 ? -11.867 41.5 -3.207 1 73.25 55 PRO B O 1
ATOM 2669 N N . GLN B 1 56 ? -12.727 43.125 -1.834 1 75.62 56 GLN B N 1
ATOM 2670 C CA . GLN B 1 56 ? -11.812 44.125 -2.408 1 75.62 56 GLN B CA 1
ATOM 2671 C C . GLN B 1 56 ? -10.359 43.688 -2.244 1 75.62 56 GLN B C 1
ATOM 2673 O O . GLN B 1 56 ? -9.836 43.656 -1.128 1 75.62 56 GLN B O 1
ATOM 2678 N N . ILE B 1 57 ? -9.75 43.312 -3.285 1 73.12 57 ILE B N 1
ATOM 2679 C CA . ILE B 1 57 ? -8.43 42.688 -3.369 1 73.12 57 ILE B CA 1
ATOM 2680 C C . ILE B 1 57 ? -7.391 43.625 -2.746 1 73.12 57 ILE B C 1
ATOM 2682 O O . ILE B 1 57 ? -6.414 43.156 -2.15 1 73.12 57 ILE B O 1
ATOM 2686 N N . SER B 1 58 ? -7.695 44.875 -2.951 1 77.19 58 SER B N 1
ATOM 2687 C CA . SER B 1 58 ? -6.738 45.875 -2.475 1 77.19 58 SER B CA 1
ATOM 2688 C C . SER B 1 58 ? -6.633 45.844 -0.954 1 77.19 58 SER B C 1
ATOM 2690 O O . SER B 1 58 ? -5.664 46.344 -0.387 1 77.19 58 SER B O 1
ATOM 2692 N N . LEU B 1 59 ? -7.539 45.188 -0.323 1 82.44 59 LEU B N 1
ATOM 2693 C CA . LEU B 1 59 ? -7.555 45.125 1.136 1 82.44 59 LEU B CA 1
ATOM 2694 C C . LEU B 1 59 ? -6.703 44 1.653 1 82.44 59 LEU B C 1
ATOM 2696 O O . LEU B 1 59 ? -6.352 43.938 2.834 1 82.44 59 LEU B O 1
ATOM 2700 N N . ILE B 1 60 ? -6.383 43.125 0.761 1 88.19 60 ILE B N 1
ATOM 2701 C CA . ILE B 1 60 ? -5.645 41.938 1.195 1 88.19 60 ILE B CA 1
ATOM 2702 C C . ILE B 1 60 ? -4.145 42.219 1.128 1 88.19 60 ILE B C 1
ATOM 2704 O O . ILE B 1 60 ? -3.598 42.469 0.049 1 88.19 60 ILE B O 1
ATOM 2708 N N . THR B 1 61 ? -3.471 42.156 2.248 1 89.44 61 THR B N 1
ATOM 2709 C CA . THR B 1 61 ? -2.064 42.531 2.312 1 89.44 61 THR B CA 1
ATOM 2710 C C . THR B 1 61 ? -1.166 41.281 2.289 1 89.44 61 THR B C 1
ATOM 2712 O O . THR B 1 61 ? 0.017 41.375 1.956 1 89.44 61 THR B O 1
ATOM 2715 N N . ALA B 1 62 ? -1.691 40.188 2.721 1 93.62 62 ALA B N 1
ATOM 2716 C CA . ALA B 1 62 ? -0.888 38.969 2.746 1 93.62 62 ALA B CA 1
ATOM 2717 C C . ALA B 1 62 ? -1.761 37.719 2.547 1 93.62 62 ALA B C 1
ATOM 2719 O O . ALA B 1 62 ? -2.912 37.688 2.99 1 93.62 62 ALA B O 1
ATOM 2720 N N . VAL B 1 63 ? -1.183 36.75 1.877 1 95.31 63 VAL B N 1
ATOM 2721 C CA . VAL B 1 63 ? -1.799 35.438 1.726 1 95.31 63 VAL B CA 1
ATOM 2722 C C . VAL B 1 63 ? -0.896 34.375 2.342 1 95.31 63 VAL B C 1
ATOM 2724 O O . VAL B 1 63 ? 0.249 34.188 1.916 1 95.31 63 VAL B O 1
ATOM 2727 N N . TYR B 1 64 ? -1.433 33.75 3.34 1 96.88 64 TYR B N 1
ATOM 2728 C CA . TYR B 1 64 ? -0.768 32.594 3.922 1 96.88 64 TYR B CA 1
ATOM 2729 C C . TYR B 1 64 ? -1.395 31.297 3.42 1 96.88 64 TYR B C 1
ATOM 2731 O O . TYR B 1 64 ? -2.447 30.875 3.91 1 96.88 64 TYR B O 1
ATOM 2739 N N . PHE B 1 65 ? -0.633 30.656 2.547 1 97.31 65 PHE B N 1
ATOM 2740 C CA . PHE B 1 65 ? -1.139 29.438 1.922 1 97.31 65 PHE B CA 1
ATOM 2741 C C . PHE B 1 65 ? -0.462 28.203 2.51 1 97.31 65 PHE B C 1
ATOM 2743 O O . PHE B 1 65 ? 0.764 28.078 2.459 1 97.31 65 PHE B O 1
ATOM 2750 N N . TYR B 1 66 ? -1.306 27.344 3.027 1 96.94 66 TYR B N 1
ATOM 2751 C CA . TYR B 1 66 ? -0.841 26.047 3.52 1 96.94 66 TYR B CA 1
ATOM 2752 C C . TYR B 1 66 ? -1.457 24.906 2.719 1 96.94 66 TYR B C 1
ATOM 2754 O O . TYR B 1 66 ? -2.682 24.766 2.668 1 96.94 66 TYR B O 1
ATOM 2762 N N . GLY B 1 67 ? -0.567 24.094 2.203 1 92.62 67 GLY B N 1
ATOM 2763 C CA . GLY B 1 67 ? -1.195 23.125 1.313 1 92.62 67 GLY B CA 1
ATOM 2764 C C . GLY B 1 67 ? -0.488 21.781 1.294 1 92.62 67 GLY B C 1
ATOM 2765 O O . GLY B 1 67 ? 0.678 21.688 1.683 1 92.62 67 GLY B O 1
ATOM 2766 N N . ALA B 1 68 ? -1.262 20.781 0.861 1 85.56 68 ALA B N 1
ATOM 2767 C CA . ALA B 1 68 ? -0.695 19.469 0.549 1 85.56 68 ALA B CA 1
ATOM 2768 C C . ALA B 1 68 ? 0.334 19.578 -0.573 1 85.56 68 ALA B C 1
ATOM 2770 O O . ALA B 1 68 ? 0.137 20.312 -1.539 1 85.56 68 ALA B O 1
ATOM 2771 N N . GLY B 1 69 ? 1.442 18.859 -0.412 1 83.25 69 GLY B N 1
ATOM 2772 C CA . GLY B 1 69 ? 2.441 18.828 -1.469 1 83.25 69 GLY B CA 1
ATOM 2773 C C . GLY B 1 69 ? 3.373 20.016 -1.458 1 83.25 69 GLY B C 1
ATOM 2774 O O . GLY B 1 69 ? 4.172 20.203 -2.381 1 83.25 69 GLY B O 1
ATOM 2775 N N . CYS B 1 70 ? 3.291 20.828 -0.47 1 91.56 70 CYS B N 1
ATOM 2776 C CA . CYS B 1 70 ? 4.09 22.047 -0.399 1 91.56 70 CYS B CA 1
ATOM 2777 C C . CYS B 1 70 ? 5.234 21.891 0.596 1 91.56 70 CYS B C 1
ATOM 2779 O O . CYS B 1 70 ? 5.551 22.828 1.336 1 91.56 70 CYS B O 1
ATOM 2781 N N . GLU B 1 71 ? 5.805 20.781 0.593 1 84.81 71 GLU B N 1
ATOM 2782 C CA . GLU B 1 71 ? 6.875 20.484 1.543 1 84.81 71 GLU B CA 1
ATOM 2783 C C . GLU B 1 71 ? 8.195 21.125 1.102 1 84.81 71 GLU B C 1
ATOM 2785 O O . GLU B 1 71 ? 8.984 21.562 1.936 1 84.81 71 GLU B O 1
ATOM 2790 N N . LEU B 1 72 ? 8.422 21.219 -0.227 1 85.69 72 LEU B N 1
ATOM 2791 C CA . LEU B 1 72 ? 9.703 21.688 -0.746 1 85.69 72 LEU B CA 1
ATOM 2792 C C . LEU B 1 72 ? 9.555 23.047 -1.414 1 85.69 72 LEU B C 1
ATOM 2794 O O . LEU B 1 72 ? 8.484 23.375 -1.931 1 85.69 72 LEU B O 1
ATOM 2798 N N . PRO B 1 73 ? 10.641 23.766 -1.422 1 91.06 73 PRO B N 1
ATOM 2799 C CA . PRO B 1 73 ? 10.609 25.109 -1.988 1 91.06 73 PRO B CA 1
ATOM 2800 C C . PRO B 1 73 ? 10.141 25.141 -3.441 1 91.06 73 PRO B C 1
ATOM 2802 O O . PRO B 1 73 ? 9.422 26.047 -3.85 1 91.06 73 PRO B O 1
ATOM 2805 N N . ALA B 1 74 ? 10.508 24.125 -4.145 1 90.06 74 ALA B N 1
ATOM 2806 C CA . ALA B 1 74 ? 10.125 24.078 -5.555 1 90.06 74 ALA B CA 1
ATOM 2807 C C . ALA B 1 74 ? 8.609 24.031 -5.715 1 90.06 74 ALA B C 1
ATOM 2809 O O . ALA B 1 74 ? 8.047 24.719 -6.566 1 90.06 74 ALA B O 1
ATOM 2810 N N . GLN B 1 75 ? 7.969 23.25 -4.922 1 90.75 75 GLN B N 1
ATOM 2811 C CA . GLN B 1 75 ? 6.516 23.156 -4.961 1 90.75 75 GLN B CA 1
ATOM 2812 C C . GLN B 1 75 ? 5.863 24.422 -4.41 1 90.75 75 GLN B C 1
ATOM 2814 O O . GLN B 1 75 ? 4.828 24.859 -4.91 1 90.75 75 GLN B O 1
ATOM 2819 N N . GLN B 1 76 ? 6.484 24.953 -3.406 1 95.12 76 GLN B N 1
ATOM 2820 C CA . GLN B 1 76 ? 5.973 26.203 -2.834 1 95.12 76 GLN B CA 1
ATOM 2821 C C . GLN B 1 76 ? 6.008 27.328 -3.859 1 95.12 76 GLN B C 1
ATOM 2823 O O . GLN B 1 76 ? 5.078 28.141 -3.934 1 95.12 76 GLN B O 1
ATOM 2828 N N . ALA B 1 77 ? 7.031 27.344 -4.633 1 95.12 77 ALA B N 1
ATOM 2829 C CA . ALA B 1 77 ? 7.191 28.375 -5.648 1 95.12 77 ALA B CA 1
ATOM 2830 C C . ALA B 1 77 ? 6.105 28.281 -6.715 1 95.12 77 ALA B C 1
ATOM 2832 O O . ALA B 1 77 ? 5.629 29.297 -7.223 1 95.12 77 ALA B O 1
ATOM 2833 N N . VAL B 1 78 ? 5.746 27.094 -7.031 1 95.06 78 VAL B N 1
ATOM 2834 C CA . VAL B 1 78 ? 4.688 26.875 -8.016 1 95.06 78 VAL B CA 1
ATOM 2835 C C . VAL B 1 78 ? 3.387 27.516 -7.527 1 95.06 78 VAL B C 1
ATOM 2837 O O . VAL B 1 78 ? 2.729 28.234 -8.273 1 95.06 78 VAL B O 1
ATOM 2840 N N . VAL B 1 79 ? 3.064 27.281 -6.328 1 96.5 79 VAL B N 1
ATOM 2841 C CA . VAL B 1 79 ? 1.824 27.781 -5.75 1 96.5 79 VAL B CA 1
ATOM 2842 C C . VAL B 1 79 ? 1.898 29.297 -5.605 1 96.5 79 VAL B C 1
ATOM 2844 O O . VAL B 1 79 ? 0.944 30.016 -5.938 1 96.5 79 VAL B O 1
ATOM 2847 N N . ALA B 1 80 ? 3.006 29.797 -5.133 1 96.38 80 ALA B N 1
ATOM 2848 C CA . ALA B 1 80 ? 3.188 31.234 -4.973 1 96.38 80 ALA B CA 1
ATOM 2849 C C . ALA B 1 80 ? 3.047 31.969 -6.309 1 96.38 80 ALA B C 1
ATOM 2851 O O . ALA B 1 80 ? 2.412 33.031 -6.387 1 96.38 80 ALA B O 1
ATOM 2852 N N . ARG B 1 81 ? 3.586 31.391 -7.301 1 95.5 81 ARG B N 1
ATOM 2853 C CA . ARG B 1 81 ? 3.525 31.984 -8.633 1 95.5 81 ARG B CA 1
ATOM 2854 C C . ARG B 1 81 ? 2.098 31.984 -9.164 1 95.5 81 ARG B C 1
ATOM 2856 O O . ARG B 1 81 ? 1.7 32.906 -9.883 1 95.5 81 ARG B O 1
ATOM 2863 N N . ALA B 1 82 ? 1.43 31.016 -8.812 1 95.88 82 ALA B N 1
ATOM 2864 C CA . ALA B 1 82 ? 0.053 30.891 -9.281 1 95.88 82 ALA B CA 1
ATOM 2865 C C . ALA B 1 82 ? -0.856 31.891 -8.57 1 95.88 82 ALA B C 1
ATOM 2867 O O . ALA B 1 82 ? -1.79 32.438 -9.172 1 95.88 82 ALA B O 1
ATOM 2868 N N . ILE B 1 83 ? -0.579 32.156 -7.348 1 95.25 83 ILE B N 1
ATOM 2869 C CA . ILE B 1 83 ? -1.489 32.938 -6.504 1 95.25 83 ILE B CA 1
ATOM 2870 C C . ILE B 1 83 ? -1.148 34.406 -6.586 1 95.25 83 ILE B C 1
ATOM 2872 O O . ILE B 1 83 ? -2.043 35.25 -6.586 1 95.25 83 ILE B O 1
ATOM 2876 N N . SER B 1 84 ? 0.11 34.781 -6.707 1 93.62 84 SER B N 1
ATOM 2877 C CA . SER B 1 84 ? 0.611 36.156 -6.578 1 93.62 84 SER B CA 1
ATOM 2878 C C . SER B 1 84 ? -0.072 37.094 -7.57 1 93.62 84 SER B C 1
ATOM 2880 O O . SER B 1 84 ? -0.463 38.188 -7.215 1 93.62 84 SER B O 1
ATOM 2882 N N . PRO B 1 85 ? -0.274 36.594 -8.781 1 91.38 85 PRO B N 1
ATOM 2883 C CA . PRO B 1 85 ? -0.858 37.531 -9.758 1 91.38 85 PRO B CA 1
ATOM 2884 C C . PRO B 1 85 ? -2.32 37.844 -9.461 1 91.38 85 PRO B C 1
ATOM 2886 O O . PRO B 1 85 ? -2.873 38.812 -10.016 1 91.38 85 PRO B O 1
ATOM 2889 N N . LEU B 1 86 ? -2.92 37.062 -8.68 1 89.12 86 LEU B N 1
ATOM 2890 C CA . LEU B 1 86 ? -4.34 37.25 -8.406 1 89.12 86 LEU B CA 1
ATOM 2891 C C . LEU B 1 86 ? -4.559 38.406 -7.438 1 89.12 86 LEU B C 1
ATOM 2893 O O . LEU B 1 86 ? -5.676 38.906 -7.309 1 89.12 86 LEU B O 1
ATOM 2897 N N . PHE B 1 87 ? -3.461 38.719 -6.77 1 86.75 87 PHE B N 1
ATOM 2898 C CA . PHE B 1 87 ? -3.547 39.781 -5.77 1 86.75 87 PHE B CA 1
ATOM 2899 C C . PHE B 1 87 ? -2.574 40.906 -6.094 1 86.75 87 PHE B C 1
ATOM 2901 O O . PHE B 1 87 ? -1.508 40.656 -6.664 1 86.75 87 PHE B O 1
ATOM 2908 N N . ASN B 1 88 ? -3.074 42.094 -5.855 1 77.88 88 ASN B N 1
ATOM 2909 C CA . ASN B 1 88 ? -2.238 43.281 -6.082 1 77.88 88 ASN B CA 1
ATOM 2910 C C . ASN B 1 88 ? -1.443 43.656 -4.836 1 77.88 88 ASN B C 1
ATOM 2912 O O . ASN B 1 88 ? -2.02 43.844 -3.766 1 77.88 88 ASN B O 1
ATOM 2916 N N . ASN B 1 89 ? -0.046 43.75 -4.922 1 80.5 89 ASN B N 1
ATOM 2917 C CA . ASN B 1 89 ? 0.827 44.219 -3.846 1 80.5 89 ASN B CA 1
ATOM 2918 C C . ASN B 1 89 ? 0.669 43.344 -2.592 1 80.5 89 ASN B C 1
ATOM 2920 O O . ASN B 1 89 ? 0.549 43.875 -1.485 1 80.5 89 ASN B O 1
ATOM 2924 N N . CYS B 1 90 ? 0.425 42.156 -2.717 1 86.88 90 CYS B N 1
ATOM 2925 C CA . CYS B 1 90 ? 0.243 41.25 -1.581 1 86.88 90 CYS B CA 1
ATOM 2926 C C . CYS B 1 90 ? 1.436 40.312 -1.43 1 86.88 90 CYS B C 1
ATOM 2928 O O . CYS B 1 90 ? 2.062 39.938 -2.42 1 86.88 90 CYS B O 1
ATOM 2930 N N . ILE B 1 91 ? 1.863 40.062 -0.176 1 92.62 91 ILE B N 1
ATOM 2931 C CA . ILE B 1 91 ? 2.873 39.062 0.115 1 92.62 91 ILE B CA 1
ATOM 2932 C C . ILE B 1 91 ? 2.225 37.688 0.143 1 92.62 91 ILE B C 1
ATOM 2934 O O . ILE B 1 91 ? 1.193 37.469 0.79 1 92.62 91 ILE B O 1
ATOM 2938 N N . VAL B 1 92 ? 2.822 36.719 -0.619 1 95.81 92 VAL B N 1
ATOM 2939 C CA . VAL B 1 92 ? 2.301 35.375 -0.642 1 95.81 92 VAL B CA 1
ATOM 2940 C C . VAL B 1 92 ? 3.314 34.406 -0.012 1 95.81 92 VAL B C 1
ATOM 2942 O O . VAL B 1 92 ? 4.438 34.281 -0.505 1 95.81 92 VAL B O 1
ATOM 2945 N N . LEU B 1 93 ? 2.957 33.812 1.071 1 95.88 93 LEU B N 1
ATOM 2946 C CA . LEU B 1 93 ? 3.779 32.844 1.761 1 95.88 93 LEU B CA 1
ATOM 2947 C C . LEU B 1 93 ? 3.145 31.453 1.678 1 95.88 93 LEU B C 1
ATOM 2949 O O . LEU B 1 93 ? 1.964 31.281 1.989 1 95.88 93 LEU B O 1
ATOM 2953 N N . VAL B 1 94 ? 3.939 30.5 1.214 1 96.88 94 VAL B N 1
ATOM 2954 C CA . VAL B 1 94 ? 3.43 29.156 1.005 1 96.88 94 VAL B CA 1
ATOM 2955 C C . VAL B 1 94 ? 4.184 28.172 1.898 1 96.88 94 VAL B C 1
ATOM 2957 O O . VAL B 1 94 ? 5.414 28.219 1.979 1 96.88 94 VAL B O 1
ATOM 2960 N N . ASP B 1 95 ? 3.438 27.375 2.586 1 95.56 95 ASP B N 1
ATOM 2961 C CA . ASP B 1 95 ? 4.02 26.328 3.412 1 95.56 95 ASP B CA 1
ATOM 2962 C C . ASP B 1 95 ? 3.188 25.047 3.344 1 95.56 95 ASP B C 1
ATOM 2964 O O . ASP B 1 95 ? 2.154 25.016 2.672 1 95.56 95 ASP B O 1
ATOM 2968 N N . SER B 1 96 ? 3.621 24.047 4.012 1 94.12 96 SER B N 1
ATOM 2969 C CA . SER B 1 96 ? 2.971 22.75 3.957 1 94.12 96 SER B CA 1
ATOM 2970 C C . SER B 1 96 ? 1.784 22.688 4.914 1 94.12 96 SER B C 1
ATOM 2972 O O . SER B 1 96 ? 1.669 23.5 5.828 1 94.12 96 SER B O 1
ATOM 2974 N N . ASP B 1 97 ? 0.987 21.719 4.633 1 92.75 97 ASP B N 1
ATOM 2975 C CA . ASP B 1 97 ? -0.136 21.453 5.527 1 92.75 97 ASP B CA 1
ATOM 2976 C C . ASP B 1 97 ? 0.351 21.047 6.918 1 92.75 97 ASP B C 1
ATOM 2978 O O . ASP B 1 97 ? -0.323 21.312 7.918 1 92.75 97 ASP B O 1
ATOM 2982 N N . LEU B 1 98 ? 1.504 20.531 6.973 1 94.69 98 LEU B N 1
ATOM 2983 C CA . LEU B 1 98 ? 2.049 20.094 8.258 1 94.69 98 LEU B CA 1
ATOM 2984 C C . LEU B 1 98 ? 2.412 21.297 9.125 1 94.69 98 LEU B C 1
ATOM 2986 O O . LEU B 1 98 ? 2.168 21.297 10.328 1 94.69 98 LEU B O 1
ATOM 2990 N N . ILE B 1 99 ? 2.951 22.297 8.516 1 96.31 99 ILE B N 1
ATOM 2991 C CA . ILE B 1 99 ? 3.244 23.531 9.234 1 96.31 99 ILE B CA 1
ATOM 2992 C C . ILE B 1 99 ? 1.94 24.188 9.688 1 96.31 99 ILE B C 1
ATOM 2994 O O . ILE B 1 99 ? 1.86 24.719 10.797 1 96.31 99 ILE B O 1
ATOM 2998 N N . ALA B 1 100 ? 0.986 24.141 8.797 1 96.75 100 ALA B N 1
ATOM 2999 C CA . ALA B 1 100 ? -0.329 24.656 9.164 1 96.75 100 ALA B CA 1
ATOM 3000 C C . ALA B 1 100 ? -0.859 23.969 10.414 1 96.75 100 ALA B C 1
ATOM 3002 O O . ALA B 1 100 ? -1.35 24.625 11.336 1 96.75 100 ALA B O 1
ATOM 3003 N N . ALA B 1 101 ? -0.753 22.703 10.398 1 96.69 101 ALA B N 1
ATOM 3004 C CA . ALA B 1 101 ? -1.231 21.922 11.531 1 96.69 101 ALA B CA 1
ATOM 3005 C C . ALA B 1 101 ? -0.476 22.281 12.812 1 96.69 101 ALA B C 1
ATOM 3007 O O . ALA B 1 101 ? -1.087 22.516 13.852 1 96.69 101 ALA B O 1
ATOM 3008 N N . ALA B 1 102 ? 0.79 22.359 12.719 1 97.81 102 ALA B N 1
ATOM 3009 C CA . ALA B 1 102 ? 1.626 22.656 13.883 1 97.81 102 ALA B CA 1
ATOM 3010 C C . ALA B 1 102 ? 1.303 24.031 14.453 1 97.81 102 ALA B C 1
ATOM 3012 O O . ALA B 1 102 ? 1.09 24.172 15.656 1 97.81 102 ALA B O 1
ATOM 3013 N N . ARG B 1 103 ? 1.226 25 13.586 1 97.56 103 ARG B N 1
ATOM 3014 C CA . ARG B 1 103 ? 0.923 26.359 14.016 1 97.56 103 ARG B CA 1
ATOM 3015 C C . ARG B 1 103 ? -0.479 26.453 14.617 1 97.56 103 ARG B C 1
ATOM 3017 O O . ARG B 1 103 ? -0.711 27.203 15.562 1 97.56 103 ARG B O 1
ATOM 3024 N N . SER B 1 104 ? -1.333 25.703 14.062 1 97.81 104 SER B N 1
ATOM 3025 C CA . SER B 1 104 ? -2.725 25.734 14.5 1 97.81 104 SER B CA 1
ATOM 3026 C C . SER B 1 104 ? -2.863 25.203 15.922 1 97.81 104 SER B C 1
ATOM 3028 O O . SER B 1 104 ? -3.557 25.797 16.75 1 97.81 104 SER B O 1
ATOM 3030 N N . VAL B 1 105 ? -2.184 24.094 16.25 1 97.94 105 VAL B N 1
ATOM 3031 C CA . VAL B 1 105 ? -2.512 23.438 17.5 1 97.94 105 VAL B CA 1
ATOM 3032 C C . VAL B 1 105 ? -1.409 23.688 18.531 1 97.94 105 VAL B C 1
ATOM 3034 O O . VAL B 1 105 ? -1.64 23.594 19.734 1 97.94 105 VAL B O 1
ATOM 3037 N N . LEU B 1 106 ? -0.234 24.062 18.078 1 97.75 106 LEU B N 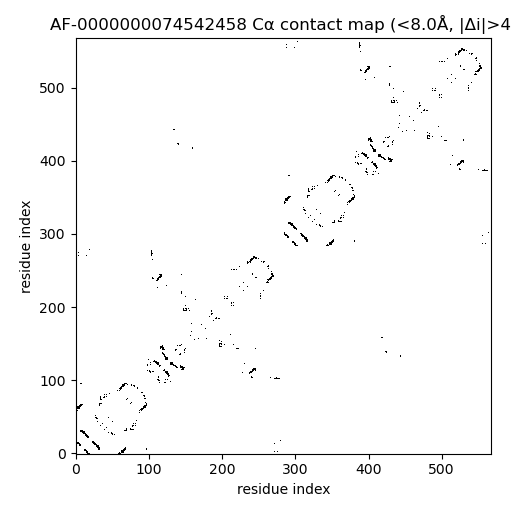1
ATOM 3038 C CA . LEU B 1 106 ? 0.866 24.266 19.016 1 97.75 106 LEU B CA 1
ATOM 3039 C C . LEU B 1 106 ? 1.227 25.734 19.125 1 97.75 106 LEU B C 1
ATOM 3041 O O . LEU B 1 106 ? 1.85 26.156 20.109 1 97.75 106 LEU B O 1
ATOM 3045 N N . GLY B 1 107 ? 0.905 26.484 18.078 1 97 107 GLY B N 1
ATOM 3046 C CA . GLY B 1 107 ? 1.285 27.891 18.109 1 97 107 GLY B CA 1
ATOM 3047 C C . GLY B 1 107 ? 2.781 28.109 18.234 1 97 107 GLY B C 1
ATOM 3048 O O . GLY B 1 107 ? 3.549 27.688 17.359 1 97 107 GLY B O 1
ATOM 3049 N N . ASP B 1 108 ? 3.148 28.641 19.438 1 97.62 108 ASP B N 1
ATOM 3050 C CA . ASP B 1 108 ? 4.562 28.906 19.672 1 97.62 108 ASP B CA 1
ATOM 3051 C C . ASP B 1 108 ? 5.152 27.875 20.641 1 97.62 108 ASP B C 1
ATOM 3053 O O . ASP B 1 108 ? 6.293 28.016 21.094 1 97.62 108 ASP B O 1
ATOM 3057 N N . GLU B 1 109 ? 4.43 26.875 20.984 1 97.44 109 GLU B N 1
ATOM 3058 C CA . GLU B 1 109 ? 4.867 25.859 21.922 1 97.44 109 GLU B CA 1
ATOM 3059 C C . GLU B 1 109 ? 5.59 24.719 21.219 1 97.44 109 GLU B C 1
ATOM 3061 O O . GLU B 1 109 ? 5.23 24.359 20.094 1 97.44 109 GLU B O 1
ATOM 3066 N N . THR B 1 110 ? 6.59 24.156 21.891 1 97.69 110 THR B N 1
ATOM 3067 C CA . THR B 1 110 ? 7.277 22.969 21.422 1 97.69 110 THR B CA 1
ATOM 3068 C C . THR B 1 110 ? 6.426 21.719 21.656 1 97.69 110 THR B C 1
ATOM 3070 O O . THR B 1 110 ? 5.785 21.594 22.703 1 97.69 110 THR B O 1
ATOM 3073 N N . GLY B 1 111 ? 6.383 20.875 20.656 1 98 111 GLY B N 1
ATOM 3074 C CA . GLY B 1 111 ? 5.617 19.656 20.812 1 98 111 GLY B CA 1
ATOM 3075 C C . GLY B 1 111 ? 5.52 18.828 19.547 1 98 111 GLY B C 1
ATOM 3076 O O . GLY B 1 111 ? 6.242 19.094 18.578 1 98 111 GLY B O 1
ATOM 3077 N N . ILE B 1 112 ? 4.746 17.75 19.609 1 98.31 112 ILE B N 1
ATOM 3078 C CA . ILE B 1 112 ? 4.48 16.891 18.469 1 98.31 112 ILE B CA 1
ATOM 3079 C C . ILE B 1 112 ? 3.08 17.156 17.922 1 98.31 112 ILE B C 1
ATOM 3081 O O . ILE B 1 112 ? 2.109 17.203 18.688 1 98.31 112 ILE B O 1
ATOM 3085 N N . CYS B 1 113 ? 3.012 17.438 16.656 1 98.12 113 CYS B N 1
ATOM 3086 C CA . CYS B 1 113 ? 1.748 17.625 15.953 1 98.12 113 CYS B CA 1
ATOM 3087 C C . CYS B 1 113 ? 1.455 16.438 15.047 1 98.12 113 CYS B C 1
ATOM 3089 O O . CYS B 1 113 ? 2.355 15.922 14.383 1 98.12 113 CYS B O 1
ATOM 3091 N N . CYS B 1 114 ? 0.172 16.062 15.047 1 98.06 114 CYS B N 1
ATOM 3092 C CA . CYS B 1 114 ? -0.246 14.938 14.227 1 98.06 114 CYS B CA 1
ATOM 3093 C C . CYS B 1 114 ? -1.457 15.297 13.375 1 98.06 114 CYS B C 1
ATOM 3095 O O . CYS B 1 114 ? -2.402 15.914 13.867 1 98.06 114 CYS B O 1
ATOM 3097 N N . ILE B 1 115 ? -1.368 15.016 12.172 1 95.69 115 ILE B N 1
ATOM 3098 C CA . ILE B 1 115 ? -2.521 15.086 11.281 1 95.69 115 ILE B CA 1
ATOM 3099 C C . ILE B 1 115 ? -3.152 13.695 11.148 1 95.69 115 ILE B C 1
ATOM 3101 O O . ILE B 1 115 ? -2.451 12.711 10.922 1 95.69 115 ILE B O 1
ATOM 3105 N N . SER B 1 116 ? -4.434 13.578 11.328 1 96.25 116 SER B N 1
ATOM 3106 C CA . SER B 1 116 ? -5.188 12.336 11.203 1 96.25 116 SER B CA 1
ATOM 3107 C C . SER B 1 116 ? -6.504 12.57 10.469 1 96.25 116 SER B C 1
ATOM 3109 O O . SER B 1 116 ? -7.559 12.672 11.094 1 96.25 116 SER B O 1
ATOM 3111 N N . GLY B 1 117 ? -6.512 12.633 9.211 1 92.69 117 GLY B N 1
ATOM 3112 C CA . GLY B 1 117 ? -7.645 12.781 8.305 1 92.69 117 GLY B CA 1
ATOM 3113 C C . GLY B 1 117 ? -7.668 11.742 7.203 1 92.69 117 GLY B C 1
ATOM 3114 O O . GLY B 1 117 ? -7.559 10.539 7.469 1 92.69 117 GLY B O 1
ATOM 3115 N N . THR B 1 118 ? -7.695 12.25 5.922 1 89.19 118 THR B N 1
ATOM 3116 C CA . THR B 1 118 ? -7.578 11.328 4.801 1 89.19 118 THR B CA 1
ATOM 3117 C C . THR B 1 118 ? -6.242 10.594 4.844 1 89.19 118 THR B C 1
ATOM 3119 O O . THR B 1 118 ? -6.191 9.367 4.676 1 89.19 118 THR B O 1
ATOM 3122 N N . GLY B 1 119 ? -5.262 11.352 5.016 1 92.06 119 GLY B N 1
ATOM 3123 C CA . GLY B 1 119 ? -3.938 10.828 5.316 1 92.06 119 GLY B CA 1
ATOM 3124 C C . GLY B 1 119 ? -3.461 11.18 6.711 1 92.06 119 GLY B C 1
ATOM 3125 O O . GLY B 1 119 ? -4.219 11.727 7.516 1 92.06 119 GLY B O 1
ATOM 3126 N N . SER B 1 120 ? -2.26 10.789 6.992 1 94.94 120 SER B N 1
ATOM 3127 C CA . SER B 1 120 ? -1.659 11.117 8.281 1 94.94 120 SER B CA 1
ATOM 3128 C C . SER B 1 120 ? -0.255 11.688 8.102 1 94.94 120 SER B C 1
ATOM 3130 O O . SER B 1 120 ? 0.357 11.531 7.047 1 94.94 120 SER B O 1
ATOM 3132 N N . ASN B 1 121 ? 0.109 12.438 9.062 1 94.75 121 ASN B N 1
ATOM 3133 C CA . ASN B 1 121 ? 1.459 12.992 9.141 1 94.75 121 ASN B CA 1
ATOM 3134 C C . ASN B 1 121 ? 1.793 13.461 10.555 1 94.75 121 ASN B C 1
ATOM 3136 O O . ASN B 1 121 ? 0.894 13.695 11.367 1 94.75 121 ASN B O 1
ATOM 3140 N N . THR B 1 122 ? 3.061 13.453 10.883 1 97.38 122 THR B N 1
ATOM 3141 C CA . THR B 1 122 ? 3.498 13.898 12.203 1 97.38 122 THR B CA 1
ATOM 3142 C C . THR B 1 122 ? 4.766 14.742 12.094 1 97.38 122 THR B C 1
ATOM 3144 O O . THR B 1 122 ? 5.512 14.625 11.117 1 97.38 122 THR B O 1
ATOM 3147 N N . CYS B 1 123 ? 4.969 15.586 13.078 1 97.62 123 CYS B N 1
ATOM 3148 C CA . CYS B 1 123 ? 6.238 16.297 13.141 1 97.62 123 CYS B CA 1
ATOM 3149 C C . CYS B 1 123 ? 6.551 16.734 14.562 1 97.62 123 CYS B C 1
ATOM 3151 O O . CYS B 1 123 ? 5.648 16.844 15.398 1 97.62 123 CYS B O 1
ATOM 3153 N N . TYR B 1 124 ? 7.812 16.859 14.828 1 98.19 124 TYR B N 1
ATOM 3154 C CA . TYR B 1 124 ? 8.305 17.594 15.992 1 98.19 124 TYR B CA 1
ATOM 3155 C C . TYR B 1 124 ? 8.516 19.062 15.664 1 98.19 124 TYR B C 1
ATOM 3157 O O . TYR B 1 124 ? 9.297 19.391 14.766 1 98.19 124 TYR B O 1
ATOM 3165 N N . TYR B 1 125 ? 7.793 19.906 16.344 1 97.94 125 TYR B N 1
ATOM 3166 C CA . TYR B 1 125 ? 7.762 21.359 16.172 1 97.94 125 TYR B CA 1
ATOM 3167 C C . TYR B 1 125 ? 8.383 22.062 17.359 1 97.94 125 TYR B C 1
ATOM 3169 O O . TYR B 1 125 ? 8.078 21.75 18.516 1 97.94 125 TYR B O 1
ATOM 3177 N N . ASP B 1 126 ? 9.289 23.031 17.141 1 97.81 126 ASP B N 1
ATOM 3178 C CA . ASP B 1 126 ? 10.008 23.656 18.25 1 97.81 126 ASP B CA 1
ATOM 3179 C C . ASP B 1 126 ? 9.359 24.969 18.672 1 97.81 126 ASP B C 1
ATOM 3181 O O . ASP B 1 126 ? 9.945 25.75 19.422 1 97.81 126 ASP B O 1
ATOM 3185 N N . GLY B 1 127 ? 8.242 25.25 18.094 1 96.62 127 GLY B N 1
ATOM 3186 C CA . GLY B 1 127 ? 7.551 26.5 18.359 1 96.62 127 GLY B CA 1
ATOM 3187 C C . GLY B 1 127 ? 7.668 27.5 17.219 1 96.62 127 GLY B C 1
ATOM 3188 O O . GLY B 1 127 ? 6.949 28.5 17.188 1 96.62 127 GLY B O 1
ATOM 3189 N N . LYS B 1 128 ? 8.547 27.219 16.312 1 95.69 128 LYS B N 1
ATOM 3190 C CA . LYS B 1 128 ? 8.766 28.109 15.18 1 95.69 128 LYS B CA 1
ATOM 3191 C C . LYS B 1 128 ? 8.805 27.344 13.859 1 95.69 128 LYS B C 1
ATOM 3193 O O . LYS B 1 128 ? 8.273 27.797 12.852 1 95.69 128 LYS B O 1
ATOM 3198 N N . LYS B 1 129 ? 9.484 26.234 13.906 1 95.75 129 LYS B N 1
ATOM 3199 C CA . LYS B 1 129 ? 9.648 25.453 12.695 1 95.75 129 LYS B CA 1
ATOM 3200 C C . LYS B 1 129 ? 9.562 23.953 12.992 1 95.75 129 LYS B C 1
ATOM 3202 O O . LYS B 1 129 ? 9.664 23.547 14.148 1 95.75 129 LYS B O 1
ATOM 3207 N N . ILE B 1 130 ? 9.383 23.203 12 1 96.19 130 ILE B N 1
ATOM 3208 C CA . ILE B 1 130 ? 9.453 21.75 12.102 1 96.19 130 ILE B CA 1
ATOM 3209 C C . ILE B 1 130 ? 10.914 21.312 12.156 1 96.19 130 ILE B C 1
ATOM 3211 O O . ILE B 1 130 ? 11.688 21.578 11.234 1 96.19 130 ILE B O 1
ATOM 3215 N N . VAL B 1 131 ? 11.234 20.625 13.188 1 96.88 131 VAL B N 1
ATOM 3216 C CA . VAL B 1 131 ? 12.617 20.219 13.414 1 96.88 131 VAL B CA 1
ATOM 3217 C C . VAL B 1 131 ? 12.828 18.797 12.891 1 96.88 131 VAL B C 1
ATOM 3219 O O . VAL B 1 131 ? 13.922 18.453 12.43 1 96.88 131 VAL B O 1
ATOM 3222 N N . ARG B 1 132 ? 11.82 18 13.031 1 96 132 ARG B N 1
ATOM 3223 C CA . ARG B 1 132 ? 11.891 16.609 12.586 1 96 132 ARG B CA 1
ATOM 3224 C C . ARG B 1 132 ? 10.531 16.141 12.086 1 96 132 ARG B C 1
ATOM 3226 O O . ARG B 1 132 ? 9.492 16.5 12.648 1 96 132 ARG B O 1
ATOM 3233 N N . ASN B 1 133 ? 10.562 15.477 11.039 1 95.62 133 ASN B N 1
ATOM 3234 C CA . ASN B 1 133 ? 9.383 14.852 10.453 1 95.62 133 ASN B CA 1
ATOM 3235 C C . ASN B 1 133 ? 9.664 13.398 10.047 1 95.62 133 ASN B C 1
ATOM 3237 O O . ASN B 1 133 ? 10.633 13.125 9.344 1 95.62 133 ASN B O 1
ATOM 3241 N N . ILE B 1 134 ? 8.953 12.523 10.625 1 94.56 134 ILE B N 1
ATOM 3242 C CA . ILE B 1 134 ? 9.016 11.125 10.211 1 94.56 134 ILE B CA 1
ATOM 3243 C C . ILE B 1 134 ? 8.047 10.898 9.047 1 94.56 134 ILE B C 1
ATOM 3245 O O . ILE B 1 134 ? 6.844 11.125 9.18 1 94.56 134 ILE B O 1
ATOM 3249 N N . ASN B 1 135 ? 8.594 10.375 7.969 1 92.38 135 ASN B N 1
ATOM 3250 C CA . ASN B 1 135 ? 7.809 10.219 6.746 1 92.38 135 ASN B CA 1
ATOM 3251 C C . ASN B 1 135 ? 6.613 9.297 6.961 1 92.38 135 ASN B C 1
ATOM 3253 O O . ASN B 1 135 ? 6.754 8.219 7.543 1 92.38 135 ASN B O 1
ATOM 3257 N N . SER B 1 136 ? 5.496 9.711 6.574 1 91.62 136 SER B N 1
ATOM 3258 C CA . SER B 1 136 ? 4.277 8.914 6.699 1 91.62 136 SER B CA 1
ATOM 3259 C C . SER B 1 136 ? 4.223 7.816 5.645 1 91.62 136 SER B C 1
ATOM 3261 O O . SER B 1 136 ? 3.428 6.883 5.758 1 91.62 136 SER B O 1
ATOM 3263 N N . LEU B 1 137 ? 4.895 7.902 4.562 1 92.44 137 LEU B N 1
ATOM 3264 C CA . LEU B 1 137 ? 5.113 6.926 3.5 1 92.44 137 LEU B CA 1
ATOM 3265 C C . LEU B 1 137 ? 3.895 6.824 2.592 1 92.44 137 LEU B C 1
ATOM 3267 O O . LEU B 1 137 ? 3.879 6.027 1.65 1 92.44 137 LEU B O 1
ATOM 3271 N N . GLY B 1 138 ? 2.863 7.586 2.838 1 88 138 GLY B N 1
ATOM 3272 C CA . GLY B 1 138 ? 1.674 7.516 2.004 1 88 138 GLY B CA 1
ATOM 3273 C C . GLY B 1 138 ? 0.901 6.223 2.174 1 88 138 GLY B C 1
ATOM 3274 O O . GLY B 1 138 ? 1.316 5.34 2.928 1 88 138 GLY B O 1
ATOM 3275 N N . LEU B 1 139 ? -0.154 6.133 1.438 1 84.25 139 LEU B N 1
ATOM 3276 C CA . LEU B 1 139 ? -1.14 5.082 1.66 1 84.25 139 LEU B CA 1
ATOM 3277 C C . LEU B 1 139 ? -0.552 3.711 1.341 1 84.25 139 LEU B C 1
ATOM 3279 O O . LEU B 1 139 ? -0.803 2.74 2.061 1 84.25 139 LEU B O 1
ATOM 3283 N N . TYR B 1 140 ? 0.254 3.564 0.337 1 85.38 140 TYR B N 1
ATOM 3284 C CA . TYR B 1 140 ? 0.701 2.264 -0.149 1 85.38 140 TYR B CA 1
ATOM 3285 C C . TYR B 1 140 ? 1.71 1.642 0.809 1 85.38 140 TYR B C 1
ATOM 3287 O O . TYR B 1 140 ? 1.777 0.417 0.939 1 85.38 140 TYR B O 1
ATOM 3295 N N . MET B 1 141 ? 2.434 2.516 1.534 1 91.94 141 MET B N 1
ATOM 3296 C CA . MET B 1 141 ? 3.492 1.969 2.379 1 91.94 141 MET B CA 1
ATOM 3297 C C . MET B 1 141 ? 3.285 2.367 3.836 1 91.94 141 MET B C 1
ATOM 3299 O O . MET B 1 141 ? 3.939 1.828 4.73 1 91.94 141 MET B O 1
ATOM 3303 N N . GLY B 1 142 ? 2.338 3.213 4.035 1 93.88 142 GLY B N 1
ATOM 3304 C CA . GLY B 1 142 ? 2.131 3.709 5.387 1 93.88 142 GLY B CA 1
ATOM 3305 C C . GLY B 1 142 ? 0.794 4.402 5.57 1 93.88 142 GLY B C 1
ATOM 3306 O O . GLY B 1 142 ? -0.253 3.84 5.246 1 93.88 142 GLY B O 1
ATOM 3307 N N . ASP B 1 143 ? 0.83 5.586 6.18 1 94.25 143 ASP B N 1
ATOM 3308 C CA . ASP B 1 143 ? -0.33 6.441 6.41 1 94.25 143 ASP B CA 1
ATOM 3309 C C . ASP B 1 143 ? -1.191 5.906 7.551 1 94.25 143 ASP B C 1
ATOM 3311 O O . ASP B 1 143 ? -2.408 6.102 7.562 1 94.25 143 ASP B O 1
ATOM 3315 N N . GLU B 1 144 ? -0.532 5.234 8.492 1 97.44 144 GLU B N 1
ATOM 3316 C CA . GLU B 1 144 ? -1.255 4.727 9.656 1 97.44 144 GLU B CA 1
ATOM 3317 C C . GLU B 1 144 ? -1.877 5.863 10.461 1 97.44 144 GLU B C 1
ATOM 3319 O O . GLU B 1 144 ? -1.31 6.957 10.539 1 97.44 144 GLU B O 1
ATOM 3324 N N . GLY B 1 145 ? -2.982 5.586 11.055 1 98 145 GLY B N 1
ATOM 3325 C CA . GLY B 1 145 ? -3.699 6.594 11.82 1 98 145 GLY B CA 1
ATOM 3326 C C . GLY B 1 145 ? -4.633 7.434 10.977 1 98 145 GLY B C 1
ATOM 3327 O O . GLY B 1 145 ? -5.344 8.297 11.492 1 98 145 GLY B O 1
ATOM 3328 N N . SER B 1 146 ? -4.688 7.211 9.727 1 97 146 SER B N 1
ATOM 3329 C CA . SER B 1 146 ? -5.52 7.984 8.812 1 97 146 SER B CA 1
ATOM 3330 C C . SER B 1 146 ? -6.812 7.25 8.484 1 97 146 SER B C 1
ATOM 3332 O O . SER B 1 146 ? -6.969 6.07 8.82 1 97 146 SER B O 1
ATOM 3334 N N . GLY B 1 147 ? -7.684 8.008 7.879 1 96.88 147 GLY B N 1
ATOM 3335 C CA . GLY B 1 147 ? -8.875 7.383 7.332 1 96.88 147 GLY B CA 1
ATOM 3336 C C . GLY B 1 147 ? -8.586 6.453 6.172 1 96.88 147 GLY B C 1
ATOM 3337 O O . GLY B 1 147 ? -9.234 5.418 6.02 1 96.88 147 GLY B O 1
ATOM 3338 N N . GLY B 1 148 ? -7.656 6.883 5.348 1 95.12 148 GLY B N 1
ATOM 3339 C CA . GLY B 1 148 ? -7.254 6.016 4.254 1 95.12 148 GLY B CA 1
ATOM 3340 C C . GLY B 1 148 ? -6.773 4.652 4.719 1 95.12 148 GLY B C 1
ATOM 3341 O O . GLY B 1 148 ? -7.191 3.623 4.184 1 95.12 148 GLY B O 1
ATOM 3342 N N . PHE B 1 149 ? -5.926 4.676 5.699 1 97.06 149 PHE B N 1
ATOM 3343 C CA . PHE B 1 149 ? -5.395 3.424 6.223 1 97.06 149 PHE B CA 1
ATOM 3344 C C . PHE B 1 149 ? -6.496 2.604 6.883 1 97.06 149 PHE B C 1
ATOM 3346 O O . PHE B 1 149 ? -6.539 1.38 6.734 1 97.06 149 PHE B O 1
ATOM 3353 N N . LEU B 1 150 ? -7.328 3.252 7.617 1 98 150 LEU B N 1
ATOM 3354 C CA . LEU B 1 150 ? -8.445 2.561 8.242 1 98 150 LEU B CA 1
ATOM 3355 C C . LEU B 1 150 ? -9.359 1.929 7.195 1 98 150 LEU B C 1
ATOM 3357 O O . LEU B 1 150 ? -9.797 0.788 7.355 1 98 150 LEU B O 1
ATOM 3361 N N . GLY B 1 151 ? -9.656 2.697 6.191 1 97.62 151 GLY B N 1
ATOM 3362 C CA . GLY B 1 151 ? -10.406 2.152 5.074 1 97.62 151 GLY B CA 1
ATOM 3363 C C . GLY B 1 151 ? -9.727 0.955 4.43 1 97.62 151 GLY B C 1
ATOM 3364 O O . GLY B 1 151 ? -10.398 0.001 4.027 1 97.62 151 GLY B O 1
ATOM 3365 N N . LYS B 1 152 ? -8.43 1.023 4.324 1 97.06 152 LYS B N 1
ATOM 3366 C CA . LYS B 1 152 ? -7.645 -0.085 3.787 1 97.06 152 LYS B CA 1
ATOM 3367 C C . LYS B 1 152 ? -7.824 -1.344 4.633 1 97.06 152 LYS B C 1
ATOM 3369 O O . LYS B 1 152 ? -7.977 -2.441 4.094 1 97.06 152 LYS B O 1
ATOM 3374 N N . LEU B 1 153 ? -7.766 -1.175 5.941 1 97.38 153 LEU B N 1
ATOM 3375 C CA . LEU B 1 153 ? -7.969 -2.311 6.836 1 97.38 153 LEU B CA 1
ATOM 3376 C C . LEU B 1 153 ? -9.352 -2.924 6.633 1 97.38 153 LEU B C 1
ATOM 3378 O O . LEU B 1 153 ? -9.492 -4.148 6.605 1 97.38 153 LEU B O 1
ATOM 3382 N N . LEU B 1 154 ? -10.344 -2.105 6.488 1 98.19 154 LEU B N 1
ATOM 3383 C CA . LEU B 1 154 ? -11.703 -2.576 6.254 1 98.19 154 LEU B CA 1
ATOM 3384 C C . LEU B 1 154 ? -11.797 -3.324 4.93 1 98.19 154 LEU B C 1
ATOM 3386 O O . LEU B 1 154 ? -12.359 -4.422 4.867 1 98.19 154 LEU B O 1
ATOM 3390 N N . ALA B 1 155 ? -11.242 -2.725 3.914 1 97.56 155 ALA B N 1
ATOM 3391 C CA . ALA B 1 155 ? -11.297 -3.312 2.578 1 97.56 155 ALA B CA 1
ATOM 3392 C C . ALA B 1 155 ? -10.594 -4.668 2.551 1 97.56 155 ALA B C 1
ATOM 3394 O O . ALA B 1 155 ? -11.109 -5.629 1.977 1 97.56 155 ALA B O 1
ATOM 3395 N N . ARG B 1 156 ? -9.438 -4.699 3.125 1 96.38 156 ARG B N 1
ATOM 3396 C CA . ARG B 1 156 ? -8.656 -5.934 3.189 1 96.38 156 ARG B CA 1
ATOM 3397 C C . ARG B 1 156 ? -9.461 -7.051 3.844 1 96.38 156 ARG B C 1
ATOM 3399 O O . ARG B 1 156 ? -9.57 -8.148 3.293 1 96.38 156 ARG B O 1
ATOM 3406 N N . ASP B 1 157 ? -10.047 -6.75 4.992 1 96.69 157 ASP B N 1
ATOM 3407 C CA . ASP B 1 157 ? -10.789 -7.762 5.738 1 96.69 157 ASP B CA 1
ATOM 3408 C C . ASP B 1 157 ? -12.047 -8.18 4.988 1 96.69 157 ASP B C 1
ATOM 3410 O O . ASP B 1 157 ? -12.461 -9.344 5.055 1 96.69 157 ASP B O 1
ATOM 3414 N N . TYR B 1 158 ? -12.688 -7.258 4.32 1 97.81 158 TYR B N 1
ATOM 3415 C CA . TYR B 1 158 ? -13.875 -7.559 3.527 1 97.81 158 TYR B CA 1
ATOM 3416 C C . TYR B 1 158 ? -13.539 -8.492 2.375 1 97.81 158 TYR B C 1
ATOM 3418 O O . TYR B 1 158 ? -14.188 -9.531 2.197 1 97.81 158 TYR B O 1
ATOM 3426 N N . ILE B 1 159 ? -12.445 -8.195 1.654 1 96.25 159 ILE B N 1
ATOM 3427 C CA . ILE B 1 159 ? -12.078 -8.945 0.455 1 96.25 159 ILE B CA 1
ATOM 3428 C C . ILE B 1 159 ? -11.578 -10.328 0.842 1 96.25 159 ILE B C 1
ATOM 3430 O O . ILE B 1 159 ? -11.898 -11.32 0.177 1 96.25 159 ILE B O 1
ATOM 3434 N N . ARG B 1 160 ? -10.906 -10.406 1.986 1 94.56 160 ARG B N 1
ATOM 3435 C CA . ARG B 1 160 ? -10.352 -11.688 2.412 1 94.56 160 ARG B CA 1
ATOM 3436 C C . ARG B 1 160 ? -11.344 -12.453 3.277 1 94.56 160 ARG B C 1
ATOM 3438 O O . ARG B 1 160 ? -11 -13.477 3.871 1 94.56 160 ARG B O 1
ATOM 3445 N N . GLU B 1 161 ? -12.531 -11.875 3.49 1 93.5 161 GLU B N 1
ATOM 3446 C CA . GLU B 1 161 ? -13.625 -12.516 4.203 1 93.5 161 GLU B CA 1
ATOM 3447 C C . GLU B 1 161 ? -13.25 -12.805 5.652 1 93.5 161 GLU B C 1
ATOM 3449 O O . GLU B 1 161 ? -13.539 -13.883 6.172 1 93.5 161 GLU B O 1
ATOM 3454 N N . SER B 1 162 ? -12.602 -11.836 6.176 1 92.94 162 SER B N 1
ATOM 3455 C CA . SER B 1 162 ? -12.195 -11.969 7.574 1 92.94 162 SER B CA 1
ATOM 3456 C C . SER B 1 162 ? -13.109 -11.172 8.492 1 92.94 162 SER B C 1
ATOM 3458 O O . SER B 1 162 ? -12.992 -11.25 9.719 1 92.94 162 SER B O 1
ATOM 3460 N N . MET B 1 163 ? -14.062 -10.438 7.918 1 95.56 163 MET B N 1
ATOM 3461 C CA . MET B 1 163 ? -15.047 -9.719 8.711 1 95.56 163 MET B CA 1
ATOM 3462 C C . MET B 1 163 ? -16.078 -10.672 9.297 1 95.56 163 MET B C 1
ATOM 3464 O O . MET B 1 163 ? -16.562 -11.57 8.609 1 95.56 163 MET B O 1
ATOM 3468 N N . PRO B 1 164 ? -16.391 -10.391 10.57 1 97.25 164 PRO B N 1
ATOM 3469 C CA . PRO B 1 164 ? -17.547 -11.133 11.07 1 97.25 164 PRO B CA 1
ATOM 3470 C C . PRO B 1 164 ? -18.781 -10.969 10.195 1 97.25 164 PRO B C 1
ATOM 3472 O O . PRO B 1 164 ? -19 -9.898 9.625 1 97.25 164 PRO B O 1
ATOM 3475 N N . LEU B 1 165 ? -19.625 -12.023 10.164 1 97.12 165 LEU B N 1
ATOM 3476 C CA . LEU B 1 165 ? -20.75 -12.094 9.227 1 97.12 165 LEU B CA 1
ATOM 3477 C C . LEU B 1 165 ? -21.688 -10.914 9.414 1 97.12 165 LEU B C 1
ATOM 3479 O O . LEU B 1 165 ? -22.172 -10.336 8.438 1 97.12 165 LEU B O 1
ATOM 3483 N N . ASP B 1 166 ? -21.953 -10.555 10.602 1 97.62 166 ASP B N 1
ATOM 3484 C CA . ASP B 1 166 ? -22.875 -9.453 10.875 1 97.62 166 ASP B CA 1
ATOM 3485 C C . ASP B 1 166 ? -22.297 -8.117 10.414 1 97.62 166 ASP B C 1
ATOM 3487 O O . ASP B 1 166 ? -23 -7.273 9.875 1 97.62 166 ASP B O 1
ATOM 3491 N N . ILE B 1 167 ? -21.016 -7.898 10.648 1 98.19 167 ILE B N 1
ATOM 3492 C CA . ILE B 1 167 ? -20.344 -6.68 10.227 1 98.19 167 ILE B CA 1
ATOM 3493 C C . ILE B 1 167 ? -20.281 -6.625 8.703 1 98.19 167 ILE B C 1
ATOM 3495 O O . ILE B 1 167 ? -20.453 -5.562 8.102 1 98.19 167 ILE B O 1
ATOM 3499 N N . ARG B 1 168 ? -20.047 -7.773 8.125 1 97.88 168 ARG B N 1
ATOM 3500 C CA . ARG B 1 168 ? -20 -7.863 6.668 1 97.88 168 ARG B CA 1
ATOM 3501 C C . ARG B 1 168 ? -21.328 -7.43 6.051 1 97.88 168 ARG B C 1
ATOM 3503 O O . ARG B 1 168 ? -21.344 -6.676 5.074 1 97.88 168 ARG B O 1
ATOM 3510 N N . ALA B 1 169 ? -22.391 -7.934 6.609 1 97.69 169 ALA B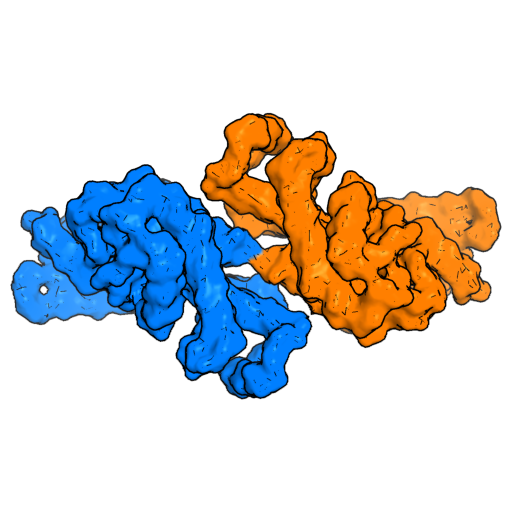 N 1
ATOM 3511 C CA . ALA B 1 169 ? -23.719 -7.574 6.117 1 97.69 169 ALA B CA 1
ATOM 3512 C C . ALA B 1 169 ? -23.953 -6.07 6.215 1 97.69 169 ALA B C 1
ATOM 3514 O O . ALA B 1 169 ? -24.484 -5.457 5.281 1 97.69 169 ALA B O 1
ATOM 3515 N N . ARG B 1 170 ? -23.562 -5.469 7.312 1 98 170 ARG B N 1
ATOM 3516 C CA . ARG B 1 170 ? -23.719 -4.031 7.504 1 98 170 ARG B CA 1
ATOM 3517 C C . ARG B 1 170 ? -22.844 -3.248 6.535 1 98 170 ARG B C 1
ATOM 3519 O O . ARG B 1 170 ? -23.25 -2.188 6.047 1 98 170 ARG B O 1
ATOM 3526 N N . PHE B 1 171 ? -21.656 -3.795 6.316 1 98.44 171 PHE B N 1
ATOM 3527 C CA . PHE B 1 171 ? -20.719 -3.154 5.391 1 98.44 171 PHE B CA 1
ATOM 3528 C C . PHE B 1 171 ? -21.281 -3.139 3.977 1 98.44 171 PHE B C 1
ATOM 3530 O O . PHE B 1 171 ? -21.172 -2.139 3.266 1 98.44 171 PHE B O 1
ATOM 3537 N N . GLU B 1 172 ? -21.906 -4.172 3.611 1 97.62 172 GLU B N 1
ATOM 3538 C CA . GLU B 1 172 ? -22.453 -4.309 2.268 1 97.62 172 GLU B CA 1
ATOM 3539 C C . GLU B 1 172 ? -23.672 -3.412 2.082 1 97.62 172 GLU B C 1
ATOM 3541 O O . GLU B 1 172 ? -24 -3.006 0.96 1 97.62 172 GLU B O 1
ATOM 3546 N N . VAL B 1 173 ? -24.359 -3.062 3.131 1 97.62 173 VAL B N 1
ATOM 3547 C CA . VAL B 1 173 ? -25.438 -2.084 3.086 1 97.62 173 VAL B CA 1
ATOM 3548 C C . VAL B 1 173 ? -24.859 -0.675 2.984 1 97.62 173 VAL B C 1
ATOM 3550 O O . VAL B 1 173 ? -25.375 0.173 2.264 1 97.62 173 VAL B O 1
ATOM 3553 N N . PHE B 1 174 ? -23.781 -0.42 3.627 1 97.88 174 PHE B N 1
ATOM 3554 C CA . PHE B 1 174 ? -23.141 0.891 3.711 1 97.88 174 PHE B CA 1
ATOM 3555 C C . PHE B 1 174 ? -22.609 1.326 2.348 1 97.88 174 PHE B C 1
ATOM 3557 O O . PHE B 1 174 ? -22.672 2.508 2.002 1 97.88 174 PHE B O 1
ATOM 3564 N N . THR B 1 175 ? -22.047 0.374 1.617 1 96.75 175 THR B N 1
ATOM 3565 C CA . THR B 1 175 ? -21.516 0.696 0.302 1 96.75 175 THR B CA 1
ATOM 3566 C C . THR B 1 175 ? -22.062 -0.258 -0.756 1 96.75 175 THR B C 1
ATOM 3568 O O . THR B 1 175 ? -22.281 -1.437 -0.477 1 96.75 175 THR B O 1
ATOM 3571 N N . ALA B 1 176 ? -22.172 0.238 -1.96 1 94.75 176 ALA B N 1
ATOM 3572 C CA . ALA B 1 176 ? -22.609 -0.57 -3.096 1 94.75 176 ALA B CA 1
ATOM 3573 C C . ALA B 1 176 ? -21.438 -1.333 -3.707 1 94.75 176 ALA B C 1
ATOM 3575 O O . ALA B 1 176 ? -21.641 -2.285 -4.465 1 94.75 176 ALA B O 1
ATOM 3576 N N . ASP B 1 177 ? -20.25 -0.897 -3.355 1 95.5 177 ASP B N 1
ATOM 3577 C CA . ASP B 1 177 ? -19.062 -1.508 -3.947 1 95.5 177 ASP B CA 1
ATOM 3578 C C . ASP B 1 177 ? -18.812 -2.893 -3.355 1 95.5 177 ASP B C 1
ATOM 3580 O O . ASP B 1 177 ? -18.938 -3.09 -2.146 1 95.5 177 ASP B O 1
ATOM 3584 N N . ARG B 1 178 ? -18.562 -3.789 -4.277 1 96 178 ARG B N 1
ATOM 3585 C CA . ARG B 1 178 ? -18.203 -5.145 -3.871 1 96 178 ARG B CA 1
ATOM 3586 C C . ARG B 1 178 ? -16.719 -5.406 -4.094 1 96 178 ARG B C 1
ATOM 3588 O O . ARG B 1 178 ? -15.969 -4.488 -4.406 1 96 178 ARG B O 1
ATOM 3595 N N . LYS B 1 179 ? -16.25 -6.629 -3.818 1 94.38 179 LYS B N 1
ATOM 3596 C CA . LYS B 1 179 ? -14.836 -6.969 -3.783 1 94.38 179 LYS B CA 1
ATOM 3597 C C . LYS B 1 179 ? -14.125 -6.5 -5.051 1 94.38 179 LYS B C 1
ATOM 3599 O O . LYS B 1 179 ? -13.117 -5.789 -4.984 1 94.38 179 LYS B O 1
ATOM 3604 N N . SER B 1 180 ? -14.719 -6.797 -6.219 1 90.5 180 SER B N 1
ATOM 3605 C CA . SER B 1 180 ? -14.094 -6.449 -7.492 1 90.5 180 SER B CA 1
ATOM 3606 C C . SER B 1 180 ? -14.078 -4.938 -7.703 1 90.5 180 SER B C 1
ATOM 3608 O O . SER B 1 180 ? -13.125 -4.395 -8.266 1 90.5 180 SER B O 1
ATOM 3610 N N . ASP B 1 181 ? -15.148 -4.27 -7.246 1 94.94 181 ASP B N 1
ATOM 3611 C CA . ASP B 1 181 ? -15.219 -2.816 -7.367 1 94.94 181 ASP B CA 1
ATOM 3612 C C . ASP B 1 181 ? -14.117 -2.145 -6.555 1 94.94 181 ASP B C 1
ATOM 3614 O O . ASP B 1 181 ? -13.461 -1.218 -7.039 1 94.94 181 ASP B O 1
ATOM 3618 N N . ILE B 1 182 ? -13.906 -2.633 -5.371 1 95.38 182 ILE B N 1
ATOM 3619 C CA . ILE B 1 182 ? -12.914 -2.059 -4.465 1 95.38 182 ILE B CA 1
ATOM 3620 C C . ILE B 1 182 ? -11.516 -2.24 -5.047 1 95.38 182 ILE B C 1
ATOM 3622 O O . ILE B 1 182 ? -10.719 -1.296 -5.078 1 95.38 182 ILE B O 1
ATOM 3626 N N . MET B 1 183 ? -11.258 -3.375 -5.566 1 91.38 183 MET B N 1
ATOM 3627 C CA . MET B 1 183 ? -9.961 -3.645 -6.18 1 91.38 183 MET B CA 1
ATOM 3628 C C . MET B 1 183 ? -9.719 -2.719 -7.367 1 91.38 183 MET B C 1
ATOM 3630 O O . MET B 1 183 ? -8.617 -2.189 -7.531 1 91.38 183 MET B O 1
ATOM 3634 N N . ASP B 1 184 ? -10.727 -2.514 -8.125 1 90.25 184 ASP B N 1
ATOM 3635 C CA . ASP B 1 184 ? -10.625 -1.643 -9.289 1 90.25 184 ASP B CA 1
ATOM 3636 C C . ASP B 1 184 ? -10.344 -0.2 -8.875 1 90.25 184 ASP B C 1
ATOM 3638 O O . ASP B 1 184 ? -9.477 0.459 -9.461 1 90.25 184 ASP B O 1
ATOM 3642 N N . LYS B 1 185 ? -10.992 0.261 -7.91 1 92.12 185 LYS B N 1
ATOM 3643 C CA . LYS B 1 185 ? -10.867 1.643 -7.453 1 92.12 185 LYS B CA 1
ATOM 3644 C C . LYS B 1 185 ? -9.5 1.887 -6.812 1 92.12 185 LYS B C 1
ATOM 3646 O O . LYS B 1 185 ? -8.945 2.982 -6.918 1 92.12 185 LYS B O 1
ATOM 3651 N N . VAL B 1 186 ? -8.953 0.869 -6.191 1 91.19 186 VAL B N 1
ATOM 3652 C CA . VAL B 1 186 ? -7.684 1.016 -5.484 1 91.19 186 VAL B CA 1
ATOM 3653 C C . VAL B 1 186 ? -6.523 0.95 -6.473 1 91.19 186 VAL B C 1
ATOM 3655 O O . VAL B 1 186 ? -5.547 1.693 -6.348 1 91.19 186 VAL B O 1
ATOM 3658 N N . TYR B 1 187 ? -6.629 0.176 -7.48 1 85.31 187 TYR B N 1
ATOM 3659 C CA . TYR B 1 187 ? -5.438 -0.109 -8.273 1 85.31 187 TYR B CA 1
ATOM 3660 C C . TYR B 1 187 ? -5.516 0.571 -9.633 1 85.31 187 TYR B C 1
ATOM 3662 O O . TYR B 1 187 ? -4.492 0.791 -10.289 1 85.31 187 TYR B O 1
ATOM 3670 N N . LYS B 1 188 ? -6.691 0.919 -10.047 1 83.12 188 LYS B N 1
ATOM 3671 C CA . LYS B 1 188 ? -6.801 1.374 -11.43 1 83.12 188 LYS B CA 1
ATOM 3672 C C . LYS B 1 188 ? -7.32 2.807 -11.492 1 83.12 188 LYS B C 1
ATOM 3674 O O . LYS B 1 188 ? -7.07 3.516 -12.469 1 83.12 188 LYS B O 1
ATOM 3679 N N . LYS B 1 189 ? -8.141 3.18 -10.531 1 84.31 189 LYS B N 1
ATOM 3680 C CA . LYS B 1 189 ? -8.711 4.52 -10.555 1 84.31 189 LYS B CA 1
ATOM 3681 C C . LYS B 1 189 ? -7.812 5.52 -9.844 1 84.31 189 LYS B C 1
ATOM 3683 O O . LYS B 1 189 ? -6.961 5.133 -9.031 1 84.31 189 LYS B O 1
ATOM 3688 N N . PRO B 1 190 ? -7.977 6.801 -10.188 1 82.75 190 PRO B N 1
ATOM 3689 C CA . PRO B 1 190 ? -7.195 7.828 -9.492 1 82.75 190 PRO B CA 1
ATOM 3690 C C . PRO B 1 190 ? -7.637 8.016 -8.039 1 82.75 190 PRO B C 1
ATOM 3692 O O . PRO B 1 190 ? -8.789 7.738 -7.699 1 82.75 190 PRO B O 1
ATOM 3695 N N . PHE B 1 191 ? -6.742 8.453 -7.184 1 82.38 191 PHE B N 1
ATOM 3696 C CA . PHE B 1 191 ? -6.945 8.875 -5.805 1 82.38 191 PHE B CA 1
ATOM 3697 C C . PHE B 1 191 ? -7.461 7.719 -4.957 1 82.38 191 PHE B C 1
ATOM 3699 O O . PHE B 1 191 ? -8.469 7.855 -4.258 1 82.38 191 PHE B O 1
ATOM 3706 N N . PRO B 1 192 ? -6.746 6.637 -5.004 1 89.12 192 PRO B N 1
ATOM 3707 C CA . PRO B 1 192 ? -7.16 5.5 -4.18 1 89.12 192 PRO B CA 1
ATOM 3708 C C . PRO B 1 192 ? -7.223 5.844 -2.691 1 89.12 192 PRO B C 1
ATOM 3710 O O . PRO B 1 192 ? -8.047 5.285 -1.961 1 89.12 192 PRO B O 1
ATOM 3713 N N . ASN B 1 193 ? -6.43 6.797 -2.289 1 88.62 193 ASN B N 1
ATOM 3714 C CA . ASN B 1 193 ? -6.426 7.223 -0.893 1 88.62 193 ASN B CA 1
ATOM 3715 C C . ASN B 1 193 ? -7.766 7.84 -0.494 1 88.62 193 ASN B C 1
ATOM 3717 O O . ASN B 1 193 ? -8.281 7.562 0.591 1 88.62 193 ASN B O 1
ATOM 3721 N N . ARG B 1 194 ? -8.266 8.656 -1.331 1 87.5 194 ARG B N 1
ATOM 3722 C CA . ARG B 1 194 ? -9.562 9.273 -1.069 1 87.5 194 ARG B CA 1
ATOM 3723 C C . ARG B 1 194 ? -10.664 8.219 -1.035 1 87.5 194 ARG B C 1
ATOM 3725 O O . ARG B 1 194 ? -11.57 8.297 -0.2 1 87.5 194 ARG B O 1
ATOM 3732 N N . TYR B 1 195 ? -10.609 7.375 -1.956 1 93.12 195 TYR B N 1
ATOM 3733 C CA . TYR B 1 195 ? -11.617 6.316 -2 1 93.12 195 TYR B CA 1
ATOM 3734 C C . TYR B 1 195 ? -11.609 5.504 -0.711 1 93.12 195 TYR B C 1
ATOM 3736 O O . TYR B 1 195 ? -12.656 5.309 -0.088 1 93.12 195 TYR B O 1
ATOM 3744 N N . LEU B 1 196 ? -10.445 5.035 -0.323 1 95.25 196 LEU B N 1
ATOM 3745 C CA . LEU B 1 196 ? -10.352 4.23 0.89 1 95.25 196 LEU B CA 1
ATOM 3746 C C . LEU B 1 196 ? -10.797 5.035 2.109 1 95.25 196 LEU B C 1
ATOM 3748 O O . LEU B 1 196 ? -11.469 4.508 2.996 1 95.25 196 LEU B O 1
ATOM 3752 N N . ALA B 1 197 ? -10.438 6.285 2.117 1 94.12 197 ALA B N 1
ATOM 3753 C CA . ALA B 1 197 ? -10.859 7.145 3.221 1 94.12 197 ALA B CA 1
ATOM 3754 C C . ALA B 1 197 ? -12.375 7.266 3.277 1 94.12 197 ALA B C 1
ATOM 3756 O O . ALA B 1 197 ? -12.953 7.453 4.352 1 94.12 197 ALA B O 1
ATOM 3757 N N . SER B 1 198 ? -12.992 7.137 2.17 1 95.5 198 SER B N 1
ATOM 3758 C CA . SER B 1 198 ? -14.445 7.23 2.117 1 95.5 198 SER B CA 1
ATOM 3759 C C . SER B 1 198 ? -15.102 6.023 2.775 1 95.5 198 SER B C 1
ATOM 3761 O O . SER B 1 198 ? -16.297 6.039 3.061 1 95.5 198 SER B O 1
ATOM 3763 N N . LEU B 1 199 ? -14.367 4.984 3.08 1 97.69 199 LEU B N 1
ATOM 3764 C CA . LEU B 1 199 ? -14.898 3.812 3.771 1 97.69 199 LEU B CA 1
ATOM 3765 C C . LEU B 1 199 ? -14.789 3.982 5.285 1 97.69 199 LEU B C 1
ATOM 3767 O O . LEU B 1 199 ? -15.445 3.258 6.039 1 97.69 199 LEU B O 1
ATOM 3771 N N . ALA B 1 200 ? -13.992 4.895 5.727 1 97.38 200 ALA B N 1
ATOM 3772 C CA . ALA B 1 200 ? -13.656 5.055 7.137 1 97.38 200 ALA B CA 1
ATOM 3773 C C . ALA B 1 200 ? -14.891 5.43 7.957 1 97.38 200 ALA B C 1
ATOM 3775 O O . ALA B 1 200 ? -15.023 5.02 9.109 1 97.38 200 ALA B O 1
ATOM 3776 N N . PRO B 1 201 ? -15.836 6.207 7.414 1 98.19 201 PRO B N 1
ATOM 3777 C CA . PRO B 1 201 ? -17.031 6.539 8.188 1 98.19 201 PRO B CA 1
ATOM 3778 C C . PRO B 1 201 ? -17.781 5.301 8.688 1 98.19 201 PRO B C 1
ATOM 3780 O O . PRO B 1 201 ? -18.438 5.348 9.727 1 98.19 201 PRO B O 1
ATOM 3783 N N . PHE B 1 202 ? -17.719 4.164 7.996 1 98.75 202 PHE B N 1
ATOM 3784 C CA . PHE B 1 202 ? -18.328 2.92 8.461 1 98.75 202 PHE B CA 1
ATOM 3785 C C . PHE B 1 202 ? -17.797 2.539 9.836 1 98.75 202 PHE B C 1
ATOM 3787 O O . PHE B 1 202 ? -18.562 2.127 10.711 1 98.75 202 PHE B O 1
ATOM 3794 N N . ALA B 1 203 ? -16.422 2.643 9.953 1 98.69 203 ALA B N 1
ATOM 3795 C CA . ALA B 1 203 ? -15.805 2.312 11.227 1 98.69 203 ALA B CA 1
ATOM 3796 C C . ALA B 1 203 ? -16.266 3.266 12.328 1 98.69 203 ALA B C 1
ATOM 3798 O O . ALA B 1 203 ? -16.469 2.852 13.469 1 98.69 203 ALA B O 1
ATOM 3799 N N . ILE B 1 204 ? -16.422 4.516 11.961 1 98.38 204 ILE B N 1
ATOM 3800 C CA . ILE B 1 204 ? -16.875 5.512 12.922 1 98.38 204 ILE B CA 1
ATOM 3801 C C . ILE B 1 204 ? -18.297 5.176 13.391 1 98.38 204 ILE B C 1
ATOM 3803 O O . ILE B 1 204 ? -18.594 5.207 14.586 1 98.38 204 ILE B O 1
ATOM 3807 N N . LEU B 1 205 ? -19.109 4.762 12.477 1 98.12 205 LEU B N 1
ATOM 3808 C CA . LEU B 1 205 ? -20.5 4.441 12.75 1 98.12 205 LEU B CA 1
ATOM 3809 C C . LEU B 1 205 ? -20.609 3.211 13.648 1 98.12 205 LEU B C 1
ATOM 3811 O O . LEU B 1 205 ? -21.562 3.094 14.438 1 98.12 205 LEU B O 1
ATOM 3815 N N . HIS B 1 206 ? -19.688 2.334 13.586 1 98.44 206 HIS B N 1
ATOM 3816 C CA . HIS B 1 206 ? -19.797 1.062 14.297 1 98.44 206 HIS B CA 1
ATOM 3817 C C . HIS B 1 206 ? -18.656 0.902 15.297 1 98.44 206 HIS B C 1
ATOM 3819 O O . HIS B 1 206 ? -18.219 -0.217 15.57 1 98.44 206 HIS B O 1
ATOM 3825 N N . LYS B 1 207 ? -18.125 2.002 15.828 1 98 207 LYS B N 1
ATOM 3826 C CA . LYS B 1 207 ? -16.922 1.998 16.656 1 98 207 LYS B CA 1
ATOM 3827 C C . LYS B 1 207 ? -17.172 1.282 17.984 1 98 207 LYS B C 1
ATOM 3829 O O . LYS B 1 207 ? -16.234 0.938 18.688 1 98 207 LYS B O 1
ATOM 3834 N N . SER B 1 208 ? -18.438 0.985 18.297 1 97.25 208 SER B N 1
ATOM 3835 C CA . SER B 1 208 ? -18.766 0.287 19.531 1 97.25 208 SER B CA 1
ATOM 3836 C C . SER B 1 208 ? -18.625 -1.223 19.375 1 97.25 208 SER B C 1
ATOM 3838 O O . SER B 1 208 ? -18.609 -1.959 20.359 1 97.25 208 SER B O 1
ATOM 3840 N N . ASP B 1 209 ? -18.625 -1.685 18.094 1 97.88 209 ASP B N 1
ATOM 3841 C CA . ASP B 1 209 ? -18.422 -3.107 17.844 1 97.88 209 ASP B CA 1
ATOM 3842 C C . ASP B 1 209 ? -16.984 -3.514 18.141 1 97.88 209 ASP B C 1
ATOM 3844 O O . ASP B 1 209 ? -16.047 -2.818 17.75 1 97.88 209 ASP B O 1
ATOM 3848 N N . ASN B 1 210 ? -16.812 -4.641 18.766 1 97.81 210 ASN B N 1
ATOM 3849 C CA . ASN B 1 210 ? -15.5 -5.07 19.234 1 97.81 210 ASN B CA 1
ATOM 3850 C C . ASN B 1 210 ? -14.539 -5.262 18.062 1 97.81 210 ASN B C 1
ATOM 3852 O O . ASN B 1 210 ? -13.375 -4.852 18.141 1 97.81 210 ASN B O 1
ATOM 3856 N N . TYR B 1 211 ? -15 -5.898 17.047 1 98.19 211 TYR B N 1
ATOM 3857 C CA . TYR B 1 211 ? -14.164 -6.148 15.875 1 98.19 211 TYR B CA 1
ATOM 3858 C C . TYR B 1 211 ? -13.711 -4.84 15.234 1 98.19 211 TYR B C 1
ATOM 3860 O O . TYR B 1 211 ? -12.531 -4.668 14.922 1 98.19 211 TYR B O 1
ATOM 3868 N N . ILE B 1 212 ? -14.641 -3.922 15.094 1 98.69 212 ILE B N 1
ATOM 3869 C CA . ILE B 1 212 ? -14.352 -2.633 14.477 1 98.69 212 ILE B CA 1
ATOM 3870 C C . ILE B 1 212 ? -13.422 -1.824 15.383 1 98.69 212 ILE B C 1
ATOM 3872 O O . ILE B 1 212 ? -12.477 -1.191 14.906 1 98.69 212 ILE B O 1
ATOM 3876 N N . ASN B 1 213 ? -13.719 -1.868 16.609 1 98.5 213 ASN B N 1
ATOM 3877 C CA . ASN B 1 213 ? -12.891 -1.132 17.562 1 98.5 213 ASN B CA 1
ATOM 3878 C C . ASN B 1 213 ? -11.445 -1.623 17.531 1 98.5 213 ASN B C 1
ATOM 3880 O O . ASN B 1 213 ? -10.516 -0.831 17.688 1 98.5 213 ASN B O 1
ATOM 3884 N N . GLU B 1 214 ? -11.273 -2.859 17.375 1 98.25 214 GLU B N 1
ATOM 3885 C CA . GLU B 1 214 ? -9.93 -3.416 17.281 1 98.25 214 GLU B CA 1
ATOM 3886 C C . GLU B 1 214 ? -9.195 -2.889 16.047 1 98.25 214 GLU B C 1
ATOM 3888 O O . GLU B 1 214 ? -7.996 -2.615 16.109 1 98.25 214 GLU B O 1
ATOM 3893 N N . LEU B 1 215 ? -9.906 -2.764 14.969 1 98.44 215 LEU B N 1
ATOM 3894 C CA . LEU B 1 215 ? -9.312 -2.219 13.758 1 98.44 215 LEU B CA 1
ATOM 3895 C C . LEU B 1 215 ? -8.906 -0.762 13.953 1 98.44 215 LEU B C 1
ATOM 3897 O O . LEU B 1 215 ? -7.844 -0.34 13.5 1 98.44 215 LEU B O 1
ATOM 3901 N N . ILE B 1 216 ? -9.789 -0.069 14.625 1 98.81 216 ILE B N 1
ATOM 3902 C CA . ILE B 1 216 ? -9.531 1.339 14.906 1 98.81 216 ILE B CA 1
ATOM 3903 C C . ILE B 1 216 ? -8.281 1.468 15.781 1 98.81 216 ILE B C 1
ATOM 3905 O O . ILE B 1 216 ? -7.391 2.264 15.484 1 98.81 216 ILE B O 1
ATOM 3909 N N . GLU B 1 217 ? -8.18 0.691 16.766 1 98.75 217 GLU B N 1
ATOM 3910 C CA . GLU B 1 217 ? -7.039 0.747 17.672 1 98.75 217 GLU B CA 1
ATOM 3911 C C . GLU B 1 217 ? -5.754 0.321 16.969 1 98.75 217 GLU B C 1
ATOM 3913 O O . GLU B 1 217 ? -4.684 0.875 17.234 1 98.75 217 GLU B O 1
ATOM 3918 N N . GLU B 1 218 ? -5.906 -0.677 16.156 1 98.25 218 GLU B N 1
ATOM 3919 C CA . GLU B 1 218 ? -4.746 -1.094 15.375 1 98.25 218 GLU B CA 1
ATOM 3920 C C . GLU B 1 218 ? -4.227 0.05 14.516 1 98.25 218 GLU B C 1
ATOM 3922 O O . GLU B 1 218 ? -3.018 0.279 14.438 1 98.25 218 GLU B O 1
ATOM 3927 N N . ASN B 1 219 ? -5.133 0.717 13.875 1 98.44 219 ASN B N 1
ATOM 3928 C CA . ASN B 1 219 ? -4.801 1.876 13.047 1 98.44 219 ASN B CA 1
ATOM 3929 C C . ASN B 1 219 ? -3.996 2.908 13.836 1 98.44 219 ASN B C 1
ATOM 3931 O O . ASN B 1 219 ? -2.955 3.375 13.367 1 98.44 219 ASN B O 1
ATOM 3935 N N . PHE B 1 220 ? -4.398 3.203 15.039 1 98.81 220 PHE B N 1
ATOM 3936 C CA . PHE B 1 220 ? -3.723 4.203 15.859 1 98.81 220 PHE B CA 1
ATOM 3937 C C . PHE B 1 220 ? -2.453 3.631 16.484 1 98.81 220 PHE B C 1
ATOM 3939 O O . PHE B 1 220 ? -1.442 4.328 16.594 1 98.81 220 PHE B O 1
ATOM 3946 N N . ARG B 1 221 ? -2.5 2.395 16.906 1 98.69 221 ARG B N 1
ATOM 3947 C CA . ARG B 1 221 ? -1.305 1.777 17.469 1 98.69 221 ARG B CA 1
ATOM 3948 C C . ARG B 1 221 ? -0.139 1.839 16.5 1 98.69 221 ARG B C 1
ATOM 3950 O O . ARG B 1 221 ? 0.994 2.127 16.891 1 98.69 221 ARG B O 1
ATOM 3957 N N . LEU B 1 222 ? -0.467 1.574 15.305 1 97.81 222 LEU B N 1
ATOM 3958 C CA . LEU B 1 222 ? 0.575 1.598 14.281 1 97.81 222 LEU B CA 1
ATOM 3959 C C . LEU B 1 222 ? 1.097 3.014 14.07 1 97.81 222 LEU B C 1
ATOM 3961 O O . LEU B 1 222 ? 2.293 3.213 13.844 1 97.81 222 LEU B O 1
ATOM 3965 N N . LEU B 1 223 ? 0.259 4.023 14.109 1 98.31 223 LEU B N 1
ATOM 3966 C CA . LEU B 1 223 ? 0.695 5.414 14.039 1 98.31 223 LEU B CA 1
ATOM 3967 C C . LEU B 1 223 ? 1.674 5.738 15.164 1 98.31 223 LEU B C 1
ATOM 3969 O O . LEU B 1 223 ? 2.725 6.336 14.922 1 98.31 223 LEU B O 1
ATOM 3973 N N . PHE B 1 224 ? 1.316 5.305 16.328 1 98.38 224 PHE B N 1
ATOM 3974 C CA . PHE B 1 224 ? 2.158 5.578 17.484 1 98.38 224 PHE B CA 1
ATOM 3975 C C . PHE B 1 224 ? 3.484 4.832 17.391 1 98.38 224 PHE B C 1
ATOM 3977 O O . PHE B 1 224 ? 4.551 5.426 17.562 1 98.38 224 PHE B O 1
ATOM 3984 N N . ASP B 1 225 ? 3.428 3.637 17.047 1 97.12 225 ASP B N 1
ATOM 3985 C CA . ASP B 1 225 ? 4.629 2.809 17 1 97.12 225 ASP B CA 1
ATOM 3986 C C . ASP B 1 225 ? 5.574 3.273 15.898 1 97.12 225 ASP B C 1
ATOM 3988 O O . ASP B 1 225 ? 6.793 3.273 16.078 1 97.12 225 ASP B O 1
ATOM 3992 N N . ASN B 1 226 ? 4.984 3.672 14.828 1 96.31 226 ASN B N 1
ATOM 3993 C CA . ASN B 1 226 ? 5.801 3.91 13.641 1 96.31 226 ASN B CA 1
ATOM 3994 C C . ASN B 1 226 ? 6.191 5.379 13.516 1 96.31 226 ASN B C 1
ATOM 3996 O O . ASN B 1 226 ? 7.105 5.723 12.766 1 96.31 226 ASN B O 1
ATOM 4000 N N . CYS B 1 227 ? 5.539 6.242 14.234 1 96.94 227 CYS B N 1
ATOM 4001 C CA . CYS B 1 227 ? 5.832 7.66 14.062 1 96.94 227 CYS B CA 1
ATOM 4002 C C . CYS B 1 227 ? 5.961 8.359 15.406 1 96.94 227 CYS B C 1
ATOM 4004 O O . CYS B 1 227 ? 7.074 8.609 15.875 1 96.94 227 CYS B O 1
ATOM 4006 N N . ILE B 1 228 ? 4.941 8.422 16.188 1 97.94 228 ILE B N 1
ATOM 4007 C CA . ILE B 1 228 ? 4.871 9.305 17.344 1 97.94 228 ILE B CA 1
ATOM 4008 C C . ILE B 1 228 ? 5.906 8.867 18.391 1 97.94 228 ILE B C 1
ATOM 4010 O O . ILE B 1 228 ? 6.664 9.688 18.906 1 97.94 228 ILE B O 1
ATOM 4014 N N . CYS B 1 229 ? 5.984 7.598 18.672 1 97.75 229 CYS B N 1
ATOM 4015 C CA . CYS B 1 229 ? 6.852 7.098 19.734 1 97.75 229 CYS B CA 1
ATOM 4016 C C . CYS B 1 229 ? 8.305 7.066 19.266 1 97.75 229 CYS B C 1
ATOM 4018 O O . CYS B 1 229 ? 9.195 6.691 20.047 1 97.75 229 CYS B O 1
ATOM 4020 N N . ARG B 1 230 ? 8.531 7.477 18.109 1 96 230 ARG B N 1
ATOM 4021 C CA . ARG B 1 230 ? 9.898 7.484 17.594 1 96 230 ARG B CA 1
ATOM 4022 C C . ARG B 1 230 ? 10.547 8.852 17.781 1 96 230 ARG B C 1
ATOM 4024 O O . ARG B 1 230 ? 11.75 9.008 17.578 1 96 230 ARG B O 1
ATOM 4031 N N . TYR B 1 231 ? 9.781 9.852 18.109 1 96.62 231 TYR B N 1
ATOM 4032 C CA . TYR B 1 231 ? 10.359 11.156 18.422 1 96.62 231 TYR B CA 1
ATOM 4033 C C . TYR B 1 231 ? 11.023 11.141 19.797 1 96.62 231 TYR B C 1
ATOM 4035 O O . TYR B 1 231 ? 10.516 10.508 20.734 1 96.62 231 TYR B O 1
ATOM 4043 N N . ASP B 1 232 ? 12.133 11.938 19.906 1 94.88 232 ASP B N 1
ATOM 4044 C CA . ASP B 1 232 ? 12.82 12.039 21.188 1 94.88 232 ASP B CA 1
ATOM 4045 C C . ASP B 1 232 ? 11.914 12.656 22.25 1 94.88 232 ASP B C 1
ATOM 4047 O O . ASP B 1 232 ? 11.219 13.641 21.984 1 94.88 232 ASP B O 1
ATOM 4051 N N . ASP B 1 233 ? 11.789 12.039 23.438 1 94.06 233 ASP B N 1
ATOM 4052 C CA . ASP B 1 233 ? 11.102 12.547 24.609 1 94.06 233 ASP B CA 1
ATOM 4053 C C . ASP B 1 233 ? 9.602 12.68 24.359 1 94.06 233 ASP B C 1
ATOM 4055 O O . ASP B 1 233 ? 8.961 13.586 24.891 1 94.06 233 ASP B O 1
ATOM 4059 N N . PHE B 1 234 ? 9.086 11.836 23.453 1 96 234 PHE B N 1
ATOM 4060 C CA . PHE B 1 234 ? 7.68 11.938 23.094 1 96 234 PHE B CA 1
ATOM 4061 C C . PHE B 1 234 ? 6.793 11.883 24.328 1 96 234 PHE B C 1
ATOM 4063 O O . PHE B 1 234 ? 5.711 12.469 24.344 1 96 234 PHE B O 1
ATOM 4070 N N . GLU B 1 235 ? 7.207 11.281 25.406 1 95.88 235 GLU B N 1
ATOM 4071 C CA . GLU B 1 235 ? 6.398 11.109 26.609 1 95.88 235 GLU B CA 1
ATOM 4072 C C . GLU B 1 235 ? 6.277 12.422 27.375 1 95.88 235 GLU B C 1
ATOM 4074 O O . GLU B 1 235 ? 5.355 12.594 28.172 1 95.88 235 GLU B O 1
ATOM 4079 N N . LYS B 1 236 ? 7.203 13.305 27.109 1 95.44 236 LYS B N 1
ATOM 4080 C CA . LYS B 1 236 ? 7.262 14.547 27.859 1 95.44 236 LYS B CA 1
ATOM 4081 C C . LYS B 1 236 ? 6.719 15.719 27.047 1 95.44 236 LYS B C 1
ATOM 4083 O O . LYS B 1 236 ? 6.547 16.828 27.562 1 95.44 236 LYS B O 1
ATOM 4088 N N . LEU B 1 237 ? 6.469 15.484 25.859 1 95.44 237 LEU B N 1
ATOM 4089 C CA . LEU B 1 237 ? 6.031 16.547 24.953 1 95.44 237 LEU B CA 1
ATOM 4090 C C . LEU B 1 237 ? 4.516 16.531 24.797 1 95.44 237 LEU B C 1
ATOM 4092 O O . LEU B 1 237 ? 3.887 15.477 24.828 1 95.44 237 LEU B O 1
ATOM 4096 N N . PRO B 1 238 ? 3.957 17.734 24.688 1 96.44 238 PRO B N 1
ATOM 4097 C CA . PRO B 1 238 ? 2.559 17.719 24.25 1 96.44 238 PRO B CA 1
ATOM 4098 C C . PRO B 1 238 ? 2.377 17.109 22.859 1 96.44 238 PRO B C 1
ATOM 4100 O O . PRO B 1 238 ? 3.17 17.375 21.953 1 96.44 238 PRO B O 1
ATOM 4103 N N . VAL B 1 239 ? 1.381 16.234 22.75 1 98.12 239 VAL B N 1
ATOM 4104 C CA . VAL B 1 239 ? 0.989 15.656 21.469 1 98.12 239 VAL B CA 1
ATOM 4105 C C . VAL B 1 239 ? -0.429 16.094 21.109 1 98.12 239 VAL B C 1
ATOM 4107 O O . VAL B 1 239 ? -1.373 15.836 21.859 1 98.12 239 VAL B O 1
ATOM 4110 N N . ARG B 1 240 ? -0.56 16.812 19.984 1 98.5 240 ARG B N 1
ATOM 4111 C CA . ARG B 1 240 ? -1.85 17.375 19.609 1 98.5 240 ARG B CA 1
ATOM 4112 C C . ARG B 1 240 ? -2.219 16.984 18.172 1 98.5 240 ARG B C 1
ATOM 4114 O O . ARG B 1 240 ? -1.344 16.812 17.328 1 98.5 240 ARG B O 1
ATOM 4121 N N . PHE B 1 241 ? -3.543 16.797 18 1 98.19 241 PHE B N 1
ATOM 4122 C CA . PHE B 1 241 ? -4.016 16.219 16.734 1 98.19 241 PHE B CA 1
ATOM 4123 C C . PHE B 1 241 ? -4.902 17.219 15.992 1 98.19 241 PHE B C 1
ATOM 4125 O O . PHE B 1 241 ? -5.621 18 16.609 1 98.19 241 PHE B O 1
ATOM 4132 N N . ILE B 1 242 ? -4.809 17.078 14.711 1 96.69 242 ILE B N 1
ATOM 4133 C CA . ILE B 1 242 ? -5.742 17.766 13.812 1 96.69 242 ILE B CA 1
ATOM 4134 C C . ILE B 1 242 ? -6.27 16.766 12.773 1 96.69 242 ILE B C 1
ATOM 4136 O O . ILE B 1 242 ? -5.496 16 12.188 1 96.69 242 ILE B O 1
ATOM 4140 N N . GLY B 1 243 ? -7.602 16.797 12.617 1 95.06 243 GLY B N 1
ATOM 4141 C CA . GLY B 1 243 ? -8.203 15.969 11.578 1 95.06 243 GLY B CA 1
ATOM 4142 C C . GLY B 1 243 ? -9.445 15.234 12.047 1 95.06 243 GLY B C 1
ATOM 4143 O O . GLY B 1 243 ? -9.562 14.883 13.227 1 95.06 243 GLY B O 1
ATOM 4144 N N . SER B 1 244 ? -10.273 14.859 11.148 1 94.31 244 SER B N 1
ATOM 4145 C CA . SER B 1 244 ? -11.586 14.289 11.445 1 94.31 244 SER B CA 1
ATOM 4146 C C . SER B 1 244 ? -11.461 12.891 12.039 1 94.31 244 SER B C 1
ATOM 4148 O O . SER B 1 244 ? -12.234 12.516 12.914 1 94.31 244 SER B O 1
ATOM 4150 N N . ILE B 1 245 ? -10.516 12.117 11.594 1 96.81 245 ILE B N 1
ATOM 4151 C CA . ILE B 1 245 ? -10.359 10.742 12.062 1 96.81 245 ILE B CA 1
ATOM 4152 C C . ILE B 1 245 ? -9.938 10.75 13.531 1 96.81 245 ILE B C 1
ATOM 4154 O O . ILE B 1 245 ? -10.531 10.047 14.359 1 96.81 245 ILE B O 1
ATOM 4158 N N . GLY B 1 246 ? -8.922 11.602 13.805 1 97.62 246 GLY B N 1
ATOM 4159 C CA . GLY B 1 246 ? -8.531 11.734 15.195 1 97.62 246 GLY B CA 1
ATOM 4160 C C . GLY B 1 246 ? -9.656 12.219 16.094 1 97.62 246 GLY B C 1
ATOM 4161 O O . GLY B 1 246 ? -9.82 11.727 17.219 1 97.62 246 GLY B O 1
ATOM 4162 N N . LEU B 1 247 ? -10.453 13.109 15.586 1 97.44 247 LEU B N 1
ATOM 4163 C CA . LEU B 1 247 ? -11.516 13.719 16.375 1 97.44 247 LEU B CA 1
ATOM 4164 C C . LEU B 1 247 ? -12.664 12.742 16.594 1 97.44 247 LEU B C 1
ATOM 4166 O O . LEU B 1 247 ? -13.102 12.523 17.719 1 97.44 247 LEU B O 1
ATOM 4170 N N . HIS B 1 248 ? -13.141 12.102 15.555 1 97.81 248 HIS B N 1
ATOM 4171 C CA . HIS B 1 248 ? -14.32 11.25 15.625 1 97.81 248 HIS B CA 1
ATOM 4172 C C . HIS B 1 248 ? -14.008 9.938 16.344 1 97.81 248 HIS B C 1
ATOM 4174 O O . HIS B 1 248 ? -14.914 9.258 16.828 1 97.81 248 HIS B O 1
ATOM 4180 N N . LEU B 1 249 ? -12.758 9.641 16.375 1 98.38 249 LEU B N 1
ATOM 4181 C CA . LEU B 1 249 ? -12.352 8.414 17.031 1 98.38 249 LEU B CA 1
ATOM 4182 C C . LEU B 1 249 ? -11.484 8.711 18.25 1 98.38 249 LEU B C 1
ATOM 4184 O O . LEU B 1 249 ? -10.547 7.961 18.547 1 98.38 249 LEU B O 1
ATOM 4188 N N . ARG B 1 250 ? -11.797 9.789 18.875 1 97.56 250 ARG B N 1
ATOM 4189 C CA . ARG B 1 250 ? -10.984 10.328 19.969 1 97.56 250 ARG B CA 1
ATOM 4190 C C . ARG B 1 250 ? -10.844 9.32 21.109 1 97.56 250 ARG B C 1
ATOM 4192 O O . ARG B 1 250 ? -9.781 9.211 21.703 1 97.56 250 ARG B O 1
ATOM 4199 N N . ASP B 1 251 ? -11.891 8.57 21.406 1 97.62 251 ASP B N 1
ATOM 4200 C CA . ASP B 1 251 ? -11.836 7.629 22.516 1 97.62 251 ASP B CA 1
ATOM 4201 C C . ASP B 1 251 ? -10.773 6.559 22.281 1 97.62 251 ASP B C 1
ATOM 4203 O O . ASP B 1 251 ? -9.953 6.281 23.172 1 97.62 251 ASP B O 1
ATOM 4207 N N . ALA B 1 252 ? -10.836 5.973 21.125 1 98.38 252 ALA B N 1
ATOM 4208 C CA . ALA B 1 252 ? -9.852 4.957 20.766 1 98.38 252 ALA B CA 1
ATOM 4209 C C . ALA B 1 252 ? -8.445 5.555 20.688 1 98.38 252 ALA B C 1
ATOM 4211 O O . ALA B 1 252 ? -7.477 4.93 21.125 1 98.38 252 ALA B O 1
ATOM 4212 N N . LEU B 1 253 ? -8.375 6.746 20.141 1 98.56 253 LEU B N 1
ATOM 4213 C CA . LEU B 1 253 ? -7.098 7.449 20.031 1 98.56 253 LEU B CA 1
ATOM 4214 C C . LEU B 1 253 ? -6.484 7.68 21.406 1 98.56 253 LEU B C 1
ATOM 4216 O O . LEU B 1 253 ? -5.305 7.387 21.625 1 98.56 253 LEU B O 1
ATOM 4220 N N . GLU B 1 254 ? -7.266 8.148 22.297 1 97.94 254 GLU B N 1
ATOM 4221 C CA . GLU B 1 254 ? -6.793 8.445 23.641 1 97.94 254 GLU B CA 1
ATOM 4222 C C . GLU B 1 254 ? -6.441 7.168 24.391 1 97.94 254 GLU B C 1
ATOM 4224 O O . GLU B 1 254 ? -5.508 7.152 25.203 1 97.94 254 GLU B O 1
ATOM 4229 N N . LYS B 1 255 ? -7.191 6.168 24.172 1 98.12 255 LYS B N 1
ATOM 4230 C CA . LYS B 1 255 ? -6.871 4.887 24.781 1 98.12 255 LYS B CA 1
ATOM 4231 C C . LYS B 1 255 ? -5.492 4.395 24.359 1 98.12 255 LYS B C 1
ATOM 4233 O O . LYS B 1 255 ? -4.668 4.023 25.188 1 98.12 255 LYS B O 1
ATOM 4238 N N . VAL B 1 256 ? -5.297 4.379 23.062 1 98.5 256 VAL B N 1
ATOM 4239 C CA . VAL B 1 256 ? -4.016 3.92 22.531 1 98.5 256 VAL B CA 1
ATOM 4240 C C . VAL B 1 256 ? -2.895 4.828 23.047 1 98.5 256 VAL B C 1
ATOM 4242 O O . VAL B 1 256 ? -1.812 4.355 23.391 1 98.5 256 VAL B O 1
ATOM 4245 N N . ALA B 1 257 ? -3.152 6.102 23.078 1 98.31 257 ALA B N 1
ATOM 4246 C CA . ALA B 1 257 ? -2.168 7.055 23.578 1 98.31 257 ALA B CA 1
ATOM 4247 C C . ALA B 1 257 ? -1.789 6.738 25.016 1 98.31 257 ALA B C 1
ATOM 4249 O O . ALA B 1 257 ? -0.608 6.754 25.375 1 98.31 257 ALA B O 1
ATOM 4250 N N . SER B 1 258 ? -2.773 6.465 25.812 1 97.5 258 SER B N 1
ATOM 4251 C CA . SER B 1 258 ? -2.541 6.129 27.219 1 97.5 258 SER B CA 1
ATOM 4252 C C . SER B 1 258 ? -1.699 4.863 27.344 1 97.5 258 SER B C 1
ATOM 4254 O O . SER B 1 258 ? -0.771 4.812 28.156 1 97.5 258 SER B O 1
ATOM 4256 N N . ASP B 1 259 ? -2.039 3.879 26.562 1 97.88 259 ASP B N 1
ATOM 4257 C CA . ASP B 1 259 ? -1.275 2.635 26.562 1 97.88 259 ASP B CA 1
ATOM 4258 C C . ASP B 1 259 ? 0.19 2.891 26.219 1 97.88 259 ASP B C 1
ATOM 4260 O O . ASP B 1 259 ? 1.078 2.184 26.688 1 97.88 259 ASP B O 1
ATOM 4264 N N . LYS B 1 260 ? 0.448 3.918 25.422 1 97.75 260 LYS B N 1
ATOM 4265 C CA . LYS B 1 260 ? 1.795 4.23 24.953 1 97.75 260 LYS B CA 1
ATOM 4266 C C . LYS B 1 260 ? 2.439 5.312 25.812 1 97.75 260 LYS B C 1
ATOM 4268 O O . LYS B 1 260 ? 3.527 5.797 25.5 1 97.75 260 LYS B O 1
ATOM 4273 N N . LYS B 1 261 ? 1.736 5.742 26.828 1 96.25 261 LYS B N 1
ATOM 4274 C CA . LYS B 1 261 ? 2.205 6.75 27.781 1 96.25 261 LYS B CA 1
ATOM 4275 C C . LYS B 1 261 ? 2.359 8.109 27.109 1 96.25 261 LYS B C 1
ATOM 4277 O O . LYS B 1 261 ? 3.312 8.844 27.375 1 96.25 261 LYS B O 1
ATOM 4282 N N . VAL B 1 262 ? 1.467 8.344 26.172 1 97 262 VAL B N 1
ATOM 4283 C CA . VAL B 1 262 ? 1.416 9.633 25.484 1 97 262 VAL B CA 1
ATOM 4284 C C . VAL B 1 262 ? 0.195 10.422 25.953 1 97 262 VAL B C 1
ATOM 4286 O O . VAL B 1 262 ? -0.888 9.852 26.125 1 97 262 VAL B O 1
ATOM 4289 N N . LYS B 1 263 ? 0.416 11.648 26.203 1 90.69 263 LYS B N 1
ATOM 4290 C CA . LYS B 1 263 ? -0.689 12.508 26.609 1 90.69 263 LYS B CA 1
ATOM 4291 C C . LYS B 1 263 ? -1.176 13.383 25.469 1 90.69 263 LYS B C 1
ATOM 4293 O O . LYS B 1 263 ? -0.418 14.195 24.938 1 90.69 263 LYS B O 1
ATOM 4298 N N . ILE B 1 264 ? -2.432 13.258 25.109 1 96.12 264 ILE B N 1
ATOM 4299 C CA . ILE B 1 264 ? -3.074 14.094 24.109 1 96.12 264 ILE B CA 1
ATOM 4300 C C . ILE B 1 264 ? -4.004 15.094 24.781 1 96.12 264 ILE B C 1
ATOM 4302 O O . ILE B 1 264 ? -4.934 14.711 25.5 1 96.12 264 ILE B O 1
ATOM 4306 N N . ASP B 1 265 ? -3.764 16.375 24.609 1 93.56 265 ASP B N 1
ATOM 4307 C CA . ASP B 1 265 ? -4.582 17.344 25.312 1 93.56 265 ASP B CA 1
ATOM 4308 C C . ASP B 1 265 ? -5.395 18.203 24.344 1 93.56 265 ASP B C 1
ATOM 4310 O O . ASP B 1 265 ? -6.219 19.016 24.75 1 93.56 265 ASP B O 1
ATOM 4314 N N . LYS B 1 266 ? -5.148 18.031 23.047 1 97.31 266 LYS B N 1
ATOM 4315 C CA . LYS B 1 266 ? -5.891 18.828 22.062 1 97.31 266 LYS B CA 1
ATOM 4316 C C . LYS B 1 266 ? -6.086 18.047 20.766 1 97.31 266 LYS B C 1
ATOM 4318 O O . LYS B 1 266 ? -5.125 17.516 20.203 1 97.31 266 LYS B O 1
ATOM 4323 N N . ILE B 1 267 ? -7.332 17.938 20.359 1 97.56 267 ILE B N 1
ATOM 4324 C CA . ILE B 1 267 ? -7.734 17.359 19.078 1 97.56 267 ILE B CA 1
ATOM 4325 C C . ILE B 1 267 ? -8.742 18.281 18.391 1 97.56 267 ILE B C 1
ATOM 4327 O O . ILE B 1 267 ? -9.812 18.562 18.953 1 97.56 267 ILE B O 1
ATOM 4331 N N . VAL B 1 268 ? -8.391 18.734 17.203 1 96.88 268 VAL B N 1
ATOM 4332 C CA . VAL B 1 268 ? -9.312 19.625 16.516 1 96.88 268 VAL B CA 1
ATOM 4333 C C . VAL B 1 268 ? -9.609 19.078 15.117 1 96.88 268 VAL B C 1
ATOM 4335 O O . VAL B 1 268 ? -8.867 18.219 14.609 1 96.88 268 VAL B O 1
ATOM 4338 N N . ASP B 1 269 ? -10.633 19.547 14.578 1 94.25 269 ASP B N 1
ATOM 4339 C CA . ASP B 1 269 ? -11.086 19.031 13.289 1 94.25 269 ASP B CA 1
ATOM 4340 C C . ASP B 1 269 ? -10.273 19.625 12.141 1 94.25 269 ASP B C 1
ATOM 4342 O O . ASP B 1 269 ? -9.797 18.891 11.273 1 94.25 269 ASP B O 1
ATOM 4346 N N . ASP B 1 270 ? -10.156 20.922 12.141 1 93.44 270 ASP B N 1
ATOM 4347 C CA . ASP B 1 270 ? -9.414 21.594 11.07 1 93.44 270 ASP B CA 1
ATOM 4348 C C . ASP B 1 270 ? -8.516 22.688 11.633 1 93.44 270 ASP B C 1
ATOM 4350 O O . ASP B 1 270 ? -8.68 23.109 12.781 1 93.44 270 ASP B O 1
ATOM 4354 N N . PRO B 1 271 ? -7.625 23.172 10.852 1 95.94 271 PRO B N 1
ATOM 4355 C CA . PRO B 1 271 ? -6.582 24.047 11.391 1 95.94 271 PRO B CA 1
ATOM 4356 C C . PRO B 1 271 ? -6.973 25.516 11.352 1 95.94 271 PRO B C 1
ATOM 4358 O O . PRO B 1 271 ? -6.266 26.375 11.898 1 95.94 271 PRO B O 1
ATOM 4361 N N . MET B 1 272 ? -8.117 25.891 10.836 1 95.69 272 MET B N 1
ATOM 4362 C CA . MET B 1 272 ? -8.367 27.266 10.43 1 95.69 272 MET B CA 1
ATOM 4363 C C . MET B 1 272 ? -8.461 28.188 11.641 1 95.69 272 MET B C 1
ATOM 4365 O O . MET B 1 272 ? -7.867 29.266 11.656 1 95.69 272 MET B O 1
ATOM 4369 N N . GLN B 1 273 ? -9.211 27.766 12.602 1 94.5 273 GLN B N 1
ATOM 4370 C CA . GLN B 1 273 ? -9.352 28.609 13.781 1 94.5 273 GLN B CA 1
ATOM 4371 C C . GLN B 1 273 ? -8.008 28.844 14.461 1 94.5 273 GLN B C 1
ATOM 4373 O O . GLN B 1 273 ? -7.688 29.969 14.852 1 94.5 273 GLN B O 1
ATOM 4378 N N . GLY B 1 274 ? -7.27 27.781 14.578 1 96.31 274 GLY B N 1
ATOM 4379 C CA . GLY B 1 274 ? -5.945 27.922 15.164 1 96.31 274 GLY B CA 1
ATOM 4380 C C . GLY B 1 274 ? -5 28.75 14.32 1 96.31 274 GLY B C 1
ATOM 4381 O O . GLY B 1 274 ? -4.191 29.516 14.852 1 96.31 274 GLY B O 1
ATOM 4382 N N . LEU B 1 275 ? -5.125 28.609 13.086 1 96.62 275 LEU B N 1
ATOM 4383 C CA . LEU B 1 275 ? -4.297 29.391 12.172 1 96.62 275 LEU B CA 1
ATOM 4384 C C . LEU B 1 275 ? -4.645 30.875 12.258 1 96.62 275 LEU B C 1
ATOM 4386 O O . LEU B 1 275 ? -3.756 31.734 12.211 1 96.62 275 LEU B O 1
ATOM 4390 N N . LYS B 1 276 ? -5.93 31.141 12.305 1 94.88 276 LYS B N 1
ATOM 4391 C CA . LYS B 1 276 ? -6.359 32.531 12.469 1 94.88 276 LYS B CA 1
ATOM 4392 C C . LYS B 1 276 ? -5.73 33.156 13.703 1 94.88 276 LYS B C 1
ATOM 4394 O O . LYS B 1 276 ? -5.156 34.25 13.625 1 94.88 276 LYS B O 1
ATOM 4399 N N . GLU B 1 277 ? -5.852 32.469 14.758 1 94.5 277 GLU B N 1
ATOM 4400 C CA . GLU B 1 277 ? -5.289 32.938 16 1 94.5 277 GLU B CA 1
ATOM 4401 C C . GLU B 1 277 ? -3.779 33.156 15.891 1 94.5 277 GLU B C 1
ATOM 4403 O O . GLU B 1 277 ? -3.244 34.156 16.359 1 94.5 277 GLU B O 1
ATOM 4408 N N . TYR B 1 278 ? -3.137 32.25 15.297 1 96.25 278 TYR B N 1
ATOM 4409 C CA . TYR B 1 278 ? -1.689 32.312 15.133 1 96.25 278 TYR B CA 1
ATOM 4410 C C . TYR B 1 278 ? -1.275 33.531 14.32 1 96.25 278 TYR B C 1
ATOM 4412 O O . TYR B 1 278 ? -0.38 34.281 14.719 1 96.25 278 TYR B O 1
ATOM 4420 N N . HIS B 1 279 ? -1.893 33.719 13.25 1 94.81 279 HIS B N 1
ATOM 4421 C CA . HIS B 1 279 ? -1.468 34.781 12.344 1 94.81 279 HIS B CA 1
ATOM 4422 C C . HIS B 1 279 ? -1.868 36.156 12.875 1 94.81 279 HIS B C 1
ATOM 4424 O O . HIS B 1 279 ? -1.156 37.156 12.656 1 94.81 279 HIS B O 1
ATOM 4430 N N . LEU B 1 280 ? -3.004 36.219 13.508 1 91.69 280 LEU B N 1
ATOM 4431 C CA . LEU B 1 280 ? -3.391 37.5 14.102 1 91.69 280 LEU B CA 1
ATOM 4432 C C . LEU B 1 280 ? -2.422 37.906 15.211 1 91.69 280 LEU B C 1
ATOM 4434 O O . LEU B 1 280 ? -2.195 39.094 15.445 1 91.69 280 LEU B O 1
ATOM 4438 N N . LYS B 1 281 ? -1.854 36.938 15.773 1 91.38 281 LYS B N 1
ATOM 4439 C CA . LYS B 1 281 ? -0.857 37.188 16.812 1 91.38 281 LYS B CA 1
ATOM 4440 C C . LYS B 1 281 ? 0.488 37.562 16.203 1 91.38 281 LYS B C 1
ATOM 4442 O O . LYS B 1 281 ? 1.247 38.344 16.781 1 91.38 281 LYS B O 1
ATOM 4447 N N . HIS B 1 282 ? 0.812 37.094 15.094 1 90.25 282 HIS B N 1
ATOM 4448 C CA . HIS B 1 282 ? 2.156 37.25 14.547 1 90.25 282 HIS B CA 1
ATOM 4449 C C . HIS B 1 282 ? 2.191 38.281 13.422 1 90.25 282 HIS B C 1
ATOM 4451 O O . HIS B 1 282 ? 3.268 38.656 12.961 1 90.25 282 HIS B O 1
ATOM 4457 N N . THR B 1 283 ? 1.071 38.5 12.852 1 75.94 283 THR B N 1
ATOM 4458 C CA . THR B 1 283 ? 1.035 39.531 11.82 1 75.94 283 THR B CA 1
ATOM 4459 C C . THR B 1 283 ? 0.792 40.906 12.438 1 75.94 283 THR B C 1
ATOM 4461 O O . THR B 1 283 ? -0.066 41.062 13.312 1 75.94 283 THR B O 1
ATOM 4464 N N . VAL B 1 284 ? 1.888 41.844 12.375 1 55.91 284 VAL B N 1
ATOM 4465 C CA . VAL B 1 284 ? 1.876 43.25 12.836 1 55.91 284 VAL B CA 1
ATOM 4466 C C . VAL B 1 284 ? 0.939 44.062 11.961 1 55.91 284 VAL B C 1
ATOM 4468 O O . VAL B 1 284 ? 0.934 43.938 10.734 1 55.91 284 VAL B O 1
#

pLDDT: mean 93.39, std 6.35, range [55.91, 98.81]